Protein AF-0000000073407035 (afdb_homodimer)

pLDDT: mean 91.37, std 8.59, range [34.47, 98.75]

Organism: Streptococcus agalactiae serotype V (strain ATCC BAA-611 / 2603 V/R) (NCBI:txid208435)

Foldseek 3Di:
DVPQADPADDEFDDDFPDDDPVVLCPPPLLVVLLVLLLVLLLLLQVLCVVDPDSLLLQQLLLLQQLLLLLVLVPQDQDSVQLLCVVQVHDDPGDPQSSQLSVLLSVLLVQQVVAAAAPPGPDVGHHHPALQSLLVSQLSNLPPHPCNVFPRSAFHPAWEFDDDSHDTLHTAHGQVCLVVRRRSLRVLLNDDDDHQLLSLLVSLLSQVRNVGTNDDSSSSSQSCNLSSCCNNVVHVHSSQGQSVVCSVPVPVNVVLSSCCRVPVPSSVSSSSSSVSSSVRSNLSSVLSVQSVVVLVCCVPPPLVVLVDPCSNVLSSVCSNRQKHWLVVSCVVSVHDSVSSVSSQVSCVVVPQKDWDPDPPRIMIGGPSNVVSSD/DVPQADPADDEFDDDFPDDDPVVLCPPPLNVVLLVLLLVLLLLLQVLCVVDPDSLLLQQLLLLQQLLLLLVLVPQDQDSVQLLCVVQVHDDPGDPQSSQLSVLLSVLLVQQVVAAAAPPGPDVGHHHPALQSLLVSQLSNLPPHPCNVFPRSAFHPAWEFDDDSHDTLHTAHGQVCLVVRRRSLRVLLNDDDDHQLLSLLVSLLSQVRNVGTNDDSSSSSQSCNLSSCCNNVVHVHSSQGQSVVCSVPVPVNVVLSSCCRVPVPSSVSSSSSSVSSSVRSNLSSVLSVLLVVVLVCCVPPPLVVLVDPCSNVLSSVCSNRQKHWLVVSCVVSVHDSVSSVSSQVSCVVVPQKDWDPDPPRIMIGGVSNVVSSD

Nearest PDB structures (foldseek):
  3eqx-assembly1_B  TM=8.490E-01  e=4.794E-18  Shewanella oneidensis
  3zcn-assembly2_B  TM=8.568E-01  e=7.891E-18  Shewanella oneidensis
  3eqx-assembly1_A  TM=8.440E-01  e=7.891E-18  Shewanella oneidensis
  3zec-assembly1_A  TM=8.557E-01  e=2.450E-17  Shewanella oneidensis
  7cb8-assembly1_A  TM=7.910E-01  e=5.795E-17  Mycobacterium marinum M

Radius of gyration: 30.18 Å; Cα contacts (8 Å, |Δi|>4): 1089; chains: 2; bounding box: 70×89×57 Å

Sequence (746 aa):
MDNKFKNIPKRHLPQKLPFDYTSIYTDPQIIKLTTRANIAIGTYEGFLESIINPMLLISPLLSQEAVLSSKLEGTHATLKDLLNYEAGNKVDIERDELHEIINYRKALFYALENISTINNIDSKGLPLSNRIIKEMHKILLDNVRGSSKNPGNFKRSQNYIGSVSSISYTPVPAEKTPEYMSNLEQYIHYDDLDLLVQSAIIHAQFEMIHPFEDGNGRIGRLLIPLFLYYQELLSYPTFYMSSYFERDRSLYISHLSNISKDNNWKDWFEYYLEGVILSAEESTKKAQDILSLYNIMKEQVIPKLNSVSGIQLLDFIFSAPIFKAEQVSEHLKISKRTTYTLLNKLIDEGYLSTDNAQRNRTYYCPQLLSIVQMDNKFKNIPKRHLPQKLPFDYTSIYTDPQIIKLTTRANIAIGTYEGFLESIINPMLLISPLLSQEAVLSSKLEGTHATLKDLLNYEAGNKVDIERDELHEIINYRKALFYALENISTINNIDSKGLPLSNRIIKEMHKILLDNVRGSSKNPGNFKRSQNYIGSVSSISYTPVPAEKTPEYMSNLEQYIHYDDLDLLVQSAIIHAQFEMIHPFEDGNGRIGRLLIPLFLYYQELLSYPTFYMSSYFERDRSLYISHLSNISKDNNWKDWFEYYLEGVILSAEESTKKAQDILSLYNIMKEQVIPKLNSVSGIQLLDFIFSAPIFKAEQVSEHLKISKRTTYTLLNKLIDEGYLSTDNAQRNRTYYCPQLLSIVQ

Structure (mmCIF, N/CA/C/O backbone):
data_AF-0000000073407035-model_v1
#
loop_
_entity.id
_entity.type
_entity.pdbx_description
1 polymer 'Conserved domain protein'
#
loop_
_atom_site.group_PDB
_atom_site.id
_atom_site.type_symbol
_atom_site.label_atom_id
_atom_site.label_alt_id
_atom_site.label_comp_id
_atom_site.label_asym_id
_atom_site.label_entity_id
_atom_site.label_seq_id
_atom_site.pdbx_PDB_ins_code
_atom_site.Cartn_x
_atom_site.Cartn_y
_atom_site.Cartn_z
_atom_site.occupancy
_atom_site.B_iso_or_equiv
_atom_site.auth_seq_id
_atom_site.auth_comp_id
_atom_site.auth_asym_id
_atom_site.auth_atom_id
_atom_site.pdbx_PDB_model_num
ATOM 1 N N . MET A 1 1 ? 27.969 -42.031 -19.266 1 34.66 1 MET A N 1
ATOM 2 C CA . MET A 1 1 ? 26.578 -41.625 -19.359 1 34.66 1 MET A CA 1
ATOM 3 C C . MET A 1 1 ? 26.484 -40.156 -19.844 1 34.66 1 MET A C 1
ATOM 5 O O . MET A 1 1 ? 25.391 -39.594 -19.922 1 34.66 1 MET A O 1
ATOM 9 N N . ASP A 1 2 ? 27.594 -39.562 -19.688 1 45.53 2 ASP A N 1
ATOM 10 C CA . ASP A 1 2 ? 27.844 -38.156 -20.047 1 45.53 2 ASP A CA 1
ATOM 11 C C . ASP A 1 2 ? 27.797 -37.969 -21.547 1 45.53 2 ASP A C 1
ATOM 13 O O . ASP A 1 2 ? 28.016 -36.844 -22.047 1 45.53 2 ASP A O 1
ATOM 17 N N . ASN A 1 3 ? 27.672 -39.031 -22.203 1 48.78 3 ASN A N 1
ATOM 18 C CA . ASN A 1 3 ? 27.938 -38.969 -23.641 1 48.78 3 ASN A CA 1
ATOM 19 C C . ASN A 1 3 ? 26.734 -38.438 -24.406 1 48.78 3 ASN A C 1
ATOM 21 O O . ASN A 1 3 ? 26.703 -38.469 -25.641 1 48.78 3 ASN A O 1
ATOM 25 N N . LYS A 1 4 ? 25.641 -38.375 -23.797 1 54.62 4 LYS A N 1
ATOM 26 C CA . LYS A 1 4 ? 24.406 -38.094 -24.531 1 54.62 4 LYS A CA 1
ATOM 27 C C . LYS A 1 4 ? 24.328 -36.625 -24.938 1 54.62 4 LYS A C 1
ATOM 29 O O . LYS A 1 4 ? 23.5 -36.25 -25.75 1 54.62 4 LYS A O 1
ATOM 34 N N . PHE A 1 5 ? 24.906 -35.625 -24.219 1 61.84 5 PHE A N 1
ATOM 35 C CA . PHE A 1 5 ? 24.734 -34.219 -24.516 1 61.84 5 PHE A CA 1
ATOM 36 C C . PHE A 1 5 ? 25.969 -33.656 -25.219 1 61.84 5 PHE A C 1
ATOM 38 O O . PHE A 1 5 ? 27.094 -34.031 -24.906 1 61.84 5 PHE A O 1
ATOM 45 N N . LYS A 1 6 ? 25.891 -33.125 -26.516 1 63.06 6 LYS A N 1
ATOM 46 C CA . LYS A 1 6 ? 26.969 -32.406 -27.188 1 63.06 6 LYS A CA 1
ATOM 47 C C . LYS A 1 6 ? 27.141 -31.016 -26.578 1 63.06 6 LYS A C 1
ATOM 49 O O . LYS A 1 6 ? 26.172 -30.328 -26.297 1 63.06 6 LYS A O 1
ATOM 54 N N . ASN A 1 7 ? 28.359 -30.484 -26.188 1 69.69 7 ASN A N 1
ATOM 55 C CA . ASN A 1 7 ? 28.781 -29.156 -25.719 1 69.69 7 ASN A CA 1
ATOM 56 C C . ASN A 1 7 ? 28.141 -28.797 -24.391 1 69.69 7 ASN A C 1
ATOM 58 O O . ASN A 1 7 ? 27.359 -27.844 -24.297 1 69.69 7 ASN A O 1
ATOM 62 N N . ILE A 1 8 ? 28.328 -29.562 -23.406 1 75.44 8 ILE A N 1
ATOM 63 C CA . ILE A 1 8 ? 27.781 -29.359 -22.062 1 75.44 8 ILE A CA 1
ATOM 64 C C . ILE A 1 8 ? 28.578 -28.266 -21.359 1 75.44 8 ILE A C 1
ATOM 66 O O . ILE A 1 8 ? 29.797 -28.375 -21.203 1 75.44 8 ILE A O 1
ATOM 70 N N . PRO A 1 9 ? 27.828 -27.094 -21.094 1 76.81 9 PRO A N 1
ATOM 71 C CA . PRO A 1 9 ? 28.531 -26.078 -20.312 1 76.81 9 PRO A CA 1
ATOM 72 C C . PRO A 1 9 ? 29.094 -26.625 -19 1 76.81 9 PRO A C 1
ATOM 74 O O . PRO A 1 9 ? 28.578 -27.609 -18.469 1 76.81 9 PRO A O 1
ATOM 77 N N . LYS A 1 10 ? 30.203 -26.062 -18.547 1 79.12 10 LYS A N 1
ATOM 78 C CA . LYS A 1 10 ? 30.844 -26.453 -17.297 1 79.12 10 LYS A CA 1
ATOM 79 C C . LYS A 1 10 ? 29.906 -26.203 -16.109 1 79.12 10 LYS A C 1
ATOM 81 O O . LYS A 1 10 ? 29.109 -25.266 -16.125 1 79.12 10 LYS A O 1
ATOM 86 N N . ARG A 1 11 ? 30.047 -27.047 -15.141 1 83.56 11 ARG A N 1
ATOM 87 C CA . ARG A 1 11 ? 29.297 -26.891 -13.906 1 83.56 11 ARG A CA 1
ATOM 88 C C . ARG A 1 11 ? 29.547 -25.516 -13.281 1 83.56 11 ARG A C 1
ATOM 90 O O . ARG A 1 11 ? 30.688 -25.047 -13.242 1 83.56 11 ARG A O 1
ATOM 97 N N . HIS A 1 12 ? 28.5 -24.891 -12.969 1 86 12 HIS A N 1
ATOM 98 C CA . HIS A 1 12 ? 28.609 -23.578 -12.336 1 86 12 HIS A CA 1
ATOM 99 C C . HIS A 1 12 ? 28.359 -23.672 -10.836 1 86 12 HIS A C 1
ATOM 101 O O . HIS A 1 12 ? 27.344 -24.234 -10.406 1 86 12 HIS A O 1
ATOM 107 N N . LEU A 1 13 ? 29.312 -23.234 -10.07 1 91.88 13 LEU A N 1
ATOM 108 C CA . LEU A 1 13 ? 29.109 -23.078 -8.633 1 91.88 13 LEU A CA 1
ATOM 109 C C . LEU A 1 13 ? 28.828 -21.625 -8.273 1 91.88 13 LEU A C 1
ATOM 111 O O . LEU A 1 13 ? 29.75 -20.797 -8.219 1 91.88 13 LEU A O 1
ATOM 115 N N . PRO A 1 14 ? 27.562 -21.359 -8.039 1 94.19 14 PRO A N 1
ATOM 116 C CA . PRO A 1 14 ? 27.234 -19.984 -7.695 1 94.19 14 PRO A CA 1
ATOM 117 C C . PRO A 1 14 ? 27.891 -19.531 -6.387 1 94.19 14 PRO A C 1
ATOM 119 O O . PRO A 1 14 ? 28.281 -20.359 -5.57 1 94.19 14 PRO A O 1
ATOM 122 N N . GLN A 1 15 ? 28 -18.25 -6.215 1 94.5 15 GLN A N 1
ATOM 123 C CA . GLN A 1 15 ? 28.516 -17.672 -4.969 1 94.5 15 GLN A CA 1
ATOM 124 C C . GLN A 1 15 ? 27.594 -18.016 -3.797 1 94.5 15 GLN A C 1
ATOM 126 O O . GLN A 1 15 ? 26.375 -17.969 -3.93 1 94.5 15 GLN A O 1
ATOM 131 N N . LYS A 1 16 ? 28.281 -18.359 -2.715 1 97 16 LYS A N 1
ATOM 132 C CA . LYS A 1 16 ? 27.484 -18.578 -1.509 1 97 16 LYS A CA 1
ATOM 133 C C . LYS A 1 16 ? 26.844 -17.266 -1.039 1 97 16 LYS A C 1
ATOM 135 O O . LYS A 1 16 ? 27.359 -16.188 -1.312 1 97 16 LYS A O 1
ATOM 140 N N . LEU A 1 17 ? 25.75 -17.469 -0.325 1 97.75 17 LEU A N 1
ATOM 141 C CA . LEU A 1 17 ? 24.984 -16.312 0.155 1 97.75 17 LEU A CA 1
ATOM 142 C C . LEU A 1 17 ? 25.203 -16.109 1.649 1 97.75 17 LEU A C 1
ATOM 144 O O . LEU A 1 17 ? 25.391 -17.078 2.395 1 97.75 17 LEU A O 1
ATOM 148 N N . PRO A 1 18 ? 25.203 -14.859 2.113 1 97.5 18 PRO A N 1
ATOM 149 C CA . PRO A 1 18 ? 24.984 -13.641 1.332 1 97.5 18 PRO A CA 1
ATOM 150 C C . PRO A 1 18 ? 26.234 -13.164 0.613 1 97.5 18 PRO A C 1
ATOM 152 O O . PRO A 1 18 ? 27.359 -13.516 1.011 1 97.5 18 PRO A O 1
ATOM 155 N N . PHE A 1 19 ? 26.141 -12.453 -0.47 1 96 19 PHE A N 1
ATOM 156 C CA . PHE A 1 19 ? 27.234 -11.711 -1.107 1 96 19 PHE A CA 1
ATOM 157 C C . PHE A 1 19 ? 26.953 -10.219 -1.092 1 96 19 PHE A C 1
ATOM 159 O O . PHE A 1 19 ? 25.812 -9.797 -0.886 1 96 19 PHE A O 1
ATOM 166 N N . ASP A 1 20 ? 28 -9.477 -1.207 1 93.31 20 ASP A N 1
ATOM 167 C CA . ASP A 1 20 ? 27.859 -8.023 -1.161 1 93.31 20 ASP A CA 1
ATOM 168 C C . ASP A 1 20 ? 27.391 -7.469 -2.508 1 93.31 20 ASP A C 1
ATOM 170 O O . ASP A 1 20 ? 28.109 -7.566 -3.506 1 93.31 20 ASP A O 1
ATOM 174 N N . TYR A 1 21 ? 26.203 -6.91 -2.533 1 94.12 21 TYR A N 1
ATOM 175 C CA . TYR A 1 21 ? 25.688 -6.309 -3.762 1 94.12 21 TYR A CA 1
ATOM 176 C C . TYR A 1 21 ? 25.438 -4.82 -3.572 1 94.12 21 TYR A C 1
ATOM 178 O O . TYR A 1 21 ? 24.625 -4.227 -4.297 1 94.12 21 TYR A O 1
ATOM 186 N N . THR A 1 22 ? 26.031 -4.188 -2.617 1 90.38 22 THR A N 1
ATOM 187 C CA . THR A 1 22 ? 25.828 -2.779 -2.293 1 90.38 22 THR A CA 1
ATOM 188 C C . THR A 1 22 ? 26.156 -1.894 -3.488 1 90.38 22 THR A C 1
ATOM 190 O O . THR A 1 22 ? 25.469 -0.911 -3.754 1 90.38 22 THR A O 1
ATOM 193 N N . SER A 1 23 ? 27.234 -2.229 -4.172 1 91.5 23 SER A N 1
ATOM 194 C CA . SER A 1 23 ? 27.656 -1.43 -5.32 1 91.5 23 SER A CA 1
ATOM 195 C C . SER A 1 23 ? 26.578 -1.436 -6.414 1 91.5 23 SER A C 1
ATOM 197 O O . SER A 1 23 ? 26.422 -0.445 -7.129 1 91.5 23 SER A O 1
ATOM 199 N N . ILE A 1 24 ? 25.875 -2.557 -6.531 1 94.69 24 ILE A N 1
ATOM 200 C CA . ILE A 1 24 ? 24.781 -2.65 -7.508 1 94.69 24 ILE A CA 1
ATOM 201 C C . ILE A 1 24 ? 23.562 -1.89 -6.996 1 94.69 24 ILE A C 1
ATOM 203 O O . ILE A 1 24 ? 22.953 -1.108 -7.734 1 94.69 24 ILE A O 1
ATOM 207 N N . TYR A 1 25 ? 23.312 -2.053 -5.746 1 92.31 25 TYR A N 1
ATOM 208 C CA . TYR A 1 25 ? 22.125 -1.484 -5.129 1 92.31 25 TYR A CA 1
ATOM 209 C C . TYR A 1 25 ? 22.188 0.038 -5.137 1 92.31 25 TYR A C 1
ATOM 211 O O . TYR A 1 25 ? 21.141 0.703 -5.16 1 92.31 25 TYR A O 1
ATOM 219 N N . THR A 1 26 ? 23.391 0.611 -5.199 1 89.81 26 THR A N 1
ATOM 220 C CA . THR A 1 26 ? 23.531 2.055 -5.051 1 89.81 26 THR A CA 1
ATOM 221 C C . THR A 1 26 ? 23.516 2.74 -6.414 1 89.81 26 THR A C 1
ATOM 223 O O . THR A 1 26 ? 23.641 3.963 -6.504 1 89.81 26 THR A O 1
ATOM 226 N N . ASP A 1 27 ? 23.375 1.95 -7.453 1 93.12 27 ASP A N 1
ATOM 227 C CA . ASP A 1 27 ? 23.094 2.535 -8.758 1 93.12 27 ASP A CA 1
ATOM 228 C C . ASP A 1 27 ? 21.766 3.289 -8.758 1 93.12 27 ASP A C 1
ATOM 230 O O . ASP A 1 27 ? 20.75 2.762 -8.305 1 93.12 27 ASP A O 1
ATOM 234 N N . PRO A 1 28 ? 21.781 4.551 -9.219 1 91.88 28 PRO A N 1
ATOM 235 C CA . PRO A 1 28 ? 20.578 5.371 -9.164 1 91.88 28 PRO A CA 1
ATOM 236 C C . PRO A 1 28 ? 19.375 4.695 -9.828 1 91.88 28 PRO A C 1
ATOM 238 O O . PRO A 1 28 ? 18.25 4.801 -9.328 1 91.88 28 PRO A O 1
ATOM 241 N N . GLN A 1 29 ? 19.641 4.035 -10.891 1 94.19 29 GLN A N 1
ATOM 242 C CA . GLN A 1 29 ? 18.547 3.367 -11.586 1 94.19 29 GLN A CA 1
ATOM 243 C C . GLN A 1 29 ? 17.984 2.221 -10.75 1 94.19 29 GLN A C 1
ATOM 245 O O . GLN A 1 29 ? 16.766 2.021 -10.703 1 94.19 29 GLN A O 1
ATOM 250 N N . ILE A 1 30 ? 18.859 1.449 -10.094 1 96.06 30 ILE A N 1
ATOM 251 C CA . ILE A 1 30 ? 18.422 0.333 -9.258 1 96.06 30 ILE A CA 1
ATOM 252 C C . ILE A 1 30 ? 17.688 0.863 -8.031 1 96.06 30 ILE A C 1
ATOM 254 O O . ILE A 1 30 ? 16.656 0.301 -7.625 1 96.06 30 ILE A O 1
ATOM 258 N N . ILE A 1 31 ? 18.172 1.988 -7.504 1 94.12 31 ILE A N 1
ATOM 259 C CA . ILE A 1 31 ? 17.516 2.611 -6.359 1 94.12 31 ILE A CA 1
ATOM 260 C C . ILE A 1 31 ? 16.094 3.014 -6.734 1 94.12 31 ILE A C 1
ATOM 262 O O . ILE A 1 31 ? 15.141 2.701 -6.016 1 94.12 31 ILE A O 1
ATOM 266 N N . LYS A 1 32 ? 15.953 3.666 -7.844 1 94.94 32 LYS A N 1
ATOM 267 C CA . LYS A 1 32 ? 14.641 4.121 -8.297 1 94.94 32 LYS A CA 1
ATOM 268 C C . LYS A 1 32 ? 13.711 2.938 -8.539 1 94.94 32 LYS A C 1
ATOM 270 O O . LYS A 1 32 ? 12.531 2.982 -8.164 1 94.94 32 LYS A O 1
ATOM 275 N N . LEU A 1 33 ? 14.25 1.852 -9.133 1 97.12 33 LEU A N 1
ATOM 276 C CA . LEU A 1 33 ? 13.445 0.661 -9.391 1 97.12 33 LEU A CA 1
ATOM 277 C C . LEU A 1 33 ? 13.023 -0.006 -8.086 1 97.12 33 LEU A C 1
ATOM 279 O O . LEU A 1 33 ? 11.875 -0.425 -7.941 1 97.12 33 LEU A O 1
ATOM 283 N N . THR A 1 34 ? 13.961 -0.115 -7.164 1 97.06 34 THR A N 1
ATOM 284 C CA . THR A 1 34 ? 13.664 -0.751 -5.887 1 97.06 34 THR A CA 1
ATOM 285 C C . THR A 1 34 ? 12.617 0.051 -5.117 1 97.06 34 THR A C 1
ATOM 287 O O . THR A 1 34 ? 11.695 -0.522 -4.523 1 97.06 34 THR A O 1
ATOM 290 N N . THR A 1 35 ? 12.727 1.38 -5.18 1 95.88 35 THR A N 1
ATOM 291 C CA . THR A 1 35 ? 11.766 2.258 -4.52 1 95.88 35 THR A CA 1
ATOM 292 C C . THR A 1 35 ? 10.375 2.068 -5.102 1 95.88 35 THR A C 1
ATOM 294 O O . THR A 1 35 ? 9.406 1.853 -4.363 1 95.88 35 THR A O 1
ATOM 297 N N . ARG A 1 36 ? 10.273 2.1 -6.375 1 97.06 36 ARG A N 1
ATOM 298 C CA . ARG A 1 36 ? 8.992 1.927 -7.051 1 97.06 36 ARG A CA 1
ATOM 299 C C . ARG A 1 36 ? 8.406 0.545 -6.773 1 97.06 36 ARG A C 1
ATOM 301 O O . ARG A 1 36 ? 7.199 0.405 -6.566 1 97.06 36 ARG A O 1
ATOM 308 N N . ALA A 1 37 ? 9.273 -0.456 -6.801 1 98.44 37 ALA A N 1
ATOM 309 C CA . ALA A 1 37 ? 8.828 -1.823 -6.547 1 98.44 37 ALA A CA 1
ATOM 310 C C . ALA A 1 37 ? 8.273 -1.966 -5.129 1 98.44 37 ALA A C 1
ATOM 312 O O . ALA A 1 37 ? 7.227 -2.576 -4.922 1 98.44 37 ALA A O 1
ATOM 313 N N . ASN A 1 38 ? 8.992 -1.391 -4.176 1 98.06 38 ASN A N 1
ATOM 314 C CA . ASN A 1 38 ? 8.547 -1.46 -2.787 1 98.06 38 ASN A CA 1
ATOM 315 C C . ASN A 1 38 ? 7.223 -0.728 -2.584 1 98.06 38 ASN A C 1
ATOM 317 O O . ASN A 1 38 ? 6.348 -1.206 -1.86 1 98.06 38 ASN A O 1
ATOM 321 N N . ILE A 1 39 ? 7.055 0.398 -3.23 1 97.44 39 ILE A N 1
ATOM 322 C CA . ILE A 1 39 ? 5.797 1.129 -3.164 1 97.44 39 ILE A CA 1
ATOM 323 C C . ILE A 1 39 ? 4.68 0.29 -3.779 1 97.44 39 ILE A C 1
ATOM 325 O O . ILE A 1 39 ? 3.592 0.173 -3.207 1 97.44 39 ILE A O 1
ATOM 329 N N . ALA A 1 40 ? 4.949 -0.316 -4.934 1 97.75 40 ALA A N 1
ATOM 330 C CA . ALA A 1 40 ? 3.943 -1.107 -5.637 1 97.75 40 ALA A CA 1
ATOM 331 C C . ALA A 1 40 ? 3.506 -2.307 -4.797 1 97.75 40 ALA A C 1
ATOM 333 O O . ALA A 1 40 ? 2.311 -2.592 -4.691 1 97.75 40 ALA A O 1
ATOM 334 N N . ILE A 1 41 ? 4.461 -3.023 -4.219 1 97.75 41 ILE A N 1
ATOM 335 C CA . ILE A 1 41 ? 4.141 -4.191 -3.408 1 97.75 41 ILE A CA 1
ATOM 336 C C . ILE A 1 41 ? 3.4 -3.754 -2.146 1 97.75 41 ILE A C 1
ATOM 338 O O . ILE A 1 41 ? 2.484 -4.441 -1.687 1 97.75 41 ILE A O 1
ATOM 342 N N . GLY A 1 42 ? 3.842 -2.662 -1.547 1 97.12 42 GLY A N 1
ATOM 343 C CA . GLY A 1 42 ? 3.115 -2.107 -0.416 1 97.12 42 GLY A CA 1
ATOM 344 C C . GLY A 1 42 ? 1.676 -1.759 -0.745 1 97.12 42 GLY A C 1
ATOM 345 O O . GLY A 1 42 ? 0.767 -2.047 0.037 1 97.12 42 GLY A O 1
ATOM 346 N N . THR A 1 43 ? 1.492 -1.088 -1.861 1 95.94 43 THR A N 1
ATOM 347 C CA . THR A 1 43 ? 0.153 -0.736 -2.318 1 95.94 43 THR A CA 1
ATOM 348 C C . THR A 1 43 ? -0.719 -1.982 -2.447 1 95.94 43 THR A C 1
ATOM 350 O O . THR A 1 43 ? -1.865 -1.995 -1.995 1 95.94 43 THR A O 1
ATOM 353 N N . TYR A 1 44 ? -0.161 -3.039 -3.008 1 95.19 44 TYR A N 1
ATOM 354 C CA . TYR A 1 44 ? -0.874 -4.305 -3.125 1 95.19 44 TYR A CA 1
ATOM 355 C C . TYR A 1 44 ? -1.237 -4.859 -1.751 1 95.19 44 TYR A C 1
ATOM 357 O O . TYR A 1 44 ? -2.371 -5.285 -1.527 1 95.19 44 TYR A O 1
ATOM 365 N N . GLU A 1 45 ? -0.3 -4.781 -0.828 1 94.56 45 GLU A N 1
ATOM 366 C CA . GLU A 1 45 ? -0.537 -5.25 0.534 1 94.56 45 GLU A CA 1
ATOM 367 C C . GLU A 1 45 ? -1.648 -4.453 1.208 1 94.56 45 GLU A C 1
ATOM 369 O O . GLU A 1 45 ? -2.494 -5.02 1.903 1 94.56 45 GLU A O 1
ATOM 374 N N . GLY A 1 46 ? -1.602 -3.156 0.996 1 91.81 46 GLY A N 1
ATOM 375 C CA . GLY A 1 46 ? -2.656 -2.324 1.554 1 91.81 46 GLY A CA 1
ATOM 376 C C . GLY A 1 46 ? -4.043 -2.719 1.078 1 91.81 46 GLY A C 1
ATOM 377 O O . GLY A 1 46 ? -4.988 -2.746 1.865 1 91.81 46 GLY A O 1
ATOM 378 N N . PHE A 1 47 ? -4.102 -2.998 -0.16 1 88.5 47 PHE A N 1
ATOM 379 C CA . PHE A 1 47 ? -5.363 -3.453 -0.728 1 88.5 47 PHE A CA 1
ATOM 380 C C . PHE A 1 47 ? -5.781 -4.789 -0.124 1 88.5 47 PHE A C 1
ATOM 382 O O . PHE A 1 47 ? -6.934 -4.961 0.278 1 88.5 47 PHE A O 1
ATOM 389 N N . LEU A 1 48 ? -4.871 -5.711 0.005 1 86.94 48 LEU A N 1
ATOM 390 C CA . LEU A 1 48 ? -5.156 -7.039 0.538 1 86.94 48 LEU A CA 1
ATOM 391 C C . LEU A 1 48 ? -5.688 -6.949 1.964 1 86.94 48 LEU A C 1
ATOM 393 O O . LEU A 1 48 ? -6.637 -7.652 2.322 1 86.94 48 LEU A O 1
ATOM 397 N N . GLU A 1 49 ? -5.141 -6.086 2.672 1 82.5 49 GLU A N 1
ATOM 398 C CA . GLU A 1 49 ? -5.512 -5.953 4.078 1 82.5 49 GLU A CA 1
ATOM 399 C C . GLU A 1 49 ? -6.918 -5.379 4.227 1 82.5 49 GLU A C 1
ATOM 401 O O . GLU A 1 49 ? -7.535 -5.504 5.285 1 82.5 49 GLU A O 1
ATOM 406 N N . SER A 1 50 ? -7.34 -4.746 3.223 1 77 50 SER A N 1
ATOM 407 C CA . SER A 1 50 ? -8.648 -4.102 3.293 1 77 50 SER A CA 1
ATOM 408 C C . SER A 1 50 ? -9.766 -5.078 2.949 1 77 50 SER A C 1
ATOM 410 O O . SER A 1 50 ? -10.945 -4.781 3.17 1 77 50 SER A O 1
ATOM 412 N N . ILE A 1 51 ? -9.352 -6.254 2.494 1 75.56 51 ILE A N 1
ATOM 413 C CA . ILE A 1 51 ? -10.336 -7.234 2.051 1 75.56 51 ILE A CA 1
ATOM 414 C C . ILE A 1 51 ? -10.758 -8.109 3.23 1 75.56 51 ILE A C 1
ATOM 416 O O . ILE A 1 51 ? -9.914 -8.602 3.979 1 75.56 51 ILE A O 1
ATOM 420 N N . ILE A 1 52 ? -12.016 -8.203 3.393 1 67.81 52 ILE A N 1
ATOM 421 C CA . ILE A 1 52 ? -12.586 -8.953 4.508 1 67.81 52 ILE A CA 1
ATOM 422 C C . ILE A 1 52 ? -12.242 -10.43 4.371 1 67.81 52 ILE A C 1
ATOM 424 O O . ILE A 1 52 ? -11.82 -11.07 5.336 1 67.81 52 ILE A O 1
ATOM 428 N N . ASN A 1 53 ? -12.359 -11.023 3.088 1 73.19 53 ASN A N 1
ATOM 429 C CA . ASN A 1 53 ? -12.07 -12.43 2.826 1 73.19 53 ASN A CA 1
ATOM 430 C C . ASN A 1 53 ? -11.062 -12.594 1.691 1 73.19 53 ASN A C 1
ATOM 432 O O . ASN A 1 53 ? -11.438 -12.891 0.557 1 73.19 53 ASN A O 1
ATOM 436 N N . PRO A 1 54 ? -9.836 -12.5 2.119 1 72.81 54 PRO A N 1
ATOM 437 C CA . PRO A 1 54 ? -8.812 -12.547 1.074 1 72.81 54 PRO A CA 1
ATOM 438 C C . PRO A 1 54 ? -8.828 -13.859 0.293 1 72.81 54 PRO A C 1
ATOM 440 O O . PRO A 1 54 ? -8.289 -13.93 -0.815 1 72.81 54 PRO A O 1
ATOM 443 N N . MET A 1 55 ? -9.414 -14.922 0.889 1 71.88 55 MET A N 1
ATOM 444 C CA . MET A 1 55 ? -9.469 -16.219 0.226 1 71.88 55 MET A CA 1
ATOM 445 C C . MET A 1 55 ? -10.203 -16.125 -1.106 1 71.88 55 MET A C 1
ATOM 447 O O . MET A 1 55 ? -9.953 -16.906 -2.02 1 71.88 55 MET A O 1
ATOM 451 N N . LEU A 1 56 ? -11.094 -15.125 -1.167 1 75.81 56 LEU A N 1
ATOM 452 C CA . LEU A 1 56 ? -11.836 -14.898 -2.404 1 75.81 56 LEU A CA 1
ATOM 453 C C . LEU A 1 56 ? -10.883 -14.578 -3.553 1 75.81 56 LEU A C 1
ATOM 455 O O . LEU A 1 56 ? -11.195 -14.852 -4.715 1 75.81 56 LEU A O 1
ATOM 459 N N . LEU A 1 57 ? -9.75 -14.031 -3.193 1 78.75 57 LEU A N 1
ATOM 460 C CA . LEU A 1 57 ? -8.805 -13.602 -4.211 1 78.75 57 LEU A CA 1
ATOM 461 C C . LEU A 1 57 ? -7.746 -14.672 -4.457 1 78.75 57 LEU A C 1
ATOM 463 O O . LEU A 1 57 ? -7.18 -14.75 -5.551 1 78.75 57 LEU A O 1
ATOM 467 N N . ILE A 1 58 ? -7.477 -15.5 -3.459 1 79.62 58 ILE A N 1
ATOM 468 C CA . ILE A 1 58 ? -6.367 -16.438 -3.508 1 79.62 58 ILE A CA 1
ATOM 469 C C . ILE A 1 58 ? -6.637 -17.5 -4.574 1 79.62 58 ILE A C 1
ATOM 471 O O . ILE A 1 58 ? -5.777 -17.781 -5.414 1 79.62 58 ILE A O 1
ATOM 475 N N . SER A 1 59 ? -7.871 -17.953 -4.629 1 82 59 SER A N 1
ATOM 476 C CA . SER A 1 59 ? -8.172 -19.094 -5.492 1 82 59 SER A CA 1
ATOM 477 C C . SER A 1 59 ? -8.039 -18.719 -6.965 1 82 59 SER A C 1
ATOM 479 O O . SER A 1 59 ? -7.281 -19.359 -7.707 1 82 59 SER A O 1
ATOM 481 N N . PRO A 1 60 ? -8.711 -17.656 -7.344 1 84.94 60 PRO A N 1
ATOM 482 C CA . PRO A 1 60 ? -8.586 -17.328 -8.766 1 84.94 60 PRO A CA 1
ATOM 483 C C . PRO A 1 60 ? -7.168 -16.922 -9.164 1 84.94 60 PRO A C 1
ATOM 485 O O . PRO A 1 60 ? -6.684 -17.312 -10.227 1 84.94 60 PRO A O 1
ATOM 488 N N . LEU A 1 61 ? -6.473 -16.188 -8.344 1 88.31 61 LEU A N 1
ATOM 489 C CA . LEU A 1 61 ? -5.121 -15.734 -8.656 1 88.31 61 LEU A CA 1
ATOM 490 C C . LEU A 1 61 ? -4.145 -16.906 -8.656 1 88.31 61 LEU A C 1
ATOM 492 O O . LEU A 1 61 ? -3.26 -16.984 -9.516 1 88.31 61 LEU A O 1
ATOM 496 N N . LEU A 1 62 ? -4.332 -17.797 -7.738 1 90.88 62 LEU A N 1
ATOM 497 C CA . LEU A 1 62 ? -3.469 -18.969 -7.641 1 90.88 62 LEU A CA 1
ATOM 498 C C . LEU A 1 62 ? -3.682 -19.906 -8.82 1 90.88 62 LEU A C 1
ATOM 500 O O . LEU A 1 62 ? -2.727 -20.484 -9.336 1 90.88 62 LEU A O 1
ATOM 504 N N . SER A 1 63 ? -4.957 -20.047 -9.234 1 91 63 SER A N 1
ATOM 505 C CA . SER A 1 63 ? -5.238 -20.891 -10.391 1 91 63 SER A CA 1
ATOM 506 C C . SER A 1 63 ? -4.543 -20.344 -11.641 1 91 63 SER A C 1
ATOM 508 O O . SER A 1 63 ? -3.953 -21.125 -12.406 1 91 63 SER A O 1
ATOM 510 N N . GLN A 1 64 ? -4.613 -19.109 -11.805 1 91.5 64 GLN A N 1
ATOM 511 C CA . GLN A 1 64 ? -3.934 -18.5 -12.938 1 91.5 64 GLN A CA 1
ATOM 512 C C . GLN A 1 64 ? -2.424 -18.688 -12.852 1 91.5 64 GLN A C 1
ATOM 514 O O . GLN A 1 64 ? -1.776 -19.016 -13.844 1 91.5 64 GLN A O 1
ATOM 519 N N . GLU A 1 65 ? -1.87 -18.484 -11.664 1 94.31 65 GLU A N 1
ATOM 520 C CA . GLU A 1 65 ? -0.443 -18.688 -11.43 1 94.31 65 GLU A CA 1
ATOM 521 C C . GLU A 1 65 ? -0.04 -20.125 -11.742 1 94.31 65 GLU A C 1
ATOM 523 O O . GLU A 1 65 ? 0.965 -20.359 -12.422 1 94.31 65 GLU A O 1
ATOM 528 N N . ALA A 1 66 ? -0.852 -21.031 -11.258 1 95.19 66 ALA A N 1
ATOM 529 C CA . ALA A 1 66 ? -0.562 -22.453 -11.461 1 95.19 66 ALA A CA 1
ATOM 530 C C . ALA A 1 66 ? -0.522 -22.797 -12.945 1 95.19 66 ALA A C 1
ATOM 532 O O . ALA A 1 66 ? 0.369 -23.516 -13.398 1 95.19 66 ALA A O 1
ATOM 533 N N . VAL A 1 67 ? -1.438 -22.25 -13.664 1 94.81 67 VAL A N 1
ATOM 534 C CA . VAL A 1 67 ? -1.521 -22.5 -15.102 1 94.81 67 VAL A CA 1
ATOM 535 C C . VAL A 1 67 ? -0.309 -21.891 -15.797 1 94.81 67 VAL A C 1
ATOM 537 O O . VAL A 1 67 ? 0.378 -22.562 -16.562 1 94.81 67 VAL A O 1
ATOM 540 N N . LEU A 1 68 ? 0.016 -20.656 -15.5 1 94.25 68 LEU A N 1
ATOM 541 C CA . LEU A 1 68 ? 1.095 -19.938 -16.172 1 94.25 68 LEU A CA 1
ATOM 542 C C . LEU A 1 68 ? 2.451 -20.531 -15.797 1 94.25 68 LEU A C 1
ATOM 544 O O . LEU A 1 68 ? 3.324 -20.672 -16.656 1 94.25 68 LEU A O 1
ATOM 548 N N . SER A 1 69 ? 2.621 -20.828 -14.508 1 96.06 69 SER A N 1
ATOM 549 C CA . SER A 1 69 ? 3.861 -21.453 -14.07 1 96.06 69 SER A CA 1
ATOM 550 C C . SER A 1 69 ? 4.082 -22.797 -14.766 1 96.06 69 SER A C 1
ATOM 552 O O . SER A 1 69 ? 5.199 -23.109 -15.18 1 96.06 69 SER A O 1
ATOM 554 N N . SER A 1 70 ? 3.031 -23.547 -14.914 1 93.44 70 SER A N 1
ATOM 555 C CA . SER A 1 70 ? 3.121 -24.844 -15.578 1 93.44 70 SER A CA 1
ATOM 556 C C . SER A 1 70 ? 3.375 -24.688 -17.078 1 93.44 70 SER A C 1
ATOM 558 O O . SER A 1 70 ? 4.074 -25.5 -17.688 1 93.44 70 SER A O 1
ATOM 560 N N . LYS A 1 71 ? 2.818 -23.656 -17.594 1 92.75 71 LYS A N 1
ATOM 561 C CA . LYS A 1 71 ? 3.047 -23.359 -19 1 92.75 71 LYS A CA 1
ATOM 562 C C . LYS A 1 71 ? 4.527 -23.094 -19.281 1 92.75 71 LYS A C 1
ATOM 564 O O . LYS A 1 71 ? 5.059 -23.516 -20.297 1 92.75 71 LYS A O 1
ATOM 569 N N . LEU A 1 72 ? 5.168 -22.406 -18.406 1 92.12 72 LEU A N 1
ATOM 570 C CA . LEU A 1 72 ? 6.598 -22.141 -18.516 1 92.12 72 LEU A CA 1
ATOM 571 C C . LEU A 1 72 ? 7.391 -23.438 -18.594 1 92.12 72 LEU A C 1
ATOM 573 O O . LEU A 1 72 ? 8.516 -23.453 -19.094 1 92.12 72 LEU A O 1
ATOM 577 N N . GLU A 1 73 ? 6.773 -24.594 -18.125 1 89.62 73 GLU A N 1
ATOM 578 C CA . GLU A 1 73 ? 7.43 -25.891 -18.141 1 89.62 73 GLU A CA 1
ATOM 579 C C . GLU A 1 73 ? 6.945 -26.734 -19.312 1 89.62 73 GLU A C 1
ATOM 581 O O . GLU A 1 73 ? 7.301 -27.922 -19.438 1 89.62 73 GLU A O 1
ATOM 586 N N . GLY A 1 74 ? 5.992 -26.234 -20.094 1 87.38 74 GLY A N 1
ATOM 587 C CA . GLY A 1 74 ? 5.598 -26.938 -21.312 1 87.38 74 GLY A CA 1
ATOM 588 C C . GLY A 1 74 ? 4.176 -27.453 -21.25 1 87.38 74 GLY A C 1
ATOM 589 O O . GLY A 1 74 ? 3.723 -28.125 -22.188 1 87.38 74 GLY A O 1
ATOM 590 N N . THR A 1 75 ? 3.482 -27.156 -20.125 1 88.12 75 THR A N 1
ATOM 591 C CA . THR A 1 75 ? 2.08 -27.547 -20.031 1 88.12 75 THR A CA 1
ATOM 592 C C . THR A 1 75 ? 1.214 -26.656 -20.922 1 88.12 75 THR A C 1
ATOM 594 O O . THR A 1 75 ? 1.432 -25.453 -21 1 88.12 75 THR A O 1
ATOM 597 N N . HIS A 1 76 ? 0.132 -27.203 -21.516 1 90.25 76 HIS A N 1
ATOM 598 C CA . HIS A 1 76 ? -0.668 -26.469 -22.484 1 90.25 76 HIS A CA 1
ATOM 599 C C . HIS A 1 76 ? -2.066 -26.172 -21.953 1 90.25 76 HIS A C 1
ATOM 601 O O . HIS A 1 76 ? -2.83 -25.422 -22.562 1 90.25 76 HIS A O 1
ATOM 607 N N . ALA A 1 77 ? -2.332 -26.781 -20.844 1 91.38 77 ALA A N 1
ATOM 608 C CA . ALA A 1 77 ? -3.648 -26.562 -20.25 1 91.38 77 ALA A CA 1
ATOM 609 C C . ALA A 1 77 ? -3.891 -25.078 -19.969 1 91.38 77 ALA A C 1
ATOM 611 O O . ALA A 1 77 ? -2.986 -24.375 -19.516 1 91.38 77 ALA A O 1
ATOM 612 N N . THR A 1 78 ? -5.098 -24.562 -20.281 1 91.19 78 THR A N 1
ATOM 613 C CA . THR A 1 78 ? -5.496 -23.188 -20.031 1 91.19 78 THR A CA 1
ATOM 614 C C . THR A 1 78 ? -6.289 -23.078 -18.734 1 91.19 78 THR A C 1
ATOM 616 O O . THR A 1 78 ? -6.641 -24.109 -18.125 1 91.19 78 THR A O 1
ATOM 619 N N . LEU A 1 79 ? -6.461 -21.859 -18.312 1 90.25 79 LEU A N 1
ATOM 620 C CA . LEU A 1 79 ? -7.285 -21.641 -17.125 1 90.25 79 LEU A CA 1
ATOM 621 C C . LEU A 1 79 ? -8.695 -22.188 -17.344 1 90.25 79 LEU A C 1
ATOM 623 O O . LEU A 1 79 ? -9.266 -22.797 -16.438 1 90.25 79 LEU A O 1
ATOM 627 N N . LYS A 1 80 ? -9.18 -21.984 -18.5 1 87.81 80 LYS A N 1
ATOM 628 C CA . LYS A 1 80 ? -10.508 -22.516 -18.828 1 87.81 80 LYS A CA 1
ATOM 629 C C . LYS A 1 80 ? -10.539 -24.031 -18.719 1 87.81 80 LYS A C 1
ATOM 631 O O . LYS A 1 80 ? -11.516 -24.594 -18.219 1 87.81 80 LYS A O 1
ATOM 636 N N . ASP A 1 81 ? -9.5 -24.656 -19.172 1 91.56 81 ASP A N 1
ATOM 637 C CA . ASP A 1 81 ? -9.398 -26.109 -19.062 1 91.56 81 ASP A CA 1
ATOM 638 C C . ASP A 1 81 ? -9.438 -26.547 -17.594 1 91.56 81 ASP A C 1
ATOM 640 O O . ASP A 1 81 ? -10.156 -27.484 -17.25 1 91.56 81 ASP A O 1
ATOM 644 N N . LEU A 1 82 ? -8.719 -25.875 -16.797 1 90.56 82 LEU A N 1
ATOM 645 C CA . LEU A 1 82 ? -8.648 -26.203 -15.367 1 90.56 82 LEU A CA 1
ATOM 646 C C . LEU A 1 82 ? -10.023 -26.047 -14.711 1 90.56 82 LEU A C 1
ATOM 648 O O . LEU A 1 82 ? -10.484 -26.953 -14.016 1 90.56 82 LEU A O 1
ATOM 652 N N . LEU A 1 83 ? -10.664 -24.938 -14.961 1 88.56 83 LEU A N 1
ATOM 653 C CA . LEU A 1 83 ? -11.938 -24.625 -14.32 1 88.56 83 LEU A CA 1
ATOM 654 C C . LEU A 1 83 ? -13.023 -25.594 -14.789 1 88.56 83 LEU A C 1
ATOM 656 O O . LEU A 1 83 ? -13.852 -26.047 -13.992 1 88.56 83 LEU A O 1
ATOM 660 N N . ASN A 1 84 ? -12.969 -25.922 -16.016 1 89.38 84 ASN A N 1
ATOM 661 C CA . ASN A 1 84 ? -13.906 -26.906 -16.531 1 89.38 84 ASN A CA 1
ATOM 662 C C . ASN A 1 84 ? -13.664 -28.281 -15.922 1 89.38 84 ASN A C 1
ATOM 664 O O . ASN A 1 84 ? -14.617 -28.984 -15.555 1 89.38 84 ASN A O 1
ATOM 668 N N . TYR A 1 85 ? -12.484 -28.641 -15.852 1 89.88 85 TYR A N 1
ATOM 669 C CA . TYR A 1 85 ? -12.148 -29.922 -15.234 1 89.88 85 TYR A CA 1
ATOM 670 C C . TYR A 1 85 ? -12.656 -29.984 -13.797 1 89.88 85 TYR A C 1
ATOM 672 O O . TYR A 1 85 ? -13.25 -30.984 -13.391 1 89.88 85 TYR A O 1
ATOM 680 N N . GLU A 1 86 ? -12.453 -29 -13.102 1 87.88 86 GLU A N 1
ATOM 681 C CA . GLU A 1 86 ? -12.875 -28.938 -11.703 1 87.88 86 GLU A CA 1
ATOM 682 C C . GLU A 1 86 ? -14.391 -28.969 -11.578 1 87.88 86 GLU A C 1
ATOM 684 O O . GLU A 1 86 ? -14.93 -29.453 -10.586 1 87.88 86 GLU A O 1
ATOM 689 N N . ALA A 1 87 ? -14.984 -28.469 -12.562 1 88.94 87 ALA A N 1
ATOM 690 C CA . ALA A 1 87 ? -16.453 -28.469 -12.594 1 88.94 87 ALA A CA 1
ATOM 691 C C . ALA A 1 87 ? -16.984 -29.844 -12.984 1 88.94 87 ALA A C 1
ATOM 693 O O . ALA A 1 87 ? -18.188 -30.094 -12.922 1 88.94 87 ALA A O 1
ATOM 694 N N . GLY A 1 88 ? -16.094 -30.688 -13.383 1 87.31 88 GLY A N 1
ATOM 695 C CA . GLY A 1 88 ? -16.5 -32.031 -13.789 1 87.31 88 GLY A CA 1
ATOM 696 C C . GLY A 1 88 ? -16.781 -32.156 -15.273 1 87.31 88 GLY A C 1
ATOM 697 O O . GLY A 1 88 ? -17.312 -33.156 -15.734 1 87.31 88 GLY A O 1
ATOM 698 N N . ASN A 1 89 ? -16.422 -31.125 -15.992 1 88.44 89 ASN A N 1
ATOM 699 C CA . ASN A 1 89 ? -16.609 -31.172 -17.438 1 88.44 89 ASN A CA 1
ATOM 700 C C . ASN A 1 89 ? -15.492 -31.938 -18.125 1 88.44 89 ASN A C 1
ATOM 702 O O . ASN A 1 89 ? -14.383 -32.031 -17.594 1 88.44 89 ASN A O 1
ATOM 706 N N . LYS A 1 90 ? -15.82 -32.469 -19.25 1 86.62 90 LYS A N 1
ATOM 707 C CA . LYS A 1 90 ? -14.789 -33.125 -20.078 1 86.62 90 LYS A CA 1
ATOM 708 C C . LYS A 1 90 ? -13.883 -32.062 -20.719 1 86.62 90 LYS A C 1
ATOM 710 O O . LYS A 1 90 ? -14.352 -31.016 -21.172 1 86.62 90 LYS A O 1
ATOM 715 N N . VAL A 1 91 ? -12.602 -32.344 -20.594 1 88.44 91 VAL A N 1
ATOM 716 C CA . VAL A 1 91 ? -11.633 -31.453 -21.234 1 88.44 91 VAL A CA 1
ATOM 717 C C . VAL A 1 91 ? -10.68 -32.25 -22.094 1 88.44 91 VAL A C 1
ATOM 719 O O . VAL A 1 91 ? -10.398 -33.438 -21.812 1 88.44 91 VAL A O 1
ATOM 722 N N . ASP A 1 92 ? -10.305 -31.625 -23.234 1 86.75 92 ASP A N 1
ATOM 723 C CA . ASP A 1 92 ? -9.383 -32.281 -24.172 1 86.75 92 ASP A CA 1
ATOM 724 C C . ASP A 1 92 ? -7.934 -31.984 -23.797 1 86.75 92 ASP A C 1
ATOM 726 O O . ASP A 1 92 ? -7.188 -31.406 -24.609 1 86.75 92 ASP A O 1
ATOM 730 N N . ILE A 1 93 ? -7.551 -32.219 -22.594 1 85.31 93 ILE A N 1
ATOM 731 C CA . ILE A 1 93 ? -6.199 -32.062 -22.062 1 85.31 93 ILE A CA 1
ATOM 732 C C . ILE A 1 93 ? -5.773 -33.312 -21.312 1 85.31 93 ILE A C 1
ATOM 734 O O . ILE A 1 93 ? -6.602 -34 -20.688 1 85.31 93 ILE A O 1
ATOM 738 N N . GLU A 1 94 ? -4.566 -33.594 -21.531 1 84 94 GLU A N 1
ATOM 739 C CA . GLU A 1 94 ? -4.039 -34.781 -20.844 1 84 94 GLU A CA 1
ATOM 740 C C . GLU A 1 94 ? -4.211 -34.625 -19.328 1 84 94 GLU A C 1
ATOM 742 O O . GLU A 1 94 ? -3.988 -33.562 -18.766 1 84 94 GLU A O 1
ATOM 747 N N . ARG A 1 95 ? -4.617 -35.656 -18.734 1 81.56 95 ARG A N 1
ATOM 748 C CA . ARG A 1 95 ? -4.902 -35.688 -17.312 1 81.56 95 ARG A CA 1
ATOM 749 C C . ARG A 1 95 ? -3.678 -35.25 -16.5 1 81.56 95 ARG A C 1
ATOM 751 O O . ARG A 1 95 ? -3.799 -34.531 -15.516 1 81.56 95 ARG A O 1
ATOM 758 N N . ASP A 1 96 ? -2.568 -35.656 -17 1 86 96 ASP A N 1
ATOM 759 C CA . ASP A 1 96 ? -1.335 -35.375 -16.281 1 86 96 ASP A CA 1
ATOM 760 C C . ASP A 1 96 ? -1.076 -33.875 -16.234 1 86 96 ASP A C 1
ATOM 762 O O . ASP A 1 96 ? -0.602 -33.344 -15.227 1 86 96 ASP A O 1
ATOM 766 N N . GLU A 1 97 ? -1.404 -33.188 -17.281 1 89.94 97 GLU A N 1
ATOM 767 C CA . GLU A 1 97 ? -1.199 -31.75 -17.344 1 89.94 97 GLU A CA 1
ATOM 768 C C . GLU A 1 97 ? -2.08 -31.016 -16.328 1 89.94 97 GLU A C 1
ATOM 770 O O . GLU A 1 97 ? -1.622 -30.109 -15.641 1 89.94 97 GLU A O 1
ATOM 775 N N . LEU A 1 98 ? -3.26 -31.484 -16.25 1 91.12 98 LEU A N 1
ATOM 776 C CA . LEU A 1 98 ? -4.184 -30.859 -15.297 1 91.12 98 LEU A CA 1
ATOM 777 C C . LEU A 1 98 ? -3.764 -31.156 -13.859 1 91.12 98 LEU A C 1
ATOM 779 O O . LEU A 1 98 ? -3.816 -30.266 -13 1 91.12 98 LEU A O 1
ATOM 783 N N . HIS A 1 99 ? -3.334 -32.312 -13.625 1 91.94 99 HIS A N 1
ATOM 784 C CA . HIS A 1 99 ? -2.912 -32.719 -12.281 1 91.94 99 HIS A CA 1
ATOM 785 C C . HIS A 1 99 ? -1.682 -31.922 -11.844 1 91.94 99 HIS A C 1
ATOM 787 O O . HIS A 1 99 ? -1.525 -31.609 -10.664 1 91.94 99 HIS A O 1
ATOM 793 N N . GLU A 1 100 ? -0.809 -31.625 -12.812 1 93.19 100 GLU A N 1
ATOM 794 C CA . GLU A 1 100 ? 0.354 -30.797 -12.5 1 93.19 100 GLU A CA 1
ATOM 795 C C . GLU A 1 100 ? -0.065 -29.422 -11.984 1 93.19 100 GLU A C 1
ATOM 797 O O . GLU A 1 100 ? 0.522 -28.906 -11.031 1 93.19 100 GLU A O 1
ATOM 802 N N . ILE A 1 101 ? -1.093 -28.891 -12.602 1 94.56 101 ILE A N 1
ATOM 803 C CA . ILE A 1 101 ? -1.604 -27.578 -12.219 1 94.56 101 ILE A CA 1
ATOM 804 C C . ILE A 1 101 ? -2.266 -27.656 -10.844 1 94.56 101 ILE A C 1
ATOM 806 O O . ILE A 1 101 ? -2.023 -26.812 -9.977 1 94.56 101 ILE A O 1
ATOM 810 N N . ILE A 1 102 ? -3.041 -28.672 -10.641 1 94 102 ILE A N 1
ATOM 811 C CA . ILE A 1 102 ? -3.727 -28.891 -9.375 1 94 102 ILE A CA 1
ATOM 812 C C . ILE A 1 102 ? -2.701 -29.094 -8.266 1 94 102 ILE A C 1
ATOM 814 O O . ILE A 1 102 ? -2.838 -28.531 -7.172 1 94 102 ILE A O 1
ATOM 818 N N . ASN A 1 103 ? -1.648 -29.891 -8.578 1 96.06 103 ASN A N 1
ATOM 819 C CA . ASN A 1 103 ? -0.601 -30.156 -7.598 1 96.06 103 ASN A CA 1
ATOM 820 C C . ASN A 1 103 ? 0.143 -28.875 -7.207 1 96.06 103 ASN A C 1
ATOM 822 O O . ASN A 1 103 ? 0.558 -28.734 -6.059 1 96.06 103 ASN A O 1
ATOM 826 N N . TYR A 1 104 ? 0.343 -28 -8.195 1 96.25 104 TYR A N 1
ATOM 827 C CA . TYR A 1 104 ? 0.955 -26.703 -7.922 1 96.25 104 TYR A CA 1
ATOM 828 C C . TYR A 1 104 ? 0.182 -25.953 -6.844 1 96.25 104 TYR A C 1
ATOM 830 O O . TYR A 1 104 ? 0.772 -25.438 -5.887 1 96.25 104 TYR A O 1
ATOM 838 N N . ARG A 1 105 ? -1.098 -25.906 -6.945 1 94.25 105 ARG A N 1
ATOM 839 C CA . ARG A 1 105 ? -1.963 -25.25 -5.977 1 94.25 105 ARG A CA 1
ATOM 840 C C . ARG A 1 105 ? -1.896 -25.938 -4.621 1 94.25 105 ARG A C 1
ATOM 842 O O . ARG A 1 105 ? -1.786 -25.281 -3.584 1 94.25 105 ARG A O 1
ATOM 849 N N . LYS A 1 106 ? -1.964 -27.266 -4.676 1 95.56 106 LYS A N 1
ATOM 850 C CA . LYS A 1 106 ? -1.905 -28.047 -3.443 1 95.56 106 LYS A CA 1
ATOM 851 C C . LYS A 1 106 ? -0.602 -27.797 -2.691 1 95.56 106 LYS A C 1
ATOM 853 O O . LYS A 1 106 ? -0.589 -27.75 -1.461 1 95.56 106 LYS A O 1
ATOM 858 N N . ALA A 1 107 ? 0.461 -27.672 -3.469 1 97.19 107 ALA A N 1
ATOM 859 C CA . ALA A 1 107 ? 1.765 -27.422 -2.859 1 97.19 107 ALA A CA 1
ATOM 860 C C . ALA A 1 107 ? 1.772 -26.094 -2.109 1 97.19 107 ALA A C 1
ATOM 862 O O . ALA A 1 107 ? 2.262 -26.016 -0.979 1 97.19 107 ALA A O 1
ATOM 863 N N . LEU A 1 108 ? 1.235 -25.109 -2.715 1 95.12 108 LEU A N 1
ATOM 864 C CA . LEU A 1 108 ? 1.177 -23.797 -2.055 1 95.12 108 LEU A CA 1
ATOM 865 C C . LEU A 1 108 ? 0.318 -23.875 -0.795 1 95.12 108 LEU A C 1
ATOM 867 O O . LEU A 1 108 ? 0.698 -23.344 0.25 1 95.12 108 LEU A O 1
ATOM 871 N N . PHE A 1 109 ? -0.832 -24.516 -0.852 1 92.88 109 PHE A N 1
ATOM 872 C CA . PHE A 1 109 ? -1.727 -24.609 0.295 1 92.88 109 PHE A CA 1
ATOM 873 C C . PHE A 1 109 ? -1.069 -25.391 1.427 1 92.88 109 PHE A C 1
ATOM 875 O O . PHE A 1 109 ? -1.249 -25.062 2.602 1 92.88 109 PHE A O 1
ATOM 882 N N . TYR A 1 110 ? -0.381 -26.422 1.035 1 95.88 110 TYR A N 1
ATOM 883 C CA . TYR A 1 110 ? 0.372 -27.156 2.045 1 95.88 110 TYR A CA 1
ATOM 884 C C . TYR A 1 110 ? 1.325 -26.234 2.793 1 95.88 110 TYR A C 1
ATOM 886 O O . TYR A 1 110 ? 1.372 -26.25 4.027 1 95.88 110 TYR A O 1
ATOM 894 N N . ALA A 1 111 ? 2.084 -25.5 2.029 1 96.12 111 ALA A N 1
ATOM 895 C CA . ALA A 1 111 ? 3.027 -24.578 2.66 1 96.12 111 ALA A CA 1
ATOM 896 C C . ALA A 1 111 ? 2.305 -23.594 3.586 1 96.12 111 ALA A C 1
ATOM 898 O O . ALA A 1 111 ? 2.738 -23.375 4.719 1 96.12 111 ALA A O 1
ATOM 899 N N . LEU A 1 112 ? 1.225 -23.047 3.166 1 91.25 112 LEU A N 1
ATOM 900 C CA . LEU A 1 112 ? 0.457 -22.078 3.932 1 91.25 112 LEU A CA 1
ATOM 901 C C . LEU A 1 112 ? -0.034 -22.672 5.242 1 91.25 112 LEU A C 1
ATOM 903 O O . LEU A 1 112 ? -0.059 -22 6.273 1 91.25 112 LEU A O 1
ATOM 907 N N . GLU A 1 113 ? -0.406 -23.891 5.156 1 92.31 113 GLU A N 1
ATOM 908 C CA . GLU A 1 113 ? -0.946 -24.578 6.332 1 92.31 113 GLU A CA 1
ATOM 909 C C . GLU A 1 113 ? 0.16 -24.938 7.316 1 92.31 113 GLU A C 1
ATOM 911 O O . GLU A 1 113 ? -0.104 -25.156 8.5 1 92.31 113 GLU A O 1
ATOM 916 N N . ASN A 1 114 ? 1.374 -24.938 6.828 1 94.69 114 ASN A N 1
ATOM 917 C CA . ASN A 1 114 ? 2.4 -25.547 7.664 1 94.69 114 ASN A CA 1
ATOM 918 C C . ASN A 1 114 ? 3.482 -24.547 8.055 1 94.69 114 ASN A C 1
ATOM 920 O O . ASN A 1 114 ? 4.309 -24.828 8.922 1 94.69 114 ASN A O 1
ATOM 924 N N . ILE A 1 115 ? 3.48 -23.406 7.457 1 94.31 115 ILE A N 1
ATOM 925 C CA . ILE A 1 115 ? 4.539 -22.453 7.781 1 94.31 115 ILE A CA 1
ATOM 926 C C . ILE A 1 115 ? 4 -21.391 8.734 1 94.31 115 ILE A C 1
ATOM 928 O O . ILE A 1 115 ? 2.811 -21.062 8.711 1 94.31 115 ILE A O 1
ATOM 932 N N . SER A 1 116 ? 4.883 -20.922 9.602 1 92.69 116 SER A N 1
ATOM 933 C CA . SER A 1 116 ? 4.672 -19.703 10.375 1 92.69 116 SER A CA 1
ATOM 934 C C . SER A 1 116 ? 5.512 -18.547 9.828 1 92.69 116 SER A C 1
ATOM 936 O O . SER A 1 116 ? 6.559 -18.766 9.219 1 92.69 116 SER A O 1
ATOM 938 N N . THR A 1 117 ? 5.012 -17.375 9.977 1 92.25 117 THR A N 1
ATOM 939 C CA . THR A 1 117 ? 5.777 -16.219 9.508 1 92.25 117 THR A CA 1
ATOM 940 C C . THR A 1 117 ? 6.906 -15.891 10.484 1 92.25 117 THR A C 1
ATOM 942 O O . THR A 1 117 ? 6.957 -16.422 11.586 1 92.25 117 THR A O 1
ATOM 945 N N . ILE A 1 118 ? 7.773 -15.117 10.109 1 90.5 118 ILE A N 1
ATOM 946 C CA . ILE A 1 118 ? 9.047 -14.891 10.789 1 90.5 118 ILE A CA 1
ATOM 947 C C . ILE A 1 118 ? 8.789 -14.367 12.203 1 90.5 118 ILE A C 1
ATOM 949 O O . ILE A 1 118 ? 9.523 -14.695 13.133 1 90.5 118 ILE A O 1
ATOM 953 N N . ASN A 1 119 ? 7.734 -13.57 12.422 1 86 119 ASN A N 1
ATOM 954 C CA . ASN A 1 119 ? 7.488 -13.008 13.742 1 86 119 ASN A CA 1
ATOM 955 C C . ASN A 1 119 ? 6.34 -13.719 14.453 1 86 119 ASN A C 1
ATOM 957 O O . ASN A 1 119 ? 6.016 -13.398 15.602 1 86 119 ASN A O 1
ATOM 961 N N . ASN A 1 120 ? 5.594 -14.477 13.82 1 77.81 120 ASN A N 1
ATOM 962 C CA . ASN A 1 120 ? 4.504 -15.227 14.43 1 77.81 120 ASN A CA 1
ATOM 963 C C . ASN A 1 120 ? 4.895 -16.688 14.664 1 77.81 120 ASN A C 1
ATOM 965 O O . ASN A 1 120 ? 4.531 -17.562 13.883 1 77.81 120 ASN A O 1
ATOM 969 N N . ILE A 1 121 ? 5.668 -16.797 15.648 1 65.12 121 ILE A N 1
ATOM 970 C CA . ILE A 1 121 ? 6.164 -18.156 15.891 1 65.12 121 ILE A CA 1
ATOM 971 C C . ILE A 1 121 ? 5.09 -18.969 16.594 1 65.12 121 ILE A C 1
ATOM 973 O O . ILE A 1 121 ? 4.84 -18.797 17.781 1 65.12 121 ILE A O 1
ATOM 977 N N . ASP A 1 122 ? 3.916 -19.031 15.906 1 64.75 122 ASP A N 1
ATOM 978 C CA . ASP A 1 122 ? 2.992 -19.984 16.516 1 64.75 122 ASP A CA 1
ATOM 979 C C . ASP A 1 122 ? 3.629 -21.359 16.656 1 64.75 122 ASP A C 1
ATOM 981 O O . ASP A 1 122 ? 4.488 -21.734 15.859 1 64.75 122 ASP A O 1
ATOM 985 N N . SER A 1 123 ? 3.492 -22.031 17.766 1 63.44 123 SER A N 1
ATOM 986 C CA . SER A 1 123 ? 4.102 -23.266 18.25 1 63.44 123 SER A CA 1
ATOM 987 C C . SER A 1 123 ? 4.031 -24.375 17.203 1 63.44 123 SER A C 1
ATOM 989 O O . SER A 1 123 ? 4.859 -25.281 17.188 1 63.44 123 SER A O 1
ATOM 991 N N . LYS A 1 124 ? 3.088 -24.156 16.25 1 70.12 124 LYS A N 1
ATOM 992 C CA . LYS A 1 124 ? 2.955 -25.359 15.414 1 70.12 124 LYS A CA 1
ATOM 993 C C . LYS A 1 124 ? 3.465 -25.109 14 1 70.12 124 LYS A C 1
ATOM 995 O O . LYS A 1 124 ? 3.645 -26.047 13.227 1 70.12 124 LYS A O 1
ATOM 1000 N N . GLY A 1 125 ? 3.855 -23.953 13.633 1 87.12 125 GLY A N 1
ATOM 1001 C CA . GLY A 1 125 ? 4.258 -23.688 12.258 1 87.12 125 GLY A CA 1
ATOM 1002 C C . GLY A 1 125 ? 5.754 -23.812 12.039 1 87.12 125 GLY A C 1
ATOM 1003 O O . GLY A 1 125 ? 6.543 -23.531 12.953 1 87.12 125 GLY A O 1
ATOM 1004 N N . LEU A 1 126 ? 6.184 -24.312 10.898 1 92.75 126 LEU A N 1
ATOM 1005 C CA . LEU A 1 126 ? 7.578 -24.438 10.5 1 92.75 126 LEU A CA 1
ATOM 1006 C C . LEU A 1 126 ? 8.055 -23.172 9.781 1 92.75 126 LEU A C 1
ATOM 1008 O O . LEU A 1 126 ? 7.254 -22.453 9.18 1 92.75 126 LEU A O 1
ATOM 1012 N N . PRO A 1 127 ? 9.359 -22.875 9.953 1 95.12 127 PRO A N 1
ATOM 1013 C CA . PRO A 1 127 ? 9.898 -21.828 9.086 1 95.12 127 PRO A CA 1
ATOM 1014 C C . PRO A 1 127 ? 9.945 -22.25 7.621 1 95.12 127 PRO A C 1
ATOM 1016 O O . PRO A 1 127 ? 9.797 -23.422 7.301 1 95.12 127 PRO A O 1
ATOM 1019 N N . LEU A 1 128 ? 10 -21.281 6.746 1 96.69 128 LEU A N 1
ATOM 1020 C CA . LEU A 1 128 ? 10.281 -21.625 5.355 1 96.69 128 LEU A CA 1
ATOM 1021 C C . LEU A 1 128 ? 11.648 -22.281 5.223 1 96.69 128 LEU A C 1
ATOM 1023 O O . LEU A 1 128 ? 12.68 -21.609 5.359 1 96.69 128 LEU A O 1
ATOM 1027 N N . SER A 1 129 ? 11.703 -23.594 5.012 1 97.38 129 SER A N 1
ATOM 1028 C CA . SER A 1 129 ? 12.914 -24.406 5.109 1 97.38 129 SER A CA 1
ATOM 1029 C C . SER A 1 129 ? 12.977 -25.438 3.99 1 97.38 129 SER A C 1
ATOM 1031 O O . SER A 1 129 ? 12.031 -25.562 3.211 1 97.38 129 SER A O 1
ATOM 1033 N N . ASN A 1 130 ? 14.156 -26.109 4.004 1 98.19 130 ASN A N 1
ATOM 1034 C CA . ASN A 1 130 ? 14.312 -27.203 3.049 1 98.19 130 ASN A CA 1
ATOM 1035 C C . ASN A 1 130 ? 13.289 -28.312 3.277 1 98.19 130 ASN A C 1
ATOM 1037 O O . ASN A 1 130 ? 12.852 -28.969 2.33 1 98.19 130 ASN A O 1
ATOM 1041 N N . ARG A 1 131 ? 12.844 -28.438 4.484 1 97.62 131 ARG A N 1
ATOM 1042 C CA . ARG A 1 131 ? 11.797 -29.422 4.777 1 97.62 131 ARG A CA 1
ATOM 1043 C C . ARG A 1 131 ? 10.508 -29.078 4.039 1 97.62 131 ARG A C 1
ATOM 1045 O O . ARG A 1 131 ? 9.906 -29.938 3.391 1 97.62 131 ARG A O 1
ATOM 1052 N N . ILE A 1 132 ? 10.07 -27.828 4.164 1 98.06 132 ILE A N 1
ATOM 1053 C CA . ILE A 1 132 ? 8.875 -27.359 3.48 1 98.06 132 ILE A CA 1
ATOM 1054 C C . ILE A 1 132 ? 9.055 -27.484 1.97 1 98.06 132 ILE A C 1
ATOM 1056 O O . ILE A 1 132 ? 8.156 -27.969 1.27 1 98.06 132 ILE A O 1
ATOM 1060 N N . ILE A 1 133 ? 10.25 -27.109 1.464 1 98.62 133 ILE A N 1
ATOM 1061 C CA . ILE A 1 133 ? 10.547 -27.141 0.035 1 98.62 133 ILE A CA 1
ATOM 1062 C C . ILE A 1 133 ? 10.461 -28.578 -0.486 1 98.62 133 ILE A C 1
ATOM 1064 O O . ILE A 1 133 ? 9.844 -28.828 -1.522 1 98.62 133 ILE A O 1
ATOM 1068 N N . LYS A 1 134 ? 10.992 -29.484 0.242 1 98.5 134 LYS A N 1
ATOM 1069 C CA . LYS A 1 134 ? 10.984 -30.891 -0.154 1 98.5 134 LYS A CA 1
ATOM 1070 C C . LYS A 1 134 ? 9.57 -31.453 -0.147 1 98.5 134 LYS A C 1
ATOM 1072 O O . LYS A 1 134 ? 9.188 -32.219 -1.051 1 98.5 134 LYS A O 1
ATOM 1077 N N . GLU A 1 135 ? 8.797 -31.109 0.837 1 98.25 135 GLU A N 1
ATOM 1078 C CA . GLU A 1 135 ? 7.426 -31.594 0.897 1 98.25 135 GLU A CA 1
ATOM 1079 C C . GLU A 1 135 ? 6.582 -31.016 -0.233 1 98.25 135 GLU A C 1
ATOM 1081 O O . GLU A 1 135 ? 5.762 -31.719 -0.83 1 98.25 135 GLU A O 1
ATOM 1086 N N . MET A 1 136 ? 6.742 -29.75 -0.455 1 98.25 136 MET A N 1
ATOM 1087 C CA . MET A 1 136 ? 6.051 -29.141 -1.593 1 98.25 136 MET A CA 1
ATOM 1088 C C . MET A 1 136 ? 6.402 -29.875 -2.887 1 98.25 136 MET A C 1
ATOM 1090 O O . MET A 1 136 ? 5.531 -30.125 -3.719 1 98.25 136 MET A O 1
ATOM 1094 N N . HIS A 1 137 ? 7.691 -30.172 -3.051 1 98.19 137 HIS A N 1
ATOM 1095 C CA . HIS A 1 137 ? 8.148 -30.875 -4.246 1 98.19 137 HIS A CA 1
ATOM 1096 C C . HIS A 1 137 ? 7.508 -32.25 -4.363 1 98.19 137 HIS A C 1
ATOM 1098 O O . HIS A 1 137 ? 7.098 -32.656 -5.453 1 98.19 137 HIS A O 1
ATOM 1104 N N . LYS A 1 138 ? 7.391 -32.938 -3.283 1 97.75 138 LYS A N 1
ATOM 1105 C CA . LYS A 1 138 ? 6.723 -34.25 -3.252 1 97.75 138 LYS A CA 1
ATOM 1106 C C . LYS A 1 138 ? 5.281 -34.125 -3.736 1 97.75 138 LYS A C 1
ATOM 1108 O O . LYS A 1 138 ? 4.832 -34.938 -4.559 1 97.75 138 LYS A O 1
ATOM 1113 N N . ILE A 1 139 ? 4.562 -33.125 -3.248 1 97.56 139 ILE A N 1
ATOM 1114 C CA . ILE A 1 139 ? 3.172 -32.906 -3.629 1 97.56 139 ILE A CA 1
ATOM 1115 C C . ILE A 1 139 ? 3.098 -32.531 -5.109 1 97.56 139 ILE A C 1
ATOM 1117 O O . ILE A 1 139 ? 2.242 -33.031 -5.84 1 97.56 139 ILE A O 1
ATOM 1121 N N . LEU A 1 140 ? 4.047 -31.719 -5.547 1 96.12 140 LEU A N 1
ATOM 1122 C CA . LEU A 1 140 ? 4.082 -31.219 -6.914 1 96.12 140 LEU A CA 1
ATOM 1123 C C . LEU A 1 140 ? 4.195 -32.344 -7.918 1 96.12 140 LEU A C 1
ATOM 1125 O O . LEU A 1 140 ? 3.58 -32.312 -8.984 1 96.12 140 LEU A O 1
ATOM 1129 N N . LEU A 1 141 ? 4.941 -33.438 -7.617 1 94.38 141 LEU A N 1
ATOM 1130 C CA . LEU A 1 141 ? 5.23 -34.5 -8.57 1 94.38 141 LEU A CA 1
ATOM 1131 C C . LEU A 1 141 ? 4.324 -35.719 -8.328 1 94.38 141 LEU A C 1
ATOM 1133 O O . LEU A 1 141 ? 4.473 -36.75 -8.984 1 94.38 141 LEU A O 1
ATOM 1137 N N . ASP A 1 142 ? 3.4 -35.531 -7.465 1 90.94 142 ASP A N 1
ATOM 1138 C CA . ASP A 1 142 ? 2.535 -36.656 -7.109 1 90.94 142 ASP A CA 1
ATOM 1139 C C . ASP A 1 142 ? 1.647 -37.062 -8.289 1 90.94 142 ASP A C 1
ATOM 1141 O O . ASP A 1 142 ? 0.856 -36.25 -8.773 1 90.94 142 ASP A O 1
ATOM 1145 N N . ASN A 1 143 ? 1.817 -38.25 -8.773 1 85.44 143 ASN A N 1
ATOM 1146 C CA . ASN A 1 143 ? 0.96 -38.906 -9.758 1 85.44 143 ASN A CA 1
ATOM 1147 C C . ASN A 1 143 ? 0.907 -38.125 -11.062 1 85.44 143 ASN A C 1
ATOM 1149 O O . ASN A 1 143 ? -0.165 -37.969 -11.648 1 85.44 143 ASN A O 1
ATOM 1153 N N . VAL A 1 144 ? 1.972 -37.5 -11.453 1 84.69 144 VAL A N 1
ATOM 1154 C CA . VAL A 1 144 ? 2.092 -36.781 -12.719 1 84.69 144 VAL A CA 1
ATOM 1155 C C . VAL A 1 144 ? 3.393 -37.156 -13.414 1 84.69 144 VAL A C 1
ATOM 1157 O O . VAL A 1 144 ? 4.07 -38.094 -13 1 84.69 144 VAL A O 1
ATOM 1160 N N . ARG A 1 145 ? 3.619 -36.5 -14.523 1 75.12 145 ARG A N 1
ATOM 1161 C CA . ARG A 1 145 ? 4.898 -36.688 -15.195 1 75.12 145 ARG A CA 1
ATOM 1162 C C . ARG A 1 145 ? 6.062 -36.375 -14.266 1 75.12 145 ARG A C 1
ATOM 1164 O O . ARG A 1 145 ? 6.07 -35.344 -13.594 1 75.12 145 ARG A O 1
ATOM 1171 N N . GLY A 1 146 ? 7.016 -37.219 -13.992 1 72.62 146 GLY A N 1
ATOM 1172 C CA . GLY A 1 146 ? 8.156 -37 -13.117 1 72.62 146 GLY A CA 1
ATOM 1173 C C . GLY A 1 146 ? 8.008 -37.688 -11.766 1 72.62 146 GLY A C 1
ATOM 1174 O O . GLY A 1 146 ? 8.883 -37.562 -10.906 1 72.62 146 GLY A O 1
ATOM 1175 N N . SER A 1 147 ? 6.82 -38.312 -11.531 1 81.56 147 SER A N 1
ATOM 1176 C CA . SER A 1 147 ? 6.551 -38.969 -10.258 1 81.56 147 SER A CA 1
ATOM 1177 C C . SER A 1 147 ? 7.629 -40 -9.914 1 81.56 147 SER A C 1
ATOM 1179 O O . SER A 1 147 ? 7.793 -40.375 -8.758 1 81.56 147 SER A O 1
ATOM 1181 N N . SER A 1 148 ? 8.391 -40.312 -10.906 1 82.56 148 SER A N 1
ATOM 1182 C CA . SER A 1 148 ? 9.461 -41.281 -10.695 1 82.56 148 SER A CA 1
ATOM 1183 C C . SER A 1 148 ? 10.797 -40.594 -10.453 1 82.56 148 SER A C 1
ATOM 1185 O O . SER A 1 148 ? 11.82 -41.25 -10.258 1 82.56 148 SER A O 1
ATOM 1187 N N . LYS A 1 149 ? 10.758 -39.344 -10.445 1 86.81 149 LYS A N 1
ATOM 1188 C CA . LYS A 1 149 ? 11.992 -38.562 -10.359 1 86.81 149 LYS A CA 1
ATOM 1189 C C . LYS A 1 149 ? 12.273 -38.156 -8.914 1 86.81 149 LYS A C 1
ATOM 1191 O O . LYS A 1 149 ? 12.5 -36.969 -8.641 1 86.81 149 LYS A O 1
ATOM 1196 N N . ASN A 1 150 ? 12.164 -39 -7.941 1 89.44 150 ASN A N 1
ATOM 1197 C CA . ASN A 1 150 ? 12.555 -38.906 -6.539 1 89.44 150 ASN A CA 1
ATOM 1198 C C . ASN A 1 150 ? 11.828 -37.75 -5.855 1 89.44 150 ASN A C 1
ATOM 1200 O O . ASN A 1 150 ? 12.469 -36.844 -5.297 1 89.44 150 ASN A O 1
ATOM 1204 N N . PRO A 1 151 ? 10.516 -37.781 -5.879 1 93.25 151 PRO A N 1
ATOM 1205 C CA . PRO A 1 151 ? 9.734 -36.719 -5.262 1 93.25 151 PRO A CA 1
ATOM 1206 C C . PRO A 1 151 ? 10.133 -36.438 -3.812 1 93.25 151 PRO A C 1
ATOM 1208 O O . PRO A 1 151 ? 10.297 -37.375 -3.029 1 93.25 151 PRO A O 1
ATOM 1211 N N . GLY A 1 152 ? 10.375 -35.188 -3.51 1 96.06 152 GLY A N 1
ATOM 1212 C CA . GLY A 1 152 ? 10.648 -34.75 -2.148 1 96.06 152 GLY A CA 1
ATOM 1213 C C . GLY A 1 152 ? 12.102 -34.906 -1.756 1 96.06 152 GLY A C 1
ATOM 1214 O O . GLY A 1 152 ? 12.469 -34.656 -0.604 1 96.06 152 GLY A O 1
ATOM 1215 N N . ASN A 1 153 ? 12.914 -35.312 -2.709 1 96.56 153 ASN A N 1
ATOM 1216 C CA . ASN A 1 153 ? 14.336 -35.5 -2.432 1 96.56 153 ASN A CA 1
ATOM 1217 C C . ASN A 1 153 ? 15.203 -34.75 -3.434 1 96.56 153 ASN A C 1
ATOM 1219 O O . ASN A 1 153 ? 14.836 -34.594 -4.598 1 96.56 153 ASN A O 1
ATOM 1223 N N . PHE A 1 154 ? 16.375 -34.312 -2.932 1 97.75 154 PHE A N 1
ATOM 1224 C CA . PHE A 1 154 ? 17.344 -33.656 -3.818 1 97.75 154 PHE A CA 1
ATOM 1225 C C . PHE A 1 154 ? 17.906 -34.656 -4.832 1 97.75 154 PHE A C 1
ATOM 1227 O O . PHE A 1 154 ? 17.906 -35.844 -4.59 1 97.75 154 PHE A O 1
ATOM 1234 N N . LYS A 1 155 ? 18.312 -34.094 -5.969 1 96.25 155 LYS A N 1
ATOM 1235 C CA . LYS A 1 155 ? 18.859 -34.875 -7.059 1 96.25 155 LYS A CA 1
ATOM 1236 C C . LYS A 1 155 ? 20.047 -35.719 -6.586 1 96.25 155 LYS A C 1
ATOM 1238 O O . LYS A 1 155 ? 20.828 -35.25 -5.75 1 96.25 155 LYS A O 1
ATOM 1243 N N . ARG A 1 156 ? 20.188 -36.844 -7.152 1 94.12 156 ARG A N 1
ATOM 1244 C CA . ARG A 1 156 ? 21.297 -37.75 -6.848 1 94.12 156 ARG A CA 1
ATOM 1245 C C . ARG A 1 156 ? 22.297 -37.781 -7.996 1 94.12 156 ARG A C 1
ATOM 1247 O O . ARG A 1 156 ? 23.406 -38.281 -7.84 1 94.12 156 ARG A O 1
ATOM 1254 N N . SER A 1 157 ? 21.859 -37.281 -9.141 1 93.44 157 SER A N 1
ATOM 1255 C CA . SER A 1 157 ? 22.703 -37.219 -10.328 1 93.44 157 SER A CA 1
ATOM 1256 C C . SER A 1 157 ? 22.672 -35.812 -10.93 1 93.44 157 SER A C 1
ATOM 1258 O O . SER A 1 157 ? 21.75 -35.031 -10.656 1 93.44 157 SER A O 1
ATOM 1260 N N . GLN A 1 158 ? 23.688 -35.594 -11.711 1 92.88 158 GLN A N 1
ATOM 1261 C CA . GLN A 1 158 ? 23.781 -34.281 -12.367 1 92.88 158 GLN A CA 1
ATOM 1262 C C . GLN A 1 158 ? 22.594 -34.062 -13.305 1 92.88 158 GLN A C 1
ATOM 1264 O O . GLN A 1 158 ? 22.219 -34.938 -14.07 1 92.88 158 GLN A O 1
ATOM 1269 N N . ASN A 1 159 ? 21.875 -32.969 -13.156 1 90.94 159 ASN A N 1
ATOM 1270 C CA . ASN A 1 159 ? 20.859 -32.562 -14.109 1 90.94 159 ASN A CA 1
ATOM 1271 C C . ASN A 1 159 ? 21.328 -31.375 -14.953 1 90.94 159 ASN A C 1
ATOM 1273 O O . ASN A 1 159 ? 22.422 -30.859 -14.742 1 90.94 159 ASN A O 1
ATOM 1277 N N . TYR A 1 160 ? 20.562 -31.078 -16 1 87.62 160 TYR A N 1
ATOM 1278 C CA . TYR A 1 160 ? 20.922 -30.062 -16.969 1 87.62 160 TYR A CA 1
ATOM 1279 C C . TYR A 1 160 ? 19.703 -29.219 -17.344 1 87.62 160 TYR A C 1
ATOM 1281 O O . TYR A 1 160 ? 18.578 -29.688 -17.297 1 87.62 160 TYR A O 1
ATOM 1289 N N . ILE A 1 161 ? 19.938 -27.984 -17.578 1 86 161 ILE A N 1
ATOM 1290 C CA . ILE A 1 161 ? 18.891 -27.109 -18.078 1 86 161 ILE A CA 1
ATOM 1291 C C . ILE A 1 161 ? 19.078 -26.875 -19.578 1 86 161 ILE A C 1
ATOM 1293 O O . ILE A 1 161 ? 20.188 -26.531 -20.016 1 86 161 ILE A O 1
ATOM 1297 N N . GLY A 1 162 ? 18.141 -27.047 -20.297 1 78.56 162 GLY A N 1
ATOM 1298 C CA . GLY A 1 162 ? 18.188 -26.891 -21.734 1 78.56 162 GLY A CA 1
ATOM 1299 C C . GLY A 1 162 ? 17.562 -28.047 -22.484 1 78.56 162 GLY A C 1
ATOM 1300 O O . GLY A 1 162 ? 16.75 -28.781 -21.922 1 78.56 162 GLY A O 1
ATOM 1301 N N . SER A 1 163 ? 17.719 -28.047 -23.812 1 69.88 163 SER A N 1
ATOM 1302 C CA . SER A 1 163 ? 17.234 -29.125 -24.656 1 69.88 163 SER A CA 1
ATOM 1303 C C . SER A 1 163 ? 18.328 -30.125 -24.969 1 69.88 163 SER A C 1
ATOM 1305 O O . SER A 1 163 ? 19.5 -29.875 -24.688 1 69.88 163 SER A O 1
ATOM 1307 N N . VAL A 1 164 ? 17.922 -31.281 -25.375 1 61.81 164 VAL A N 1
ATOM 1308 C CA . VAL A 1 164 ? 18.844 -32.344 -25.703 1 61.81 164 VAL A CA 1
ATOM 1309 C C . VAL A 1 164 ? 19.906 -31.828 -26.672 1 61.81 164 VAL A C 1
ATOM 1311 O O . VAL A 1 164 ? 21.094 -32.188 -26.547 1 61.81 164 VAL A O 1
ATOM 1314 N N . SER A 1 165 ? 19.469 -31 -27.484 1 65.94 165 SER A N 1
ATOM 1315 C CA . SER A 1 165 ? 20.391 -30.531 -28.516 1 65.94 165 SER A CA 1
ATOM 1316 C C . SER A 1 165 ? 21.203 -29.328 -28.031 1 65.94 165 SER A C 1
ATOM 1318 O O . SER A 1 165 ? 22.25 -29.016 -28.594 1 65.94 165 SER A O 1
ATOM 1320 N N . SER A 1 166 ? 20.766 -28.703 -26.891 1 74.5 166 SER A N 1
ATOM 1321 C CA . SER A 1 166 ? 21.469 -27.5 -26.438 1 74.5 166 SER A CA 1
ATOM 1322 C C . SER A 1 166 ? 21.234 -27.266 -24.953 1 74.5 166 SER A C 1
ATOM 1324 O O . SER A 1 166 ? 20.188 -26.781 -24.547 1 74.5 166 SER A O 1
ATOM 1326 N N . ILE A 1 167 ? 22.281 -27.766 -24.25 1 78.06 167 ILE A N 1
ATOM 1327 C CA . ILE A 1 167 ? 22.25 -27.484 -22.812 1 78.06 167 ILE A CA 1
ATOM 1328 C C . ILE A 1 167 ? 22.688 -26.047 -22.562 1 78.06 167 ILE A C 1
ATOM 1330 O O . ILE A 1 167 ? 23.766 -25.625 -23 1 78.06 167 ILE A O 1
ATOM 1334 N N . SER A 1 168 ? 21.891 -25.312 -21.891 1 78.25 168 SER A N 1
ATOM 1335 C CA . SER A 1 168 ? 22.156 -23.891 -21.672 1 78.25 168 SER A CA 1
ATOM 1336 C C . SER A 1 168 ? 22.859 -23.672 -20.344 1 78.25 168 SER A C 1
ATOM 1338 O O . SER A 1 168 ? 23.578 -22.688 -20.172 1 78.25 168 SER A O 1
ATOM 1340 N N . TYR A 1 169 ? 22.672 -24.562 -19.422 1 86.5 169 TYR A N 1
ATOM 1341 C CA . TYR A 1 169 ? 23.234 -24.359 -18.094 1 86.5 169 TYR A CA 1
ATOM 1342 C C . TYR A 1 169 ? 23.406 -25.688 -17.359 1 86.5 169 TYR A C 1
ATOM 1344 O O . TYR A 1 169 ? 22.547 -26.562 -17.438 1 86.5 169 TYR A O 1
ATOM 1352 N N . THR A 1 170 ? 24.547 -25.844 -16.703 1 90.69 170 THR A N 1
ATOM 1353 C CA . THR A 1 170 ? 24.797 -27 -15.836 1 90.69 170 THR A CA 1
ATOM 1354 C C . THR A 1 170 ? 24.719 -26.594 -14.367 1 90.69 170 THR A C 1
ATOM 1356 O O . THR A 1 170 ? 25.641 -25.969 -13.844 1 90.69 170 THR A O 1
ATOM 1359 N N . PRO A 1 171 ? 23.75 -27.016 -13.641 1 94.25 171 PRO A N 1
ATOM 1360 C CA . PRO A 1 171 ? 23.5 -26.625 -12.25 1 94.25 171 PRO A CA 1
ATOM 1361 C C . PRO A 1 171 ? 24.531 -27.219 -11.289 1 94.25 171 PRO A C 1
ATOM 1363 O O . PRO A 1 171 ? 25.422 -27.969 -11.711 1 94.25 171 PRO A O 1
ATOM 1366 N N . VAL A 1 172 ? 24.438 -26.875 -10.039 1 95.31 172 VAL A N 1
ATOM 1367 C CA . VAL A 1 172 ? 25.297 -27.359 -8.969 1 95.31 172 VAL A CA 1
ATOM 1368 C C . VAL A 1 172 ? 25.297 -28.891 -8.961 1 95.31 172 VAL A C 1
ATOM 1370 O O . VAL A 1 172 ? 24.25 -29.516 -9.109 1 95.31 172 VAL A O 1
ATOM 1373 N N . PRO A 1 173 ? 26.469 -29.516 -8.766 1 95.75 173 PRO A N 1
ATOM 1374 C CA . PRO A 1 173 ? 26.531 -30.969 -8.727 1 95.75 173 PRO A CA 1
ATOM 1375 C C . PRO A 1 173 ? 25.688 -31.562 -7.602 1 95.75 173 PRO A C 1
ATOM 1377 O O . PRO A 1 173 ? 25.516 -30.922 -6.559 1 95.75 173 PRO A O 1
ATOM 1380 N N . ALA A 1 174 ? 25.172 -32.781 -7.863 1 96 174 ALA A N 1
ATOM 1381 C CA . ALA A 1 174 ? 24.312 -33.469 -6.91 1 96 174 ALA A CA 1
ATOM 1382 C C . ALA A 1 174 ? 24.953 -33.531 -5.531 1 96 174 ALA A C 1
ATOM 1384 O O . ALA A 1 174 ? 24.297 -33.312 -4.516 1 96 174 ALA A O 1
ATOM 1385 N N . GLU A 1 175 ? 26.234 -33.781 -5.461 1 96.31 175 GLU A N 1
ATOM 1386 C CA . GLU A 1 175 ? 26.938 -33.969 -4.199 1 96.31 175 GLU A CA 1
ATOM 1387 C C . GLU A 1 175 ? 27 -32.688 -3.385 1 96.31 175 GLU A C 1
ATOM 1389 O O . GLU A 1 175 ? 27.062 -32.719 -2.154 1 96.31 175 GLU A O 1
ATOM 1394 N N . LYS A 1 176 ? 26.922 -31.562 -4.062 1 97.5 176 LYS A N 1
ATOM 1395 C CA . LYS A 1 176 ? 27.031 -30.281 -3.389 1 97.5 176 LYS A CA 1
ATOM 1396 C C . LYS A 1 176 ? 25.656 -29.672 -3.135 1 97.5 176 LYS A C 1
ATOM 1398 O O . LYS A 1 176 ? 25.531 -28.703 -2.379 1 97.5 176 LYS A O 1
ATOM 1403 N N . THR A 1 177 ? 24.688 -30.219 -3.701 1 97.88 177 THR A N 1
ATOM 1404 C CA . THR A 1 177 ? 23.344 -29.672 -3.676 1 97.88 177 THR A CA 1
ATOM 1405 C C . THR A 1 177 ? 22.859 -29.484 -2.24 1 97.88 177 THR A C 1
ATOM 1407 O O . THR A 1 177 ? 22.359 -28.422 -1.874 1 97.88 177 THR A O 1
ATOM 1410 N N . PRO A 1 178 ? 23.047 -30.469 -1.314 1 98.12 178 PRO A N 1
ATOM 1411 C CA . PRO A 1 178 ? 22.578 -30.281 0.058 1 98.12 178 PRO A CA 1
ATOM 1412 C C . PRO A 1 178 ? 23.25 -29.094 0.747 1 98.12 178 PRO A C 1
ATOM 1414 O O . PRO A 1 178 ? 22.578 -28.344 1.467 1 98.12 178 PRO A O 1
ATOM 1417 N N . GLU A 1 179 ? 24.484 -28.891 0.492 1 98.25 179 GLU A N 1
ATOM 1418 C CA . GLU A 1 179 ? 25.219 -27.781 1.085 1 98.25 179 GLU A CA 1
ATOM 1419 C C . GLU A 1 179 ? 24.688 -26.438 0.592 1 98.25 179 GLU A C 1
ATOM 1421 O O . GLU A 1 179 ? 24.453 -25.531 1.388 1 98.25 179 GLU A O 1
ATOM 1426 N N . TYR A 1 180 ? 24.484 -26.312 -0.679 1 98.38 180 TYR A N 1
ATOM 1427 C CA . TYR A 1 180 ? 24 -25.062 -1.27 1 98.38 180 TYR A CA 1
ATOM 1428 C C . TYR A 1 180 ? 22.562 -24.781 -0.84 1 98.38 180 TYR A C 1
ATOM 1430 O O . TYR A 1 180 ? 22.188 -23.625 -0.613 1 98.38 180 TYR A O 1
ATOM 1438 N N . MET A 1 181 ? 21.766 -25.859 -0.725 1 98.69 181 MET A N 1
ATOM 1439 C CA . MET A 1 181 ? 20.391 -25.672 -0.281 1 98.69 181 MET A CA 1
ATOM 1440 C C . MET A 1 181 ? 20.344 -25.281 1.191 1 98.69 181 MET A C 1
ATOM 1442 O O . MET A 1 181 ? 19.484 -24.5 1.604 1 98.69 181 MET A O 1
ATOM 1446 N N . SER A 1 182 ? 21.25 -25.766 1.987 1 98.62 182 SER A N 1
ATOM 1447 C CA . SER A 1 182 ? 21.375 -25.328 3.371 1 98.62 182 SER A CA 1
ATOM 1448 C C . SER A 1 182 ? 21.734 -23.844 3.447 1 98.62 182 SER A C 1
ATOM 1450 O O . SER A 1 182 ? 21.188 -23.109 4.266 1 98.62 182 SER A O 1
ATOM 1452 N N . ASN A 1 183 ? 22.688 -23.484 2.615 1 98.75 183 ASN A N 1
ATOM 1453 C CA . ASN A 1 183 ? 23.078 -22.078 2.547 1 98.75 183 ASN A CA 1
ATOM 1454 C C . ASN A 1 183 ? 21.906 -21.188 2.105 1 98.75 183 ASN A C 1
ATOM 1456 O O . ASN A 1 183 ? 21.703 -20.109 2.66 1 98.75 183 ASN A O 1
ATOM 1460 N N . LEU A 1 184 ? 21.172 -21.672 1.127 1 98.62 184 LEU A N 1
ATOM 1461 C CA . LEU A 1 184 ? 20.016 -20.922 0.657 1 98.62 184 LEU A CA 1
ATOM 1462 C C . LEU A 1 184 ? 18.984 -20.75 1.771 1 98.62 184 LEU A C 1
ATOM 1464 O O . LEU A 1 184 ? 18.422 -19.672 1.943 1 98.62 184 LEU A O 1
ATOM 1468 N N . GLU A 1 185 ? 18.75 -21.859 2.494 1 98.38 185 GLU A N 1
ATOM 1469 C CA . GLU A 1 185 ? 17.812 -21.781 3.613 1 98.38 185 GLU A CA 1
ATOM 1470 C C . GLU A 1 185 ? 18.25 -20.75 4.637 1 98.38 185 GLU A C 1
ATOM 1472 O O . GLU A 1 185 ? 17.438 -19.969 5.121 1 98.38 185 GLU A O 1
ATOM 1477 N N . GLN A 1 186 ? 19.516 -20.672 4.977 1 98.38 186 GLN A N 1
ATOM 1478 C CA . GLN A 1 186 ? 20.031 -19.672 5.906 1 98.38 186 GLN A CA 1
ATOM 1479 C C . GLN A 1 186 ? 19.797 -18.25 5.379 1 98.38 186 GLN A C 1
ATOM 1481 O O . GLN A 1 186 ? 19.453 -17.359 6.141 1 98.38 186 GLN A O 1
ATOM 1486 N N . TYR A 1 187 ? 19.969 -18.094 4.109 1 98.44 187 TYR A N 1
ATOM 1487 C CA . TYR A 1 187 ? 19.812 -16.781 3.486 1 98.44 187 TYR A CA 1
ATOM 1488 C C . TYR A 1 187 ? 18.359 -16.328 3.51 1 98.44 187 TYR A C 1
ATOM 1490 O O . TYR A 1 187 ? 18.078 -15.141 3.645 1 98.44 187 TYR A O 1
ATOM 1498 N N . ILE A 1 188 ? 17.469 -17.312 3.373 1 97.94 188 ILE A N 1
ATOM 1499 C CA . ILE A 1 188 ? 16.031 -17.016 3.455 1 97.94 188 ILE A CA 1
ATOM 1500 C C . ILE A 1 188 ? 15.727 -16.328 4.789 1 97.94 188 ILE A C 1
ATOM 1502 O O . ILE A 1 188 ? 14.844 -15.484 4.867 1 97.94 188 ILE A O 1
ATOM 1506 N N . HIS A 1 189 ? 16.484 -16.641 5.812 1 96.44 189 HIS A N 1
ATOM 1507 C CA . HIS A 1 189 ? 16.25 -16.109 7.152 1 96.44 189 HIS A CA 1
ATOM 1508 C C . HIS A 1 189 ? 17.188 -14.953 7.465 1 96.44 189 HIS A C 1
ATOM 1510 O O . HIS A 1 189 ? 17.172 -14.398 8.57 1 96.44 189 HIS A O 1
ATOM 1516 N N . TYR A 1 190 ? 18.047 -14.578 6.484 1 96.75 190 TYR A N 1
ATOM 1517 C CA . TYR A 1 190 ? 19.016 -13.5 6.652 1 96.75 190 TYR A CA 1
ATOM 1518 C C . TYR A 1 190 ? 18.359 -12.141 6.488 1 96.75 190 TYR A C 1
ATOM 1520 O O . TYR A 1 190 ? 17.516 -11.953 5.605 1 96.75 190 TYR A O 1
ATOM 1528 N N . ASP A 1 191 ? 18.656 -11.195 7.352 1 94.25 191 ASP A N 1
ATOM 1529 C CA . ASP A 1 191 ? 18.156 -9.828 7.273 1 94.25 191 ASP A CA 1
ATOM 1530 C C . ASP A 1 191 ? 18.969 -8.992 6.293 1 94.25 191 ASP A C 1
ATOM 1532 O O . ASP A 1 191 ? 19.922 -8.32 6.684 1 94.25 191 ASP A O 1
ATOM 1536 N N . ASP A 1 192 ? 18.578 -8.992 5.051 1 94.94 192 ASP A N 1
ATOM 1537 C CA . ASP A 1 192 ? 19.297 -8.289 3.994 1 94.94 192 ASP A CA 1
ATOM 1538 C C . ASP A 1 192 ? 18.75 -6.871 3.812 1 94.94 192 ASP A C 1
ATOM 1540 O O . ASP A 1 192 ? 17.875 -6.434 4.562 1 94.94 192 ASP A O 1
ATOM 1544 N N . LEU A 1 193 ? 19.281 -6.121 2.834 1 92.44 193 LEU A N 1
ATOM 1545 C CA . LEU A 1 193 ? 19.016 -4.699 2.635 1 92.44 193 LEU A CA 1
ATOM 1546 C C . LEU A 1 193 ? 17.562 -4.477 2.211 1 92.44 193 LEU A C 1
ATOM 1548 O O . LEU A 1 193 ? 16.922 -3.521 2.658 1 92.44 193 LEU A O 1
ATOM 1552 N N . ASP A 1 194 ? 17.047 -5.332 1.347 1 95.81 194 ASP A N 1
ATOM 1553 C CA . ASP A 1 194 ? 15.742 -5.18 0.69 1 95.81 194 ASP A CA 1
ATOM 1554 C C . ASP A 1 194 ? 15.125 -6.539 0.379 1 95.81 194 ASP A C 1
ATOM 1556 O O . ASP A 1 194 ? 15.75 -7.383 -0.263 1 95.81 194 ASP A O 1
ATOM 1560 N N . LEU A 1 195 ? 13.938 -6.738 0.823 1 97.56 195 LEU A N 1
ATOM 1561 C CA . LEU A 1 195 ? 13.312 -8.055 0.729 1 97.56 195 LEU A CA 1
ATOM 1562 C C . LEU A 1 195 ? 13.039 -8.422 -0.726 1 97.56 195 LEU A C 1
ATOM 1564 O O . LEU A 1 195 ? 13.062 -9.602 -1.087 1 97.56 195 LEU A O 1
ATOM 1568 N N . LEU A 1 196 ? 12.742 -7.414 -1.604 1 98.56 196 LEU A N 1
ATOM 1569 C CA . LEU A 1 196 ? 12.469 -7.711 -3.006 1 98.56 196 LEU A CA 1
ATOM 1570 C C . LEU A 1 196 ? 13.75 -8.109 -3.734 1 98.56 196 LEU A C 1
ATOM 1572 O O . LEU A 1 196 ? 13.742 -9.023 -4.562 1 98.56 196 LEU A O 1
ATOM 1576 N N . VAL A 1 197 ? 14.836 -7.438 -3.395 1 98.31 197 VAL A N 1
ATOM 1577 C CA . VAL A 1 197 ? 16.125 -7.828 -3.955 1 98.31 197 VAL A CA 1
ATOM 1578 C C . VAL A 1 197 ? 16.516 -9.203 -3.432 1 98.31 197 VAL A C 1
ATOM 1580 O O . VAL A 1 197 ? 17.016 -10.039 -4.184 1 98.31 197 VAL A O 1
ATOM 1583 N N . GLN A 1 198 ? 16.281 -9.422 -2.158 1 98.25 198 GLN A N 1
ATOM 1584 C CA . GLN A 1 198 ? 16.547 -10.742 -1.584 1 98.25 198 GLN A CA 1
ATOM 1585 C C . GLN A 1 198 ? 15.734 -11.82 -2.287 1 98.25 198 GLN A C 1
ATOM 1587 O O . GLN A 1 198 ? 16.25 -12.906 -2.562 1 98.25 198 GLN A O 1
ATOM 1592 N N . SER A 1 199 ? 14.484 -11.547 -2.588 1 98.75 199 SER A N 1
ATOM 1593 C CA . SER A 1 199 ? 13.641 -12.492 -3.314 1 98.75 199 SER A CA 1
ATOM 1594 C C . SER A 1 199 ? 14.203 -12.781 -4.699 1 98.75 199 SER A C 1
ATOM 1596 O O . SER A 1 199 ? 14.148 -13.922 -5.172 1 98.75 199 SER A O 1
ATOM 1598 N N . ALA A 1 200 ? 14.727 -11.719 -5.352 1 98.69 200 ALA A N 1
ATOM 1599 C CA . ALA A 1 200 ? 15.375 -11.883 -6.652 1 98.69 200 ALA A CA 1
ATOM 1600 C C . ALA A 1 200 ? 16.562 -12.828 -6.555 1 98.69 200 ALA A C 1
ATOM 1602 O O . ALA A 1 200 ? 16.766 -13.695 -7.41 1 98.69 200 ALA A O 1
ATOM 1603 N N . ILE A 1 201 ? 17.344 -12.664 -5.508 1 98.69 201 ILE A N 1
ATOM 1604 C CA . ILE A 1 201 ? 18.531 -13.477 -5.289 1 98.69 201 ILE A CA 1
ATOM 1605 C C . ILE A 1 201 ? 18.141 -14.914 -4.984 1 98.69 201 ILE A C 1
ATOM 1607 O O . ILE A 1 201 ? 18.703 -15.852 -5.539 1 98.69 201 ILE A O 1
ATOM 1611 N N . ILE A 1 202 ? 17.125 -15.094 -4.145 1 98.75 202 ILE A N 1
ATOM 1612 C CA . ILE A 1 202 ? 16.672 -16.422 -3.742 1 98.75 202 ILE A CA 1
ATOM 1613 C C . ILE A 1 202 ? 16.172 -17.188 -4.969 1 98.75 202 ILE A C 1
ATOM 1615 O O . ILE A 1 202 ? 16.531 -18.344 -5.168 1 98.75 202 ILE A O 1
ATOM 1619 N N . HIS A 1 203 ? 15.391 -16.5 -5.777 1 98.69 203 HIS A N 1
ATOM 1620 C CA . HIS A 1 203 ? 14.852 -17.156 -6.969 1 98.69 203 HIS A CA 1
ATOM 1621 C C . HIS A 1 203 ? 15.969 -17.578 -7.914 1 98.69 203 HIS A C 1
ATOM 1623 O O . HIS A 1 203 ? 16.016 -18.734 -8.344 1 98.69 203 HIS A O 1
ATOM 1629 N N . ALA A 1 204 ? 16.906 -16.672 -8.188 1 98.12 204 ALA A N 1
ATOM 1630 C CA . ALA A 1 204 ? 18.016 -16.969 -9.094 1 98.12 204 ALA A CA 1
ATOM 1631 C C . ALA A 1 204 ? 18.906 -18.062 -8.539 1 98.12 204 ALA A C 1
ATOM 1633 O O . ALA A 1 204 ? 19.281 -18.984 -9.266 1 98.12 204 ALA A O 1
ATOM 1634 N N . GLN A 1 205 ? 19.219 -17.938 -7.258 1 98.19 205 GLN A N 1
ATOM 1635 C CA . GLN A 1 205 ? 20.078 -18.922 -6.617 1 98.19 205 GLN A CA 1
ATOM 1636 C C . GLN A 1 205 ? 19.453 -20.312 -6.664 1 98.19 205 GLN A C 1
ATOM 1638 O O . GLN A 1 205 ? 20.125 -21.297 -6.961 1 98.19 205 GLN A O 1
ATOM 1643 N N . PHE A 1 206 ? 18.172 -20.438 -6.363 1 98.5 206 PHE A N 1
ATOM 1644 C CA . PHE A 1 206 ? 17.469 -21.719 -6.406 1 98.5 206 PHE A CA 1
ATOM 1645 C C . PHE A 1 206 ? 17.531 -22.312 -7.801 1 98.5 206 PHE A C 1
ATOM 1647 O O . PHE A 1 206 ? 17.797 -23.516 -7.953 1 98.5 206 PHE A O 1
ATOM 1654 N N . GLU A 1 207 ? 17.266 -21.484 -8.781 1 97 207 GLU A N 1
ATOM 1655 C CA . GLU A 1 207 ? 17.297 -21.953 -10.164 1 97 207 GLU A CA 1
ATOM 1656 C C . GLU A 1 207 ? 18.688 -22.406 -10.562 1 97 207 GLU A C 1
ATOM 1658 O O . GLU A 1 207 ? 18.844 -23.359 -11.328 1 97 207 GLU A O 1
ATOM 1663 N N . MET A 1 208 ? 19.719 -21.75 -10.055 1 95.88 208 MET A N 1
ATOM 1664 C CA . MET A 1 208 ? 21.078 -22.125 -10.383 1 95.88 208 MET A CA 1
ATOM 1665 C C . MET A 1 208 ? 21.484 -23.406 -9.664 1 95.88 208 MET A C 1
ATOM 1667 O O . MET A 1 208 ? 22.219 -24.234 -10.211 1 95.88 208 MET A O 1
ATOM 1671 N N . ILE A 1 209 ? 21.016 -23.578 -8.43 1 97.5 209 ILE A N 1
ATOM 1672 C CA . ILE A 1 209 ? 21.266 -24.828 -7.711 1 97.5 209 ILE A CA 1
ATOM 1673 C C . ILE A 1 209 ? 20.531 -25.969 -8.391 1 97.5 209 ILE A C 1
ATOM 1675 O O . ILE A 1 209 ? 21.109 -27.031 -8.648 1 97.5 209 ILE A O 1
ATOM 1679 N N . HIS A 1 210 ? 19.234 -25.688 -8.664 1 97.25 210 HIS A N 1
ATOM 1680 C CA . HIS A 1 210 ? 18.375 -26.641 -9.336 1 97.25 210 HIS A CA 1
ATOM 1681 C C . HIS A 1 210 ? 18.391 -28 -8.625 1 97.25 210 HIS A C 1
ATOM 1683 O O . HIS A 1 210 ? 18.812 -29 -9.203 1 97.25 210 HIS A O 1
ATOM 1689 N N . PRO A 1 211 ? 17.891 -28.078 -7.473 1 98.06 211 PRO A N 1
ATOM 1690 C CA . PRO A 1 211 ? 18.203 -29.156 -6.531 1 98.06 211 PRO A CA 1
ATOM 1691 C C . PRO A 1 211 ? 17.453 -30.438 -6.84 1 98.06 211 PRO A C 1
ATOM 1693 O O . PRO A 1 211 ? 17.766 -31.5 -6.289 1 98.06 211 PRO A O 1
ATOM 1696 N N . PHE A 1 212 ? 16.438 -30.422 -7.672 1 97.56 212 PHE A N 1
ATOM 1697 C CA . PHE A 1 212 ? 15.617 -31.609 -7.922 1 97.56 212 PHE A CA 1
ATOM 1698 C C . PHE A 1 212 ? 15.812 -32.094 -9.344 1 97.56 212 PHE A C 1
ATOM 1700 O O . PHE A 1 212 ? 16.375 -31.406 -10.188 1 97.56 212 PHE A O 1
ATOM 1707 N N . GLU A 1 213 ? 15.383 -33.312 -9.609 1 94.56 213 GLU A N 1
ATOM 1708 C CA . GLU A 1 213 ? 15.5 -33.875 -10.938 1 94.56 213 GLU A CA 1
ATOM 1709 C C . GLU A 1 213 ? 14.5 -33.281 -11.906 1 94.56 213 GLU A C 1
ATOM 1711 O O . GLU A 1 213 ? 14.758 -33.188 -13.109 1 94.56 213 GLU A O 1
ATOM 1716 N N . ASP A 1 214 ? 13.422 -32.875 -11.367 1 92.75 214 ASP A N 1
ATOM 1717 C CA . ASP A 1 214 ? 12.344 -32.188 -12.094 1 92.75 214 ASP A CA 1
ATOM 1718 C C . ASP A 1 214 ? 11.539 -31.297 -11.164 1 92.75 214 ASP A C 1
ATOM 1720 O O . ASP A 1 214 ? 11.656 -31.391 -9.945 1 92.75 214 ASP A O 1
ATOM 1724 N N . GLY A 1 215 ? 10.836 -30.344 -11.75 1 94.88 215 GLY A N 1
ATOM 1725 C CA . GLY A 1 215 ? 9.922 -29.531 -10.969 1 94.88 215 GLY A CA 1
ATOM 1726 C C . GLY A 1 215 ? 10.578 -28.297 -10.367 1 94.88 215 GLY A C 1
ATOM 1727 O O . GLY A 1 215 ? 9.938 -27.547 -9.633 1 94.88 215 GLY A O 1
ATOM 1728 N N . ASN A 1 216 ? 11.883 -28.062 -10.719 1 96.38 216 ASN A N 1
ATOM 1729 C CA . ASN A 1 216 ? 12.641 -26.969 -10.117 1 96.38 216 ASN A CA 1
ATOM 1730 C C . ASN A 1 216 ? 12 -25.609 -10.414 1 96.38 216 ASN A C 1
ATOM 1732 O O . ASN A 1 216 ? 11.812 -24.797 -9.508 1 96.38 216 ASN A O 1
ATOM 1736 N N . GLY A 1 217 ? 11.594 -25.359 -11.633 1 96.25 217 GLY A N 1
ATOM 1737 C CA . GLY A 1 217 ? 11.008 -24.078 -12.008 1 96.25 217 GLY A CA 1
ATOM 1738 C C . GLY A 1 217 ? 9.766 -23.734 -11.211 1 96.25 217 GLY A C 1
ATOM 1739 O O . GLY A 1 217 ? 9.633 -22.625 -10.711 1 96.25 217 GLY A O 1
ATOM 1740 N N . ARG A 1 218 ? 8.867 -24.719 -11.07 1 96.69 218 ARG A N 1
ATOM 1741 C CA . ARG A 1 218 ? 7.609 -24.5 -10.359 1 96.69 218 ARG A CA 1
ATOM 1742 C C . ARG A 1 218 ? 7.859 -24.25 -8.883 1 96.69 218 ARG A C 1
ATOM 1744 O O . ARG A 1 218 ? 7.27 -23.328 -8.297 1 96.69 218 ARG A O 1
ATOM 1751 N N . ILE A 1 219 ? 8.773 -24.984 -8.281 1 98.06 219 ILE A N 1
ATOM 1752 C CA . ILE A 1 219 ? 9.109 -24.75 -6.879 1 98.06 219 ILE A CA 1
ATOM 1753 C C . ILE A 1 219 ? 9.758 -23.375 -6.73 1 98.06 219 ILE A C 1
ATOM 1755 O O . ILE A 1 219 ? 9.438 -22.625 -5.801 1 98.06 219 ILE A O 1
ATOM 1759 N N . GLY A 1 220 ? 10.711 -23.062 -7.652 1 98.31 220 GLY A N 1
ATOM 1760 C CA . GLY A 1 220 ? 11.367 -21.766 -7.637 1 98.31 220 GLY A CA 1
ATOM 1761 C C . GLY A 1 220 ? 10.391 -20.594 -7.672 1 98.31 220 GLY A C 1
ATOM 1762 O O . GLY A 1 220 ? 10.57 -19.609 -6.961 1 98.31 220 GLY A O 1
ATOM 1763 N N . ARG A 1 221 ? 9.383 -20.734 -8.492 1 98.06 221 ARG A N 1
ATOM 1764 C CA . ARG A 1 221 ? 8.398 -19.672 -8.625 1 98.06 221 ARG A CA 1
ATOM 1765 C C . ARG A 1 221 ? 7.465 -19.641 -7.422 1 98.06 221 ARG A C 1
ATOM 1767 O O . ARG A 1 221 ? 6.98 -18.578 -7.035 1 98.06 221 ARG A O 1
ATOM 1774 N N . LEU A 1 222 ? 7.211 -20.766 -6.727 1 98.06 222 LEU A N 1
ATOM 1775 C CA . LEU A 1 222 ? 6.422 -20.812 -5.5 1 98.06 222 LEU A CA 1
ATOM 1776 C C . LEU A 1 222 ? 7.172 -20.156 -4.344 1 98.06 222 LEU A C 1
ATOM 1778 O O . LEU A 1 222 ? 6.551 -19.641 -3.418 1 98.06 222 LEU A O 1
ATOM 1782 N N . LEU A 1 223 ? 8.5 -20.125 -4.422 1 98.5 223 LEU A N 1
ATOM 1783 C CA . LEU A 1 223 ? 9.297 -19.562 -3.34 1 98.5 223 LEU A CA 1
ATOM 1784 C C . LEU A 1 223 ? 9.133 -18.047 -3.268 1 98.5 223 LEU A C 1
ATOM 1786 O O . LEU A 1 223 ? 9.305 -17.453 -2.203 1 98.5 223 LEU A O 1
ATOM 1790 N N . ILE A 1 224 ? 8.75 -17.453 -4.398 1 98.44 224 ILE A N 1
ATOM 1791 C CA . ILE A 1 224 ? 8.641 -15.992 -4.445 1 98.44 224 ILE A CA 1
ATOM 1792 C C . ILE A 1 224 ? 7.5 -15.539 -3.539 1 98.44 224 ILE A C 1
ATOM 1794 O O . ILE A 1 224 ? 7.723 -14.836 -2.551 1 98.44 224 ILE A O 1
ATOM 1798 N N . PRO A 1 225 ? 6.227 -16 -3.785 1 97.62 225 PRO A N 1
ATOM 1799 C CA . PRO A 1 225 ? 5.145 -15.57 -2.896 1 97.62 225 PRO A CA 1
ATOM 1800 C C . PRO A 1 225 ? 5.312 -16.078 -1.469 1 97.62 225 PRO A C 1
ATOM 1802 O O . PRO A 1 225 ? 4.945 -15.398 -0.514 1 97.62 225 PRO A O 1
ATOM 1805 N N . LEU A 1 226 ? 5.867 -17.25 -1.267 1 97.81 226 LEU A N 1
ATOM 1806 C CA . LEU A 1 226 ? 6.016 -17.844 0.063 1 97.81 226 LEU A CA 1
ATOM 1807 C C . LEU A 1 226 ? 7.027 -17.047 0.89 1 97.81 226 LEU A C 1
ATOM 1809 O O . LEU A 1 226 ? 6.828 -16.844 2.09 1 97.81 226 LEU A O 1
ATOM 1813 N N . PHE A 1 227 ? 8.117 -16.625 0.234 1 98.5 227 PHE A N 1
ATOM 1814 C CA . PHE A 1 227 ? 9.117 -15.836 0.934 1 98.5 227 PHE A CA 1
ATOM 1815 C C . PHE A 1 227 ? 8.539 -14.5 1.382 1 98.5 227 PHE A C 1
ATOM 1817 O O . PHE A 1 227 ? 8.727 -14.086 2.527 1 98.5 227 PHE A O 1
ATOM 1824 N N . LEU A 1 228 ? 7.855 -13.836 0.482 1 98.06 228 LEU A N 1
ATOM 1825 C CA . LEU A 1 228 ? 7.27 -12.539 0.795 1 98.06 228 LEU A CA 1
ATOM 1826 C C . LEU A 1 228 ? 6.23 -12.672 1.904 1 98.06 228 LEU A C 1
ATOM 1828 O O . LEU A 1 228 ? 6.094 -11.773 2.742 1 98.06 228 LEU A O 1
ATOM 1832 N N . TYR A 1 229 ? 5.492 -13.797 1.919 1 96 229 TYR A N 1
ATOM 1833 C CA . TYR A 1 229 ? 4.547 -14.102 2.986 1 96 229 TYR A CA 1
ATOM 1834 C C . TYR A 1 229 ? 5.273 -14.398 4.293 1 96 229 TYR A C 1
ATOM 1836 O O . TYR A 1 229 ? 4.945 -13.836 5.336 1 96 229 TYR A O 1
ATOM 1844 N N . TYR A 1 230 ? 6.258 -15.242 4.219 1 96.62 230 TYR A N 1
ATOM 1845 C CA . TYR A 1 230 ? 7.035 -15.648 5.387 1 96.62 230 TYR A CA 1
ATOM 1846 C C . TYR A 1 230 ? 7.656 -14.445 6.078 1 96.62 230 TYR A C 1
ATOM 1848 O O . TYR A 1 230 ? 7.652 -14.352 7.309 1 96.62 230 TYR A O 1
ATOM 1856 N N . GLN A 1 231 ? 8.133 -13.5 5.273 1 96.62 231 GLN A N 1
ATOM 1857 C CA . GLN A 1 231 ? 8.781 -12.305 5.797 1 96.62 231 GLN A CA 1
ATOM 1858 C C . GLN A 1 231 ? 7.758 -11.234 6.164 1 96.62 231 GLN A C 1
ATOM 1860 O O . GLN A 1 231 ? 8.125 -10.109 6.516 1 96.62 231 GLN A O 1
ATOM 1865 N N . GLU A 1 232 ? 6.477 -11.461 5.965 1 94.62 232 GLU A N 1
ATOM 1866 C CA . GLU A 1 232 ? 5.355 -10.625 6.387 1 94.62 232 GLU A CA 1
ATOM 1867 C C . GLU A 1 232 ? 5.301 -9.328 5.586 1 94.62 232 GLU A C 1
ATOM 1869 O O . GLU A 1 232 ? 4.812 -8.312 6.078 1 94.62 232 GLU A O 1
ATOM 1874 N N . LEU A 1 233 ? 5.98 -9.391 4.43 1 96.25 233 LEU A N 1
ATOM 1875 C CA . LEU A 1 233 ? 5.797 -8.281 3.496 1 96.25 233 LEU A CA 1
ATOM 1876 C C . LEU A 1 233 ? 4.387 -8.289 2.92 1 96.25 233 LEU A C 1
ATOM 1878 O O . LEU A 1 233 ? 3.82 -7.223 2.646 1 96.25 233 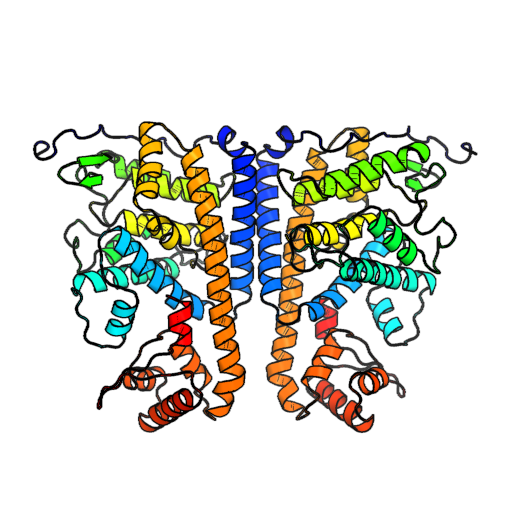LEU A O 1
ATOM 1882 N N . LEU A 1 234 ? 3.859 -9.469 2.719 1 95.12 234 LEU A N 1
ATOM 1883 C CA . LEU A 1 234 ? 2.471 -9.664 2.314 1 95.12 234 LEU A CA 1
ATOM 1884 C C . LEU A 1 234 ? 1.731 -10.547 3.314 1 95.12 234 LEU A C 1
ATOM 1886 O O . LEU A 1 234 ? 2.283 -11.531 3.805 1 95.12 234 LEU A O 1
ATOM 1890 N N . SER A 1 235 ? 0.511 -10.211 3.576 1 91.69 235 SER A N 1
ATOM 1891 C CA . SER A 1 235 ? -0.299 -10.945 4.547 1 91.69 235 SER A CA 1
ATOM 1892 C C . SER A 1 235 ? -0.753 -12.289 3.99 1 91.69 235 SER A C 1
ATOM 1894 O O . SER A 1 235 ? -1.103 -13.195 4.75 1 91.69 235 SER A O 1
ATOM 1896 N N . TYR A 1 236 ? -0.744 -12.422 2.645 1 90.5 236 TYR A N 1
ATOM 1897 C CA . TYR A 1 236 ? -1.073 -13.656 1.939 1 90.5 236 TYR A CA 1
ATOM 1898 C C . TYR A 1 236 ? -0.131 -13.883 0.763 1 90.5 236 TYR A C 1
ATOM 1900 O O . TYR A 1 236 ? 0.354 -12.922 0.156 1 90.5 236 TYR A O 1
ATOM 1908 N N . PRO A 1 237 ? 0.156 -15.07 0.478 1 92.81 237 PRO A N 1
ATOM 1909 C CA . PRO A 1 237 ? 1.062 -15.344 -0.64 1 92.81 237 PRO A CA 1
ATOM 1910 C C . PRO A 1 237 ? 0.365 -15.273 -1.996 1 92.81 237 PRO A C 1
ATOM 1912 O O . PRO A 1 237 ? 0.275 -16.281 -2.705 1 92.81 237 PRO A O 1
ATOM 1915 N N . THR A 1 238 ? -0.098 -14.047 -2.424 1 92.12 238 THR A N 1
ATOM 1916 C CA . THR A 1 238 ? -0.936 -13.883 -3.605 1 92.12 238 THR A CA 1
ATOM 1917 C C . THR A 1 238 ? -0.214 -13.055 -4.668 1 92.12 238 THR A C 1
ATOM 1919 O O . THR A 1 238 ? -0.842 -12.555 -5.602 1 92.12 238 THR A O 1
ATOM 1922 N N . PHE A 1 239 ? 1.068 -12.852 -4.496 1 95.94 239 PHE A N 1
ATOM 1923 C CA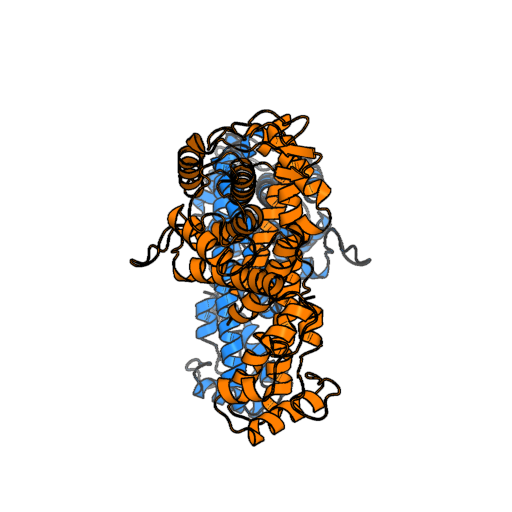 . PHE A 1 239 ? 1.866 -12.156 -5.496 1 95.94 239 PHE A CA 1
ATOM 1924 C C . PHE A 1 239 ? 2.635 -13.141 -6.363 1 95.94 239 PHE A C 1
ATOM 1926 O O . PHE A 1 239 ? 3.48 -13.891 -5.867 1 95.94 239 PHE A O 1
ATOM 1933 N N . TYR A 1 240 ? 2.396 -13.062 -7.676 1 96.19 240 TYR A N 1
ATOM 1934 C CA . TYR A 1 240 ? 2.971 -14.055 -8.586 1 96.19 240 TYR A CA 1
ATOM 1935 C C . TYR A 1 240 ? 3.693 -13.375 -9.742 1 96.19 240 TYR A C 1
ATOM 1937 O O . TYR A 1 240 ? 3.254 -12.328 -10.227 1 96.19 240 TYR A O 1
ATOM 1945 N N . MET A 1 241 ? 4.75 -14 -10.203 1 97.31 241 MET A N 1
ATOM 1946 C CA . MET A 1 241 ? 5.605 -13.406 -11.227 1 97.31 241 MET A CA 1
ATOM 1947 C C . MET A 1 241 ? 5.516 -14.188 -12.531 1 97.31 241 MET A C 1
ATOM 1949 O O . MET A 1 241 ? 6.09 -13.781 -13.539 1 97.31 241 MET A O 1
ATOM 1953 N N . SER A 1 242 ? 4.773 -15.258 -12.57 1 97.06 242 SER A N 1
ATOM 1954 C CA . SER A 1 242 ? 4.789 -16.141 -13.734 1 97.06 242 SER A CA 1
ATOM 1955 C C . SER A 1 242 ? 4.234 -15.422 -14.969 1 97.06 242 SER A C 1
ATOM 1957 O O . SER A 1 242 ? 4.684 -15.672 -16.094 1 97.06 242 SER A O 1
ATOM 1959 N N . SER A 1 243 ? 3.205 -14.555 -14.75 1 95 243 SER A N 1
ATOM 1960 C CA . SER A 1 243 ? 2.664 -13.805 -15.875 1 95 243 SER A CA 1
ATOM 1961 C C . SER A 1 243 ? 3.738 -12.945 -16.531 1 95 243 SER A C 1
ATOM 1963 O O . SER A 1 243 ? 3.801 -12.852 -17.766 1 95 243 SER A O 1
ATOM 1965 N N . TYR A 1 244 ? 4.602 -12.352 -15.734 1 97.56 244 TYR A N 1
ATOM 1966 C CA . TYR A 1 244 ? 5.68 -11.516 -16.266 1 97.56 244 TYR A CA 1
ATOM 1967 C C . TYR A 1 244 ? 6.742 -12.367 -16.938 1 97.56 244 TYR A C 1
ATOM 1969 O O . TYR A 1 244 ? 7.195 -12.047 -18.047 1 97.56 244 TYR A O 1
ATOM 1977 N N . PHE A 1 245 ? 7.172 -13.5 -16.328 1 97.31 245 PHE A N 1
ATOM 1978 C CA . PHE A 1 245 ? 8.188 -14.391 -16.891 1 97.31 245 PHE A CA 1
ATOM 1979 C C . PHE A 1 245 ? 7.723 -14.977 -18.219 1 97.31 245 PHE A C 1
ATOM 1981 O O . PHE A 1 245 ? 8.523 -15.141 -19.141 1 97.31 245 PHE A O 1
ATOM 1988 N N . GLU A 1 246 ? 6.457 -15.258 -18.297 1 94.88 246 GLU A N 1
ATOM 1989 C CA . GLU A 1 246 ? 5.898 -15.93 -19.469 1 94.88 246 GLU A CA 1
ATOM 1990 C C . GLU A 1 246 ? 5.785 -14.969 -20.656 1 94.88 246 GLU A C 1
ATOM 1992 O O . GLU A 1 246 ? 5.75 -15.398 -21.812 1 94.88 246 GLU A O 1
ATOM 1997 N N . ARG A 1 247 ? 5.688 -13.656 -20.406 1 94.31 247 ARG A N 1
ATOM 1998 C CA . ARG A 1 247 ? 5.582 -12.664 -21.484 1 94.31 247 ARG A CA 1
ATOM 1999 C C . ARG A 1 247 ? 6.766 -12.758 -22.438 1 94.31 247 ARG A C 1
ATOM 2001 O O . ARG A 1 247 ? 6.602 -12.609 -23.641 1 94.31 247 ARG A O 1
ATOM 2008 N N . ASP A 1 248 ? 7.918 -13 -21.859 1 94 248 ASP A N 1
ATOM 2009 C CA . ASP A 1 248 ? 9.133 -13.25 -22.641 1 94 248 ASP A CA 1
ATOM 2010 C C . ASP A 1 248 ? 10.023 -14.281 -21.953 1 94 248 ASP A C 1
ATOM 2012 O O . ASP A 1 248 ? 11.008 -13.922 -21.297 1 94 248 ASP A O 1
ATOM 2016 N N . ARG A 1 249 ? 9.68 -15.461 -22.234 1 92.5 249 ARG A N 1
ATOM 2017 C CA . ARG A 1 249 ? 10.344 -16.594 -21.594 1 92.5 249 ARG A CA 1
ATOM 2018 C C . ARG A 1 249 ? 11.836 -16.594 -21.906 1 92.5 249 ARG A C 1
ATOM 2020 O O . ARG A 1 249 ? 12.656 -16.875 -21.031 1 92.5 249 ARG A O 1
ATOM 2027 N N . SER A 1 250 ? 12.141 -16.297 -23.109 1 92.62 250 SER A N 1
ATOM 2028 C CA . SER A 1 250 ? 13.531 -16.297 -23.547 1 92.62 250 SER A CA 1
ATOM 2029 C C . SER A 1 250 ? 14.352 -15.258 -22.781 1 92.62 250 SER A C 1
ATOM 2031 O O . SER A 1 250 ? 15.492 -15.523 -22.391 1 92.62 250 SER A O 1
ATOM 2033 N N . LEU A 1 251 ? 13.766 -14.094 -22.594 1 95.5 251 LEU A N 1
ATOM 2034 C CA . LEU A 1 251 ? 14.438 -13.031 -21.859 1 95.5 251 LEU A CA 1
ATOM 2035 C C . LEU A 1 251 ? 14.648 -13.438 -20.406 1 95.5 251 LEU A C 1
ATOM 2037 O O . LEU A 1 251 ? 15.719 -13.195 -19.844 1 95.5 251 LEU A O 1
ATOM 2041 N N . TYR A 1 252 ? 13.695 -14.062 -19.859 1 95.31 252 TYR A N 1
ATOM 2042 C CA . TYR A 1 252 ? 13.766 -14.57 -18.5 1 95.31 252 TYR A CA 1
ATOM 2043 C C . TYR A 1 252 ? 14.922 -15.547 -18.344 1 95.31 252 TYR A C 1
ATOM 2045 O O . TYR A 1 252 ? 15.789 -15.375 -17.484 1 95.31 252 TYR A O 1
ATOM 2053 N N . ILE A 1 253 ? 14.992 -16.484 -19.234 1 91.44 253 ILE A N 1
ATOM 2054 C CA . ILE A 1 253 ? 16.016 -17.516 -19.188 1 91.44 253 ILE A CA 1
ATOM 2055 C C . ILE A 1 253 ? 17.391 -16.891 -19.438 1 91.44 253 ILE A C 1
ATOM 2057 O O . ILE A 1 253 ? 18.375 -17.266 -18.781 1 91.44 253 ILE A O 1
ATOM 2061 N N . SER A 1 254 ? 17.422 -15.969 -20.328 1 93.56 254 SER A N 1
ATOM 2062 C CA . SER A 1 254 ? 18.688 -15.32 -20.656 1 93.56 254 SER A CA 1
ATOM 2063 C C . SER A 1 254 ? 19.25 -14.562 -19.453 1 93.56 254 SER A C 1
ATOM 2065 O O . SER A 1 254 ? 20.453 -14.57 -19.203 1 93.56 254 SER A O 1
ATOM 2067 N N . HIS A 1 255 ? 18.391 -13.875 -18.688 1 95.56 255 HIS A N 1
ATOM 2068 C CA . HIS A 1 255 ? 18.828 -13.141 -17.516 1 95.56 255 HIS A CA 1
ATOM 2069 C C . HIS A 1 255 ? 19.391 -14.078 -16.453 1 95.56 255 HIS A C 1
ATOM 2071 O O . HIS A 1 255 ? 20.422 -13.789 -15.836 1 95.56 255 HIS A O 1
ATOM 2077 N N . LEU A 1 256 ? 18.75 -15.195 -16.266 1 93.75 256 LEU A N 1
ATOM 2078 C CA . LEU A 1 256 ? 19.25 -16.172 -15.305 1 93.75 256 LEU A CA 1
ATOM 2079 C C . LEU A 1 256 ? 20.594 -16.734 -15.742 1 93.75 256 LEU A C 1
ATOM 2081 O O . LEU A 1 256 ? 21.531 -16.828 -14.945 1 93.75 256 LEU A O 1
ATOM 2085 N N . SER A 1 257 ? 20.719 -17.031 -17.031 1 90.81 257 SER A N 1
ATOM 2086 C CA . SER A 1 257 ? 21.938 -17.609 -17.578 1 90.81 257 SER A CA 1
ATOM 2087 C C . SER A 1 257 ? 23.094 -16.625 -17.5 1 90.81 257 SER A C 1
ATOM 2089 O O . SER A 1 257 ? 24.25 -17.016 -17.281 1 90.81 257 SER A O 1
ATOM 2091 N N . ASN A 1 258 ? 22.828 -15.367 -17.609 1 93.94 258 ASN A N 1
ATOM 2092 C CA . ASN A 1 258 ? 23.859 -14.328 -17.609 1 93.94 258 ASN A CA 1
ATOM 2093 C C . ASN A 1 258 ? 24.453 -14.125 -16.219 1 93.94 258 ASN A C 1
ATOM 2095 O O . ASN A 1 258 ? 25.547 -13.586 -16.094 1 93.94 258 ASN A O 1
ATOM 2099 N N . ILE A 1 259 ? 23.734 -14.508 -15.18 1 94.31 259 ILE A N 1
ATOM 2100 C CA . ILE A 1 259 ? 24.297 -14.43 -13.836 1 94.31 259 ILE A CA 1
ATOM 2101 C C . ILE A 1 259 ? 25.5 -15.375 -13.727 1 94.31 259 ILE A C 1
ATOM 2103 O O . ILE A 1 259 ? 26.578 -14.977 -13.281 1 94.31 259 ILE A O 1
ATOM 2107 N N . SER A 1 260 ? 25.297 -16.656 -14.195 1 89.19 260 SER A N 1
ATOM 2108 C CA . SER A 1 260 ? 26.359 -17.656 -14.125 1 89.19 260 SER A CA 1
ATOM 2109 C C . SER A 1 260 ? 27.469 -17.359 -15.117 1 89.19 260 SER A C 1
ATOM 2111 O O . SER A 1 260 ? 28.656 -17.578 -14.812 1 89.19 260 SER A O 1
ATOM 2113 N N . LYS A 1 261 ? 27.188 -16.844 -16.25 1 87.25 261 LYS A N 1
ATOM 2114 C CA . LYS A 1 261 ? 28.156 -16.609 -17.312 1 87.25 261 LYS A CA 1
ATOM 2115 C C . LYS A 1 261 ? 29 -15.367 -17.031 1 87.25 261 LYS A C 1
ATOM 2117 O O . LYS A 1 261 ? 30.219 -15.383 -17.234 1 87.25 261 LYS A O 1
ATOM 2122 N N . ASP A 1 262 ? 28.297 -14.312 -16.531 1 91.06 262 ASP A N 1
ATOM 2123 C CA . ASP A 1 262 ? 28.969 -13.016 -16.5 1 91.06 262 ASP A CA 1
ATOM 2124 C C . ASP A 1 262 ? 28.797 -12.352 -15.133 1 91.06 262 ASP A C 1
ATOM 2126 O O . ASP A 1 262 ? 29.125 -11.172 -14.969 1 91.06 262 ASP A O 1
ATOM 2130 N N . ASN A 1 263 ? 28.25 -13.062 -14.188 1 93.88 263 ASN A N 1
ATOM 2131 C CA . ASN A 1 263 ? 27.953 -12.484 -12.875 1 93.88 263 ASN A CA 1
ATOM 2132 C C . ASN A 1 263 ? 27.094 -11.227 -13 1 93.88 263 ASN A C 1
ATOM 2134 O O . ASN A 1 263 ? 27.312 -10.242 -12.297 1 93.88 263 ASN A O 1
ATOM 2138 N N . ASN A 1 264 ? 26.188 -11.242 -13.93 1 96 264 ASN A N 1
ATOM 2139 C CA . ASN A 1 264 ? 25.406 -10.062 -14.258 1 96 264 ASN A CA 1
ATOM 2140 C C . ASN A 1 264 ? 24.172 -9.93 -13.352 1 96 264 ASN A C 1
ATOM 2142 O O . ASN A 1 264 ? 23.047 -9.961 -13.828 1 96 264 ASN A O 1
ATOM 2146 N N . TRP A 1 265 ? 24.438 -9.711 -12.102 1 97.5 265 TRP A N 1
ATOM 2147 C CA . TRP A 1 265 ? 23.375 -9.531 -11.109 1 97.5 265 TRP A CA 1
ATOM 2148 C C . TRP A 1 265 ? 22.625 -8.227 -11.344 1 97.5 265 TRP A C 1
ATOM 2150 O O . TRP A 1 265 ? 21.422 -8.141 -11.094 1 97.5 265 TRP A O 1
ATOM 2160 N N . LYS A 1 266 ? 23.281 -7.199 -11.867 1 97.75 266 LYS A N 1
ATOM 2161 C CA . LYS A 1 266 ? 22.656 -5.895 -12.062 1 97.75 266 LYS A CA 1
ATOM 2162 C C . LYS A 1 266 ? 21.484 -5.992 -13.039 1 97.75 266 LYS A C 1
ATOM 2164 O O . LYS A 1 266 ? 20.375 -5.539 -12.734 1 97.75 266 LYS A O 1
ATOM 2169 N N . ASP A 1 267 ? 21.734 -6.648 -14.188 1 98 267 ASP A N 1
ATOM 2170 C CA . ASP A 1 267 ? 20.672 -6.805 -15.172 1 98 267 ASP A CA 1
ATOM 2171 C C . ASP A 1 267 ? 19.547 -7.668 -14.617 1 98 267 ASP A C 1
ATOM 2173 O O . ASP A 1 267 ? 18.375 -7.418 -14.906 1 98 267 ASP A O 1
ATOM 2177 N N . TRP A 1 268 ? 19.859 -8.664 -13.859 1 98.25 268 TRP A N 1
ATOM 2178 C CA . TRP A 1 268 ? 18.844 -9.516 -13.258 1 98.25 268 TRP A CA 1
ATOM 2179 C C . TRP A 1 268 ? 17.969 -8.711 -12.281 1 98.25 268 TRP A C 1
ATOM 2181 O O . TRP A 1 268 ? 16.75 -8.805 -12.32 1 98.25 268 TRP A O 1
ATOM 2191 N N . PHE A 1 269 ? 18.656 -7.863 -11.43 1 98.44 269 PHE A N 1
ATOM 2192 C CA . PHE A 1 269 ? 17.906 -7.031 -10.5 1 98.44 269 PHE A CA 1
ATOM 2193 C C . PHE A 1 269 ? 16.953 -6.105 -11.25 1 98.44 269 PHE A C 1
ATOM 2195 O O . PHE A 1 269 ? 15.781 -6 -10.898 1 98.44 269 PHE A O 1
ATOM 2202 N N . GLU A 1 270 ? 17.453 -5.473 -12.312 1 98.44 270 GLU A N 1
ATOM 2203 C CA . GLU A 1 270 ? 16.625 -4.559 -13.102 1 98.44 270 GLU A CA 1
ATOM 2204 C C . GLU A 1 270 ? 15.414 -5.273 -13.68 1 98.44 270 GLU A C 1
ATOM 2206 O O . GLU A 1 270 ? 14.281 -4.809 -13.531 1 98.44 270 GLU A O 1
ATOM 2211 N N . TYR A 1 271 ? 15.664 -6.441 -14.281 1 98.44 271 TYR A N 1
ATOM 2212 C CA . TYR A 1 271 ? 14.609 -7.234 -14.906 1 98.44 271 TYR A CA 1
ATOM 2213 C C . TYR A 1 271 ? 13.578 -7.676 -13.875 1 98.44 271 TYR A C 1
ATOM 2215 O O . TYR A 1 271 ? 12.375 -7.5 -14.078 1 98.44 271 TYR A O 1
ATOM 2223 N N . TYR A 1 272 ? 14.047 -8.227 -12.773 1 98.62 272 TYR A N 1
ATOM 2224 C CA . TYR A 1 272 ? 13.188 -8.773 -11.727 1 98.62 272 TYR A CA 1
ATOM 2225 C C . TYR A 1 272 ? 12.344 -7.676 -11.078 1 98.62 272 TYR A C 1
ATOM 2227 O O . TYR A 1 272 ? 11.141 -7.84 -10.891 1 98.62 272 TYR A O 1
ATOM 2235 N N . LEU A 1 273 ? 12.969 -6.523 -10.758 1 98.62 273 LEU A N 1
ATOM 2236 C CA . LEU A 1 273 ? 12.273 -5.43 -10.086 1 98.62 273 LEU A CA 1
ATOM 2237 C C . LEU A 1 273 ? 11.234 -4.793 -11.008 1 98.62 273 LEU A C 1
ATOM 2239 O O . LEU A 1 273 ? 10.156 -4.406 -10.562 1 98.62 273 LEU A O 1
ATOM 2243 N N . GLU A 1 274 ? 11.555 -4.664 -12.281 1 98.5 274 GLU A N 1
ATOM 2244 C CA . GLU A 1 274 ? 10.547 -4.23 -13.242 1 98.5 274 GLU A CA 1
ATOM 2245 C C . GLU A 1 274 ? 9.352 -5.176 -13.25 1 98.5 274 GLU A C 1
ATOM 2247 O O . GLU A 1 274 ? 8.203 -4.73 -13.305 1 98.5 274 GLU A O 1
ATOM 2252 N N . GLY A 1 275 ? 9.625 -6.477 -13.219 1 98.56 275 GLY A N 1
ATOM 2253 C CA . GLY A 1 275 ? 8.57 -7.477 -13.133 1 98.56 275 GLY A CA 1
ATOM 2254 C C . GLY A 1 275 ? 7.73 -7.348 -11.875 1 98.56 275 GLY A C 1
ATOM 2255 O O . GLY A 1 275 ? 6.512 -7.516 -11.922 1 98.56 275 GLY A O 1
ATOM 2256 N N . VAL A 1 276 ? 8.391 -7.035 -10.773 1 98.5 276 VAL A N 1
ATOM 2257 C CA . VAL A 1 276 ? 7.68 -6.852 -9.516 1 98.5 276 VAL A CA 1
ATOM 2258 C C . VAL A 1 276 ? 6.715 -5.672 -9.633 1 98.5 276 VAL A C 1
ATOM 2260 O O . VAL A 1 276 ? 5.555 -5.773 -9.227 1 98.5 276 VAL A O 1
ATOM 2263 N N . ILE A 1 277 ? 7.191 -4.543 -10.188 1 98.31 277 ILE A N 1
ATOM 2264 C CA . ILE A 1 277 ? 6.367 -3.35 -10.336 1 98.31 277 ILE A CA 1
ATOM 2265 C C . ILE A 1 277 ? 5.133 -3.68 -11.18 1 98.31 277 ILE A C 1
ATOM 2267 O O . ILE A 1 277 ? 4 -3.461 -10.742 1 98.31 277 ILE A O 1
ATOM 2271 N N . LEU A 1 278 ? 5.336 -4.301 -12.297 1 97.94 278 LEU A N 1
ATOM 2272 C CA . LEU A 1 278 ? 4.25 -4.594 -13.227 1 97.94 278 LEU A CA 1
ATOM 2273 C C . LEU A 1 278 ? 3.289 -5.617 -12.633 1 97.94 278 LEU A C 1
ATOM 2275 O O . LEU A 1 278 ? 2.07 -5.441 -12.703 1 97.94 278 LEU A O 1
ATOM 2279 N N . SER A 1 279 ? 3.814 -6.66 -12.039 1 97.56 279 SER A N 1
ATOM 2280 C CA . SER A 1 279 ? 2.986 -7.727 -11.484 1 97.56 279 SER A CA 1
ATOM 2281 C C . SER A 1 279 ? 2.188 -7.23 -10.281 1 97.56 279 SER A C 1
ATOM 2283 O O . SER A 1 279 ? 1.038 -7.629 -10.086 1 97.56 279 SER A O 1
ATOM 2285 N N . ALA A 1 280 ? 2.836 -6.406 -9.453 1 97.19 280 ALA A N 1
ATOM 2286 C CA . ALA A 1 280 ? 2.125 -5.848 -8.305 1 97.19 280 ALA A CA 1
ATOM 2287 C C . ALA A 1 280 ? 0.969 -4.961 -8.75 1 97.19 280 ALA A C 1
ATOM 2289 O O . ALA A 1 280 ? -0.133 -5.035 -8.203 1 97.19 280 ALA A O 1
ATOM 2290 N N . GLU A 1 281 ? 1.217 -4.113 -9.719 1 96 281 GLU A N 1
ATOM 2291 C CA . GLU A 1 281 ? 0.182 -3.234 -10.25 1 96 281 GLU A CA 1
ATOM 2292 C C . GLU A 1 281 ? -0.956 -4.035 -10.875 1 96 281 GLU A C 1
ATOM 2294 O O . GLU A 1 281 ? -2.131 -3.734 -10.648 1 96 281 GLU A O 1
ATOM 2299 N N . GLU A 1 282 ? -0.609 -5.082 -11.594 1 94.44 282 GLU A N 1
ATOM 2300 C CA . GLU A 1 282 ? -1.62 -5.938 -12.211 1 94.44 282 GLU A CA 1
ATOM 2301 C C . GLU A 1 282 ? -2.422 -6.688 -11.148 1 94.44 282 GLU A C 1
ATOM 2303 O O . GLU A 1 282 ? -3.645 -6.816 -11.258 1 94.44 282 GLU A O 1
ATOM 2308 N N . SER A 1 283 ? -1.728 -7.191 -10.188 1 92.56 283 SER A N 1
ATOM 2309 C CA . SER A 1 283 ? -2.4 -7.91 -9.109 1 92.56 283 SER A CA 1
ATOM 2310 C C . SER A 1 283 ? -3.355 -6.996 -8.352 1 92.56 283 SER A C 1
ATOM 2312 O O . SER A 1 283 ? -4.465 -7.406 -8 1 92.56 283 SER A O 1
ATOM 2314 N N . THR A 1 284 ? -2.902 -5.758 -8.086 1 92.25 284 THR A N 1
ATOM 2315 C CA . THR A 1 284 ? -3.748 -4.785 -7.402 1 92.25 284 THR A CA 1
ATOM 2316 C C . THR A 1 284 ? -5.016 -4.508 -8.211 1 92.25 284 THR A C 1
ATOM 2318 O O . THR A 1 284 ? -6.121 -4.539 -7.668 1 92.25 284 THR A O 1
ATOM 2321 N N . LYS A 1 285 ? -4.836 -4.293 -9.477 1 91.94 285 LYS A N 1
ATOM 2322 C CA . LYS A 1 285 ? -5.973 -4.008 -10.352 1 91.94 285 LYS A CA 1
ATOM 2323 C C . LYS A 1 285 ? -6.945 -5.184 -10.391 1 91.94 285 LYS A C 1
ATOM 2325 O O . LYS A 1 285 ? -8.156 -4.996 -10.266 1 91.94 285 LYS A O 1
ATOM 2330 N N . LYS A 1 286 ? -6.438 -6.367 -10.516 1 90.31 286 LYS A N 1
ATOM 2331 C CA . LYS A 1 286 ? -7.281 -7.559 -10.547 1 90.31 286 LYS A CA 1
ATOM 2332 C C . LYS A 1 286 ? -8.031 -7.734 -9.234 1 90.31 286 LYS A C 1
ATOM 2334 O O . LYS A 1 286 ? -9.234 -8.031 -9.234 1 90.31 286 LYS A O 1
ATOM 2339 N N . ALA A 1 287 ? -7.305 -7.594 -8.195 1 87 287 ALA A N 1
ATOM 2340 C CA . ALA A 1 287 ? -7.926 -7.719 -6.879 1 87 287 ALA A CA 1
ATOM 2341 C C . ALA A 1 287 ? -9.039 -6.691 -6.699 1 87 287 ALA A C 1
ATOM 2343 O O . ALA A 1 287 ? -10.109 -7.008 -6.172 1 87 287 ALA A O 1
ATOM 2344 N N . GLN A 1 288 ? -8.781 -5.473 -7.125 1 87.31 288 GLN A N 1
ATOM 2345 C CA . GLN A 1 288 ? -9.773 -4.41 -7.051 1 87.31 288 GLN A CA 1
ATOM 2346 C C . GLN A 1 288 ? -11.016 -4.758 -7.875 1 87.31 288 GLN A C 1
ATOM 2348 O O . GLN A 1 288 ? -12.141 -4.555 -7.426 1 87.31 288 GLN A O 1
ATOM 2353 N N . ASP A 1 289 ? -10.773 -5.25 -9.07 1 90.38 289 ASP A N 1
ATOM 2354 C CA . ASP A 1 289 ? -11.875 -5.617 -9.953 1 90.38 289 ASP A CA 1
ATOM 2355 C C . ASP A 1 289 ? -12.703 -6.754 -9.359 1 90.38 289 ASP A C 1
ATOM 2357 O O . ASP A 1 289 ? -13.93 -6.73 -9.422 1 90.38 289 ASP A O 1
ATOM 2361 N N . ILE A 1 290 ? -12.047 -7.707 -8.805 1 88.06 290 ILE A N 1
ATOM 2362 C CA . ILE A 1 290 ? -12.734 -8.828 -8.188 1 88.06 290 ILE A CA 1
ATOM 2363 C C . ILE A 1 290 ? -13.586 -8.336 -7.02 1 88.06 290 ILE A C 1
ATOM 2365 O O . ILE A 1 290 ? -14.758 -8.68 -6.91 1 88.06 290 ILE A O 1
ATOM 2369 N N . LEU A 1 291 ? -13.008 -7.516 -6.199 1 85 291 LEU A N 1
ATOM 2370 C CA . LEU A 1 291 ? -13.711 -7.004 -5.023 1 85 291 LEU A CA 1
ATOM 2371 C C . LEU A 1 291 ? -14.898 -6.137 -5.434 1 85 291 LEU A C 1
ATOM 2373 O O . LEU A 1 291 ? -15.961 -6.207 -4.82 1 85 291 LEU A O 1
ATOM 2377 N N . SER A 1 292 ? -14.656 -5.332 -6.398 1 86.88 292 SER A N 1
ATOM 2378 C CA . SER A 1 292 ? -15.727 -4.48 -6.898 1 86.88 292 SER A CA 1
ATOM 2379 C C . SER A 1 292 ? -16.906 -5.312 -7.387 1 86.88 292 SER A C 1
ATOM 2381 O O . SER A 1 292 ? -18.062 -5.02 -7.059 1 86.88 292 SER A O 1
ATOM 2383 N N . LEU A 1 293 ? -16.609 -6.312 -8.141 1 90.31 293 LEU A N 1
ATOM 2384 C CA . LEU A 1 293 ? -17.656 -7.203 -8.625 1 90.31 293 LEU A CA 1
ATOM 2385 C C . LEU A 1 293 ? -18.375 -7.887 -7.465 1 90.31 293 LEU A C 1
ATOM 2387 O O . LEU A 1 293 ? -19.594 -7.953 -7.441 1 90.31 293 LEU A O 1
ATOM 2391 N N . TYR A 1 294 ? -17.625 -8.367 -6.531 1 87.81 294 TYR A N 1
ATOM 2392 C CA . TYR A 1 294 ? -18.188 -9.008 -5.352 1 87.81 294 TYR A CA 1
ATOM 2393 C C . TYR A 1 294 ? -19.141 -8.078 -4.625 1 87.81 294 TYR A C 1
ATOM 2395 O O . TYR A 1 294 ? -20.266 -8.461 -4.289 1 87.81 294 TYR A O 1
ATOM 2403 N N . ASN A 1 295 ? -18.703 -6.844 -4.43 1 84.25 295 ASN A N 1
ATOM 2404 C CA . ASN A 1 295 ? -19.5 -5.875 -3.684 1 84.25 295 ASN A CA 1
ATOM 2405 C C . ASN A 1 295 ? -20.766 -5.484 -4.441 1 84.25 295 ASN A C 1
ATOM 2407 O O . ASN A 1 295 ? -21.828 -5.32 -3.842 1 84.25 295 ASN A O 1
ATOM 2411 N N . ILE A 1 296 ? -20.656 -5.34 -5.688 1 88.88 296 ILE A N 1
ATOM 2412 C CA . ILE A 1 296 ? -21.812 -5.02 -6.512 1 88.88 296 ILE A CA 1
ATOM 2413 C C . ILE A 1 296 ? -22.844 -6.141 -6.402 1 88.88 296 ILE A C 1
ATOM 2415 O O . ILE A 1 296 ? -24.031 -5.883 -6.16 1 88.88 296 ILE A O 1
ATOM 2419 N N . MET A 1 297 ? -22.375 -7.332 -6.562 1 91.81 297 MET A N 1
ATOM 2420 C CA . MET A 1 297 ? -23.297 -8.469 -6.496 1 91.81 297 MET A CA 1
ATOM 2421 C C . MET A 1 297 ? -23.875 -8.609 -5.098 1 91.81 297 MET A C 1
ATOM 2423 O O . MET A 1 297 ? -25.078 -8.875 -4.945 1 91.81 297 MET A O 1
ATOM 2427 N N . LYS A 1 298 ? -23.062 -8.406 -4.129 1 88.19 298 LYS A N 1
ATOM 2428 C CA . LYS A 1 298 ? -23.5 -8.523 -2.74 1 88.19 298 LYS A CA 1
ATOM 2429 C C . LYS A 1 298 ? -24.578 -7.496 -2.422 1 88.19 298 LYS A C 1
ATOM 2431 O O . LYS A 1 298 ? -25.578 -7.824 -1.777 1 88.19 298 LYS A O 1
ATOM 2436 N N . GLU A 1 299 ? -24.422 -6.305 -2.93 1 83.88 299 GLU A N 1
ATOM 2437 C CA . GLU A 1 299 ? -25.312 -5.203 -2.555 1 83.88 299 GLU A CA 1
ATOM 2438 C C . GLU A 1 299 ? -26.531 -5.145 -3.459 1 83.88 299 GLU A C 1
ATOM 2440 O O . GLU A 1 299 ? -27.641 -4.812 -3.006 1 83.88 299 GLU A O 1
ATOM 2445 N N . GLN A 1 300 ? -26.344 -5.512 -4.691 1 89.25 300 GLN A N 1
ATOM 2446 C CA . GLN A 1 300 ? -27.406 -5.246 -5.652 1 89.25 300 GLN A CA 1
ATOM 2447 C C . GLN A 1 300 ? -28.125 -6.535 -6.055 1 89.25 300 GLN A C 1
ATOM 2449 O O . GLN A 1 300 ? -29.281 -6.504 -6.477 1 89.25 300 GLN A O 1
ATOM 2454 N N . VAL A 1 301 ? -27.453 -7.641 -5.945 1 92.12 301 VAL A N 1
ATOM 2455 C CA . VAL A 1 301 ? -28 -8.867 -6.516 1 92.12 301 VAL A CA 1
ATOM 2456 C C . VAL A 1 301 ? -28.469 -9.789 -5.398 1 92.12 301 VAL A C 1
ATOM 2458 O O . VAL A 1 301 ? -29.594 -10.305 -5.441 1 92.12 301 VAL A O 1
ATOM 2461 N N . ILE A 1 302 ? -27.688 -9.945 -4.398 1 90.38 302 ILE A N 1
ATOM 2462 C CA . ILE A 1 302 ? -27.922 -10.945 -3.359 1 90.38 302 ILE A CA 1
ATOM 2463 C C . ILE A 1 302 ? -29.219 -10.641 -2.615 1 90.38 302 ILE A C 1
ATOM 2465 O O . ILE A 1 302 ? -30.016 -11.531 -2.365 1 90.38 302 ILE A O 1
ATOM 2469 N N . PRO A 1 303 ? -29.422 -9.312 -2.32 1 86.88 303 PRO A N 1
ATOM 2470 C CA . PRO A 1 303 ? -30.688 -9.031 -1.65 1 86.88 303 PRO A CA 1
ATOM 2471 C C . PRO A 1 303 ? -31.891 -9.438 -2.484 1 86.88 303 PRO A C 1
ATOM 2473 O O . PRO A 1 303 ? -32.938 -9.812 -1.932 1 86.88 303 PRO A O 1
ATOM 2476 N N . LYS A 1 304 ? -31.797 -9.5 -3.754 1 91.19 304 LYS A N 1
ATOM 2477 C CA . LYS A 1 304 ? -32.906 -9.836 -4.652 1 91.19 304 LYS A CA 1
ATOM 2478 C C . LYS A 1 304 ? -33.156 -11.344 -4.664 1 91.19 304 LYS A C 1
ATOM 2480 O O . LYS A 1 304 ? -34.219 -11.789 -5.121 1 91.19 304 LYS A O 1
ATOM 2485 N N . LEU A 1 305 ? -32.219 -12.109 -4.277 1 92.69 305 LEU A N 1
ATOM 2486 C CA . LEU A 1 305 ? -32.375 -13.562 -4.25 1 92.69 305 LEU A CA 1
ATOM 2487 C C . LEU A 1 305 ? -33.344 -13.969 -3.137 1 92.69 305 LEU A C 1
ATOM 2489 O O . LEU A 1 305 ? -33.938 -15.055 -3.184 1 92.69 305 LEU A O 1
ATOM 2493 N N . ASN A 1 306 ? -33.469 -13.109 -2.092 1 89.94 306 ASN A N 1
ATOM 2494 C CA . ASN A 1 306 ? -34.344 -13.375 -0.957 1 89.94 306 ASN A CA 1
ATOM 2495 C C . ASN A 1 306 ? -34.062 -14.742 -0.335 1 89.94 306 ASN A C 1
ATOM 2497 O O . ASN A 1 306 ? -35 -15.539 -0.143 1 89.94 306 ASN A O 1
ATOM 2501 N N . SER A 1 307 ? -32.812 -15.016 -0.169 1 89.25 307 SER A N 1
ATOM 2502 C CA . SER A 1 307 ? -32.406 -16.312 0.379 1 89.25 307 SER A CA 1
ATOM 2503 C C . SER A 1 307 ? -31.344 -16.141 1.456 1 89.25 307 SER A C 1
ATOM 2505 O O . SER A 1 307 ? -30.453 -15.297 1.324 1 89.25 307 SER A O 1
ATOM 2507 N N . VAL A 1 308 ? -31.391 -16.922 2.459 1 86.44 308 VAL A N 1
ATOM 2508 C CA . VAL A 1 308 ? -30.422 -16.891 3.553 1 86.44 308 VAL A CA 1
ATOM 2509 C C . VAL A 1 308 ? -29.078 -17.422 3.068 1 86.44 308 VAL A C 1
ATOM 2511 O O . VAL A 1 308 ? -28.031 -17.141 3.674 1 86.44 308 VAL A O 1
ATOM 2514 N N . SER A 1 309 ? -29.094 -18.125 1.92 1 91.38 309 SER A N 1
ATOM 2515 C CA . SER A 1 309 ? -27.875 -18.734 1.405 1 91.38 309 SER A CA 1
ATOM 2516 C C . SER A 1 309 ? -27.203 -17.844 0.367 1 91.38 309 SER A C 1
ATOM 2518 O O . SER A 1 309 ? -26.25 -18.25 -0.293 1 91.38 309 SER A O 1
ATOM 2520 N N . GLY A 1 310 ? -27.734 -16.672 0.241 1 92.5 310 GLY A N 1
ATOM 2521 C CA . GLY A 1 310 ? -27.266 -15.789 -0.82 1 92.5 310 GLY A CA 1
ATOM 2522 C C . GLY A 1 310 ? -25.781 -15.477 -0.744 1 92.5 310 GLY A C 1
ATOM 2523 O O . GLY A 1 310 ? -25.062 -15.617 -1.732 1 92.5 310 GLY A O 1
ATOM 2524 N N . ILE A 1 311 ? -25.328 -15.172 0.43 1 87.62 311 ILE A N 1
ATOM 2525 C CA . ILE A 1 311 ? -23.938 -14.789 0.615 1 87.62 311 ILE A CA 1
ATOM 2526 C C . ILE A 1 311 ? -23.047 -16.016 0.43 1 87.62 311 ILE A C 1
ATOM 2528 O O . ILE A 1 311 ? -21.984 -15.922 -0.196 1 87.62 311 ILE A O 1
ATOM 2532 N N . GLN A 1 312 ? -23.469 -17.078 0.91 1 89.88 312 GLN A N 1
ATOM 2533 C CA . GLN A 1 312 ? -22.703 -18.312 0.75 1 89.88 312 GLN A CA 1
ATOM 2534 C C . GLN A 1 312 ? -22.594 -18.703 -0.721 1 89.88 312 GLN A C 1
ATOM 2536 O O . GLN A 1 312 ? -21.562 -19.203 -1.161 1 89.88 312 GLN A O 1
ATOM 2541 N N . LEU A 1 313 ? -23.688 -18.562 -1.396 1 94.56 313 LEU A N 1
ATOM 2542 C CA . LEU A 1 313 ? -23.672 -18.844 -2.828 1 94.56 313 LEU A CA 1
ATOM 2543 C C . LEU A 1 313 ? -22.703 -17.922 -3.553 1 94.56 313 LEU A C 1
ATOM 2545 O O . LEU A 1 313 ? -21.938 -18.375 -4.414 1 94.56 313 LEU A O 1
ATOM 2549 N N . LEU A 1 314 ? -22.766 -16.688 -3.143 1 92.38 314 LEU A N 1
ATOM 2550 C CA . LEU A 1 314 ? -21.844 -15.711 -3.727 1 92.38 314 LEU A CA 1
ATOM 2551 C C . LEU A 1 314 ? -20.406 -16.125 -3.484 1 92.38 314 LEU A C 1
ATOM 2553 O O . LEU A 1 314 ? -19.594 -16.125 -4.414 1 92.38 314 LEU A O 1
ATOM 2557 N N . ASP A 1 315 ? -20.078 -16.484 -2.285 1 87.19 315 ASP A N 1
ATOM 2558 C CA . ASP A 1 315 ? -18.75 -16.938 -1.93 1 87.19 315 ASP A CA 1
ATOM 2559 C C . ASP A 1 315 ? -18.328 -18.141 -2.775 1 87.19 315 ASP A C 1
ATOM 2561 O O . ASP A 1 315 ? -17.188 -18.219 -3.24 1 87.19 315 ASP A O 1
ATOM 2565 N N . PHE A 1 316 ? -19.25 -19.047 -2.922 1 90.06 316 PHE A N 1
ATOM 2566 C CA . PHE A 1 316 ? -18.984 -20.25 -3.701 1 90.06 316 PHE A CA 1
ATOM 2567 C C . PHE A 1 316 ? -18.641 -19.906 -5.141 1 90.06 316 PHE A C 1
ATOM 2569 O O . PHE A 1 316 ? -17.656 -20.422 -5.688 1 90.06 316 PHE A O 1
ATOM 2576 N N . ILE A 1 317 ? -19.375 -19.031 -5.742 1 91.5 317 ILE A N 1
ATOM 2577 C CA . ILE A 1 317 ? -19.188 -18.641 -7.133 1 91.5 317 ILE A CA 1
ATOM 2578 C C . ILE A 1 317 ? -17.797 -18.031 -7.312 1 91.5 317 ILE A C 1
ATOM 2580 O O . ILE A 1 317 ? -17.109 -18.312 -8.297 1 91.5 317 ILE A O 1
ATOM 2584 N N . PHE A 1 318 ? -17.344 -17.281 -6.375 1 88.25 318 PHE A N 1
ATOM 2585 C CA . PHE A 1 318 ? -16.062 -16.594 -6.492 1 88.25 318 PHE A CA 1
ATOM 2586 C C . PHE A 1 318 ? -14.906 -17.547 -6.219 1 88.25 318 PHE A C 1
ATOM 2588 O O . PHE A 1 318 ? -13.789 -17.328 -6.684 1 88.25 318 PHE A O 1
ATOM 2595 N N . SER A 1 319 ? -15.203 -18.594 -5.531 1 85.44 319 SER A N 1
ATOM 2596 C CA . SER A 1 319 ? -14.18 -19.609 -5.301 1 85.44 319 SER A CA 1
ATOM 2597 C C . SER A 1 319 ? -14.102 -20.578 -6.465 1 85.44 319 SER A C 1
ATOM 2599 O O . SER A 1 319 ? -13.039 -21.156 -6.727 1 85.44 319 SER A O 1
ATOM 2601 N N . ALA A 1 320 ? -15.203 -20.797 -7.094 1 87.88 320 ALA A N 1
ATOM 2602 C CA . ALA A 1 320 ? -15.336 -21.703 -8.234 1 87.88 320 ALA A CA 1
ATOM 2603 C C . ALA A 1 320 ? -16.188 -21.078 -9.336 1 87.88 320 ALA A C 1
ATOM 2605 O O . ALA A 1 320 ? -17.375 -21.391 -9.461 1 87.88 320 ALA A O 1
ATOM 2606 N N . PRO A 1 321 ? -15.508 -20.359 -10.242 1 88.5 321 PRO A N 1
ATOM 2607 C CA . PRO A 1 321 ? -16.25 -19.547 -11.195 1 88.5 321 PRO A CA 1
ATOM 2608 C C . PRO A 1 321 ? -16.953 -20.391 -12.266 1 88.5 321 PRO A C 1
ATOM 2610 O O . PRO A 1 321 ? -17.766 -19.875 -13.031 1 88.5 321 PRO A O 1
ATOM 2613 N N . ILE A 1 322 ? -16.625 -21.672 -12.43 1 90.88 322 ILE A N 1
ATOM 2614 C CA . ILE A 1 322 ? -17.312 -22.672 -13.258 1 90.88 322 ILE A CA 1
ATOM 2615 C C . ILE A 1 322 ? -17.719 -23.859 -12.406 1 90.88 322 ILE A C 1
ATOM 2617 O O . ILE A 1 322 ? -16.891 -24.438 -11.68 1 90.88 322 ILE A O 1
ATOM 2621 N N . PHE A 1 323 ? -18.984 -24.125 -12.492 1 94 323 PHE A N 1
ATOM 2622 C CA . PHE A 1 323 ? -19.453 -25.172 -11.578 1 94 323 PHE A CA 1
ATOM 2623 C C . PHE A 1 323 ? -20.734 -25.797 -12.086 1 94 323 PHE A C 1
ATOM 2625 O O . PHE A 1 323 ? -21.344 -25.312 -13.055 1 94 323 PHE A O 1
ATOM 2632 N N . LYS A 1 324 ? -21.078 -26.891 -11.492 1 95.31 324 LYS A N 1
ATOM 2633 C CA . LYS A 1 324 ? -22.359 -27.547 -11.703 1 95.31 324 LYS A CA 1
ATOM 2634 C C . LYS A 1 324 ? -23.312 -27.297 -10.539 1 95.31 324 LYS A C 1
ATOM 2636 O O . LYS A 1 324 ? -22.859 -27.016 -9.422 1 95.31 324 LYS A O 1
ATOM 2641 N N . ALA A 1 325 ? -24.594 -27.375 -10.859 1 95.56 325 ALA A N 1
ATOM 2642 C CA . ALA A 1 325 ? -25.609 -27.141 -9.836 1 95.56 325 ALA A CA 1
ATOM 2643 C C . ALA A 1 325 ? -25.438 -28.094 -8.656 1 95.56 325 ALA A C 1
ATOM 2645 O O . ALA A 1 325 ? -25.656 -27.719 -7.504 1 95.56 325 ALA A O 1
ATOM 2646 N N . GLU A 1 326 ? -25 -29.25 -8.977 1 95 326 GLU A N 1
ATOM 2647 C CA . GLU A 1 326 ? -24.828 -30.266 -7.945 1 95 326 GLU A CA 1
ATOM 2648 C C . GLU A 1 326 ? -23.766 -29.859 -6.934 1 95 326 GLU A C 1
ATOM 2650 O O . GLU A 1 326 ? -23.906 -30.125 -5.738 1 95 326 GLU A O 1
ATOM 2655 N N . GLN A 1 327 ? -22.734 -29.266 -7.352 1 95.12 327 GLN A N 1
ATOM 2656 C CA . GLN A 1 327 ? -21.656 -28.812 -6.48 1 95.12 327 GLN A CA 1
ATOM 2657 C C . GLN A 1 327 ? -22.141 -27.734 -5.512 1 95.12 327 GLN A C 1
ATOM 2659 O O . GLN A 1 327 ? -21.75 -27.719 -4.344 1 95.12 327 GLN A O 1
ATOM 2664 N N . VAL A 1 328 ? -23.016 -26.875 -6.012 1 95.5 328 VAL A N 1
ATOM 2665 C CA . VAL A 1 328 ? -23.578 -25.828 -5.184 1 95.5 328 VAL A CA 1
ATOM 2666 C C . VAL A 1 328 ? -24.484 -26.438 -4.117 1 95.5 328 VAL A C 1
ATOM 2668 O O . VAL A 1 328 ? -24.375 -26.094 -2.938 1 95.5 328 VAL A O 1
ATOM 2671 N N . SER A 1 329 ? -25.344 -27.312 -4.602 1 96.5 329 SER A N 1
ATOM 2672 C CA . SER A 1 329 ? -26.281 -27.969 -3.691 1 96.5 329 SER A CA 1
ATOM 2673 C C . SER A 1 329 ? -25.547 -28.688 -2.566 1 96.5 329 SER A C 1
ATOM 2675 O O . SER A 1 329 ? -25.922 -28.578 -1.399 1 96.5 329 SER A O 1
ATOM 2677 N N . GLU A 1 330 ? -24.484 -29.375 -2.881 1 95.88 330 GLU A N 1
ATOM 2678 C CA . GLU A 1 330 ? -23.719 -30.141 -1.91 1 95.88 330 GLU A CA 1
ATOM 2679 C C . GLU A 1 330 ? -22.953 -29.219 -0.959 1 95.88 330 GLU A C 1
ATOM 2681 O O . GLU A 1 330 ? -22.938 -29.453 0.251 1 95.88 330 GLU A O 1
ATOM 2686 N N . HIS A 1 331 ? -22.391 -28.141 -1.513 1 93.62 331 HIS A N 1
ATOM 2687 C CA . HIS A 1 331 ? -21.547 -27.25 -0.728 1 93.62 331 HIS A CA 1
ATOM 2688 C C . HIS A 1 331 ? -22.391 -26.422 0.244 1 93.62 331 HIS A C 1
ATOM 2690 O O . HIS A 1 331 ? -21.984 -26.203 1.388 1 93.62 331 HIS A O 1
ATOM 2696 N N . LEU A 1 332 ? -23.531 -25.984 -0.234 1 94 332 LEU A N 1
ATOM 2697 C CA . LEU A 1 332 ? -24.359 -25.109 0.583 1 94 332 LEU A CA 1
ATOM 2698 C C . LEU A 1 332 ? -25.375 -25.922 1.396 1 94 332 LEU A C 1
ATOM 2700 O O . LEU A 1 332 ? -26.031 -25.375 2.287 1 94 332 LEU A O 1
ATOM 2704 N N . LYS A 1 333 ? -25.484 -27.172 1.056 1 95.25 333 LYS A N 1
ATOM 2705 C CA . LYS A 1 333 ? -26.422 -28.062 1.727 1 95.25 333 LYS A CA 1
ATOM 2706 C C . LYS A 1 333 ? -27.859 -27.562 1.578 1 95.25 333 LYS A C 1
ATOM 2708 O O . LYS A 1 333 ? -28.578 -27.453 2.564 1 95.25 333 LYS A O 1
ATOM 2713 N N . ILE A 1 334 ? -28.188 -27.219 0.403 1 95.12 334 ILE A N 1
ATOM 2714 C CA . ILE A 1 334 ? -29.562 -26.812 0.073 1 95.12 334 ILE A CA 1
ATOM 2715 C C . ILE A 1 334 ? -30.125 -27.75 -0.987 1 95.12 334 ILE A C 1
ATOM 2717 O O . ILE A 1 334 ? -29.391 -28.484 -1.646 1 95.12 334 ILE A O 1
ATOM 2721 N N . SER A 1 335 ? -31.438 -27.734 -1.139 1 95.12 335 SER A N 1
ATOM 2722 C CA . SER A 1 335 ? -32.125 -28.625 -2.076 1 95.12 335 SER A CA 1
ATOM 2723 C C . SER A 1 335 ? -31.781 -28.266 -3.52 1 95.12 335 SER A C 1
ATOM 2725 O O . SER A 1 335 ? -31.438 -27.125 -3.812 1 95.12 335 SER A O 1
ATOM 2727 N N . LYS A 1 336 ? -31.922 -29.25 -4.41 1 94.88 336 LYS A N 1
ATOM 2728 C CA . LYS A 1 336 ? -31.719 -29.016 -5.836 1 94.88 336 LYS A CA 1
ATOM 2729 C C . LYS A 1 336 ? -32.688 -27.938 -6.355 1 94.88 336 LYS A C 1
ATOM 2731 O O . LYS A 1 336 ? -32.281 -27.094 -7.16 1 94.88 336 LYS A O 1
ATOM 2736 N N . ARG A 1 337 ? -33.844 -28 -5.836 1 95.5 337 ARG A N 1
ATOM 2737 C CA . ARG A 1 337 ? -34.844 -27.047 -6.266 1 95.5 337 ARG A CA 1
ATOM 2738 C C . ARG A 1 337 ? -34.438 -25.625 -5.898 1 95.5 337 ARG A C 1
ATOM 2740 O O . ARG A 1 337 ? -34.5 -24.719 -6.734 1 95.5 337 ARG A O 1
ATOM 2747 N N . THR A 1 338 ? -34.031 -25.453 -4.664 1 95.69 338 THR A N 1
ATOM 2748 C CA . THR A 1 338 ? -33.594 -24.141 -4.199 1 95.69 338 THR A CA 1
ATOM 2749 C C . THR A 1 338 ? -32.344 -23.672 -4.98 1 95.69 338 THR A C 1
ATOM 2751 O O . THR A 1 338 ? -32.25 -22.5 -5.328 1 95.69 338 THR A O 1
ATOM 2754 N N . THR A 1 339 ? -31.469 -24.594 -5.238 1 97 339 THR A N 1
ATOM 2755 C CA . THR A 1 339 ? -30.25 -24.297 -5.992 1 97 339 THR A CA 1
ATOM 2756 C C . THR A 1 339 ? -30.594 -23.75 -7.371 1 97 339 THR A C 1
ATOM 2758 O O . THR A 1 339 ? -30.109 -22.688 -7.758 1 97 339 THR A O 1
ATOM 2761 N N . TYR A 1 340 ? -31.484 -24.438 -8.031 1 96 340 TYR A N 1
ATOM 2762 C CA . TYR A 1 340 ? -31.844 -24.031 -9.383 1 96 340 TYR A CA 1
ATOM 2763 C C . TYR A 1 340 ? -32.562 -22.688 -9.367 1 96 340 TYR A C 1
ATOM 2765 O O . TYR A 1 340 ? -32.375 -21.859 -10.266 1 96 340 TYR A O 1
ATOM 2773 N N . THR A 1 341 ? -33.344 -22.5 -8.375 1 96.25 341 THR A N 1
ATOM 2774 C CA . THR A 1 341 ? -34.062 -21.234 -8.242 1 96.25 341 THR A CA 1
ATOM 2775 C C . THR A 1 341 ? -33.062 -20.078 -8.109 1 96.25 341 THR A C 1
ATOM 2777 O O . THR A 1 341 ? -33.188 -19.062 -8.797 1 96.25 341 THR A O 1
ATOM 2780 N N . LEU A 1 342 ? -32.125 -20.281 -7.254 1 96.69 342 LEU A N 1
ATOM 2781 C CA . LEU A 1 342 ? -31.141 -19.25 -7.004 1 96.69 342 LEU A CA 1
ATOM 2782 C C . LEU A 1 342 ? -30.281 -19 -8.242 1 96.69 342 LEU A C 1
ATOM 2784 O O . LEU A 1 342 ? -30 -17.859 -8.594 1 96.69 342 LEU A O 1
ATOM 2788 N N . LEU A 1 343 ? -29.875 -20.047 -8.875 1 97 343 LEU A N 1
ATOM 2789 C CA . LEU A 1 343 ? -29.016 -19.938 -10.055 1 97 343 LEU A CA 1
ATOM 2790 C C . LEU A 1 343 ? -29.766 -19.234 -11.188 1 97 343 LEU A C 1
ATOM 2792 O O . LEU A 1 343 ? -29.172 -18.406 -11.891 1 97 343 LEU A O 1
ATOM 2796 N N . ASN A 1 344 ? -31.031 -19.531 -11.344 1 95.94 344 ASN A N 1
ATOM 2797 C CA . ASN A 1 344 ? -31.828 -18.906 -12.391 1 95.94 344 ASN A CA 1
ATOM 2798 C C . ASN A 1 344 ? -32 -17.406 -12.125 1 95.94 344 ASN A C 1
ATOM 2800 O O . ASN A 1 344 ? -31.984 -16.609 -13.055 1 95.94 344 ASN A O 1
ATOM 2804 N N . LYS A 1 345 ? -32.125 -17.094 -10.906 1 96.19 345 LYS A N 1
ATOM 2805 C CA . LYS A 1 345 ? -32.219 -15.672 -10.562 1 96.19 345 LYS A CA 1
ATOM 2806 C C . LYS A 1 345 ? -30.938 -14.922 -10.906 1 96.19 345 LYS A C 1
ATOM 2808 O O . LYS A 1 345 ? -30.984 -13.781 -11.375 1 96.19 345 LYS A O 1
ATOM 2813 N N . LEU A 1 346 ? -29.859 -15.547 -10.633 1 96.69 346 LEU A N 1
ATOM 2814 C CA . LEU A 1 346 ? -28.578 -14.938 -10.953 1 96.69 346 LEU A CA 1
ATOM 2815 C C . LEU A 1 346 ? -28.391 -14.789 -12.461 1 96.69 346 LEU A C 1
ATOM 2817 O O . LEU A 1 346 ? -27.781 -13.828 -12.922 1 96.69 346 LEU A O 1
ATOM 2821 N N . ILE A 1 347 ? -28.938 -15.742 -13.203 1 96.5 347 ILE A N 1
ATOM 2822 C CA . ILE A 1 347 ? -28.922 -15.656 -14.664 1 96.5 347 ILE A CA 1
ATOM 2823 C C . ILE A 1 347 ? -29.797 -14.484 -15.117 1 96.5 347 ILE A C 1
ATOM 2825 O O . ILE A 1 347 ? -29.375 -13.688 -15.961 1 96.5 347 ILE A O 1
ATOM 2829 N N . ASP A 1 348 ? -30.891 -14.344 -14.508 1 96.25 348 ASP A N 1
ATOM 2830 C CA . ASP A 1 348 ? -31.828 -13.273 -14.852 1 96.25 348 ASP A CA 1
ATOM 2831 C C . ASP A 1 348 ? -31.219 -11.906 -14.555 1 96.25 348 ASP A C 1
ATOM 2833 O O . ASP A 1 348 ? -31.453 -10.938 -15.273 1 96.25 348 ASP A O 1
ATOM 2837 N N . GLU A 1 349 ? -30.453 -11.898 -13.508 1 95.69 349 GLU A N 1
ATOM 2838 C CA . GLU A 1 349 ? -29.812 -10.648 -13.117 1 95.69 349 GLU A CA 1
ATOM 2839 C C . GLU A 1 349 ? -28.594 -10.359 -13.977 1 95.69 349 GLU A C 1
ATOM 2841 O O . GLU A 1 349 ? -28.016 -9.273 -13.898 1 95.69 349 GLU A O 1
ATOM 2846 N N . GLY A 1 350 ? -28.094 -11.367 -14.742 1 95.56 350 GLY A N 1
ATOM 2847 C CA . GLY A 1 350 ? -27.031 -11.156 -15.719 1 95.56 350 GLY A CA 1
ATOM 2848 C C . GLY A 1 350 ? -25.656 -11.477 -15.195 1 95.56 350 GLY A C 1
ATOM 2849 O O . GLY A 1 350 ? -24.656 -11.133 -15.82 1 95.56 350 GLY A O 1
ATOM 2850 N N . TYR A 1 351 ? -25.594 -12.219 -14.055 1 96.31 351 TYR A N 1
ATOM 2851 C CA . TYR A 1 351 ? -24.281 -12.438 -13.445 1 96.31 351 TYR A CA 1
ATOM 2852 C C . TYR A 1 351 ? -23.859 -13.898 -13.562 1 96.31 351 TYR A C 1
ATOM 2854 O O . TYR A 1 351 ? -22.75 -14.266 -13.156 1 96.31 351 TYR A O 1
ATOM 2862 N N . LEU A 1 352 ? -24.734 -14.742 -14.102 1 96.19 352 LEU A N 1
ATOM 2863 C CA . LEU A 1 352 ? -24.422 -16.141 -14.398 1 96.19 352 LEU A CA 1
ATOM 2864 C C . LEU A 1 352 ? -24.875 -16.5 -15.812 1 96.19 352 LEU A C 1
ATOM 2866 O O . LEU A 1 352 ? -25.859 -15.961 -16.312 1 96.19 352 LEU A O 1
ATOM 2870 N N . SER A 1 353 ? -24.125 -17.359 -16.391 1 96.19 353 SER A N 1
ATOM 2871 C CA . SER A 1 353 ? -24.469 -17.938 -17.688 1 96.19 353 SER A CA 1
ATOM 2872 C C . SER A 1 353 ? -24.312 -19.453 -17.672 1 96.19 353 SER A C 1
ATOM 2874 O O . SER A 1 353 ? -23.719 -20.016 -16.75 1 96.19 353 SER A O 1
ATOM 2876 N N . THR A 1 354 ? -24.922 -20.109 -18.625 1 94.75 354 THR A N 1
ATOM 2877 C CA . THR A 1 354 ? -24.812 -21.562 -18.75 1 94.75 354 THR A CA 1
ATOM 2878 C C . THR A 1 354 ? -24.328 -21.953 -20.141 1 94.75 354 THR A C 1
ATOM 2880 O O . THR A 1 354 ? -24.359 -21.125 -21.062 1 94.75 354 THR A O 1
ATOM 2883 N N . ASP A 1 355 ? -23.812 -23.125 -20.234 1 91.44 355 ASP A N 1
ATOM 2884 C CA . ASP A 1 355 ? -23.531 -23.688 -21.562 1 91.44 355 ASP A CA 1
ATOM 2885 C C . ASP A 1 355 ? -24.812 -24.172 -22.234 1 91.44 355 ASP A C 1
ATOM 2887 O O . ASP A 1 355 ? -25.922 -23.922 -21.734 1 91.44 355 ASP A O 1
ATOM 2891 N N . ASN A 1 356 ? -24.703 -24.734 -23.375 1 87.06 356 ASN A N 1
ATOM 2892 C CA . ASN A 1 356 ? -25.859 -25.109 -24.172 1 87.06 356 ASN A CA 1
ATOM 2893 C C . ASN A 1 356 ? -26.297 -26.547 -23.891 1 87.06 356 ASN A C 1
ATOM 2895 O O . ASN A 1 356 ? -27.125 -27.109 -24.609 1 87.06 356 ASN A O 1
ATOM 2899 N N . ALA A 1 357 ? -25.828 -27.109 -22.859 1 86.88 357 ALA A N 1
ATOM 2900 C CA . ALA A 1 357 ? -26.203 -28.484 -22.531 1 86.88 357 ALA A CA 1
ATOM 2901 C C . ALA A 1 357 ? -27.625 -28.562 -22.016 1 86.88 357 ALA A C 1
ATOM 2903 O O . ALA A 1 357 ? -28.094 -27.672 -21.312 1 86.88 357 ALA A O 1
ATOM 2904 N N . GLN A 1 358 ? -28.359 -29.609 -22.422 1 83.19 358 GLN A N 1
ATOM 2905 C CA . GLN A 1 358 ? -29.734 -29.797 -21.969 1 83.19 358 GLN A CA 1
ATOM 2906 C C . GLN A 1 358 ? -29.797 -30.312 -20.547 1 83.19 358 GLN A C 1
ATOM 2908 O O . GLN A 1 358 ? -30.703 -29.984 -19.781 1 83.19 358 GLN A O 1
ATOM 2913 N N . ARG A 1 359 ? -28.859 -31.266 -20.25 1 85.38 359 ARG A N 1
ATOM 2914 C CA . ARG A 1 359 ? -28.75 -31.812 -18.906 1 85.38 359 ARG A CA 1
ATOM 2915 C C . ARG A 1 359 ? -27.391 -31.5 -18.297 1 85.38 359 ARG A C 1
ATOM 2917 O O . ARG A 1 359 ? -26.406 -31.344 -19.016 1 85.38 359 ARG A O 1
ATOM 2924 N N . ASN A 1 360 ? -27.375 -31.406 -16.969 1 89.19 360 ASN A N 1
ATOM 2925 C CA . ASN A 1 360 ? -26.125 -31.188 -16.234 1 89.19 360 ASN A CA 1
ATOM 2926 C C . ASN A 1 360 ? -25.375 -29.969 -16.766 1 89.19 360 ASN A C 1
ATOM 2928 O O . ASN A 1 360 ? -24.203 -30.062 -17.109 1 89.19 360 ASN A O 1
ATOM 2932 N N . ARG A 1 361 ? -26.109 -28.859 -16.812 1 92.69 361 ARG A N 1
ATOM 2933 C CA . ARG A 1 361 ? -25.594 -27.609 -17.359 1 92.69 361 ARG A CA 1
ATOM 2934 C C . ARG A 1 361 ? -24.406 -27.109 -16.531 1 92.69 361 ARG A C 1
ATOM 2936 O O . ARG A 1 361 ? -24.344 -27.344 -15.312 1 92.69 361 ARG A O 1
ATOM 2943 N N . THR A 1 362 ? -23.469 -26.562 -17.25 1 95.25 362 THR A N 1
ATOM 2944 C CA . THR A 1 362 ? -22.359 -25.891 -16.609 1 95.25 362 THR A CA 1
ATOM 2945 C C . THR A 1 362 ? -22.672 -24.406 -16.406 1 95.25 362 THR A C 1
ATOM 2947 O O . THR A 1 362 ? -23.078 -23.719 -17.344 1 95.25 362 THR A O 1
ATOM 2950 N N . TYR A 1 363 ? -22.5 -23.953 -15.18 1 96.12 363 TYR A N 1
ATOM 2951 C CA . TYR A 1 363 ? -22.703 -22.547 -14.844 1 96.12 363 TYR A CA 1
ATOM 2952 C C . TYR A 1 363 ? -21.375 -21.812 -14.734 1 96.12 363 TYR A C 1
ATOM 2954 O O . TYR A 1 363 ? -20.375 -22.406 -14.328 1 96.12 363 TYR A O 1
ATOM 2962 N N . TYR A 1 364 ? -21.328 -20.594 -15.148 1 94.81 364 TYR A N 1
ATOM 2963 C CA . TYR A 1 364 ? -20.109 -19.812 -14.969 1 94.81 364 TYR A CA 1
ATOM 2964 C C . TYR A 1 364 ? -20.438 -18.328 -14.852 1 94.81 364 TYR A C 1
ATOM 2966 O O . TYR A 1 364 ? -21.484 -17.859 -15.32 1 94.81 364 TYR A O 1
ATOM 2974 N N . CYS A 1 365 ? -19.656 -17.609 -14.125 1 94.44 365 CYS A N 1
ATOM 2975 C CA . CYS A 1 365 ? -19.734 -16.156 -14.008 1 94.44 365 CYS A CA 1
ATOM 2976 C C . CYS A 1 365 ? -18.812 -15.469 -15.008 1 94.44 365 CYS A C 1
ATOM 2978 O O . CYS A 1 365 ? -17.625 -15.312 -14.75 1 94.44 365 CYS A O 1
ATOM 2980 N N . PRO A 1 366 ? -19.328 -14.93 -16.109 1 94.19 366 PRO A N 1
ATOM 2981 C CA . PRO A 1 366 ? -18.484 -14.383 -17.172 1 94.19 366 PRO A CA 1
ATOM 2982 C C . PRO A 1 366 ? -17.641 -13.188 -16.719 1 94.19 366 PRO A C 1
ATOM 2984 O O . PRO A 1 366 ? -16.5 -13.031 -17.141 1 94.19 366 PRO A O 1
ATOM 2987 N N . GLN A 1 367 ? -18.266 -12.336 -15.867 1 94.31 367 GLN A N 1
ATOM 2988 C CA . GLN A 1 367 ? -17.562 -11.148 -15.398 1 94.31 367 GLN A CA 1
ATOM 2989 C C . GLN A 1 367 ? -16.312 -11.523 -14.602 1 94.31 367 GLN A C 1
ATOM 2991 O O . GLN A 1 367 ? -15.242 -10.945 -14.805 1 94.31 367 GLN A O 1
ATOM 2996 N N . LEU A 1 368 ? -16.469 -12.516 -13.75 1 91.5 368 LEU A N 1
ATOM 2997 C CA . LEU A 1 368 ? -15.352 -12.953 -12.922 1 91.5 368 LEU A CA 1
ATOM 2998 C C . LEU A 1 368 ? -14.273 -13.609 -13.773 1 91.5 368 LEU A C 1
ATOM 3000 O O . LEU A 1 368 ? -13.086 -13.352 -13.578 1 91.5 368 LEU A O 1
ATOM 3004 N N . LEU A 1 369 ? -14.688 -14.43 -14.727 1 90.69 369 LEU A N 1
ATOM 3005 C CA . LEU A 1 369 ? -13.742 -15.109 -15.602 1 90.69 369 LEU A CA 1
ATOM 3006 C C . LEU A 1 369 ? -12.961 -14.094 -16.438 1 90.69 369 LEU A C 1
ATOM 3008 O O . LEU A 1 369 ? -11.766 -14.289 -16.688 1 90.69 369 LEU A O 1
ATOM 3012 N N . SER A 1 370 ? -13.586 -13.016 -16.844 1 91.75 370 SER A N 1
ATOM 3013 C CA . SER A 1 370 ? -12.93 -11.977 -17.625 1 91.75 370 SER A CA 1
ATOM 3014 C C . SER A 1 370 ? -11.859 -11.266 -16.797 1 91.75 370 SER A C 1
ATOM 3016 O O . SER A 1 370 ? -10.828 -10.852 -17.344 1 91.75 370 SER A O 1
ATOM 3018 N N . ILE A 1 371 ? -12.117 -11.141 -15.5 1 90.69 371 ILE A N 1
ATOM 3019 C CA . ILE A 1 371 ? -11.18 -10.453 -14.617 1 90.69 371 ILE A CA 1
ATOM 3020 C C . ILE A 1 371 ? -9.938 -11.328 -14.406 1 90.69 371 ILE A C 1
ATOM 3022 O O . ILE A 1 371 ? -8.812 -10.828 -14.438 1 90.69 371 ILE A O 1
ATOM 3026 N N . VAL A 1 372 ? -10.094 -12.617 -14.289 1 85.81 372 VAL A N 1
ATOM 3027 C CA . VAL A 1 372 ? -9.008 -13.492 -13.859 1 85.81 372 VAL A CA 1
ATOM 3028 C C . VAL A 1 372 ? -8.18 -13.922 -15.062 1 85.81 372 VAL A C 1
ATOM 3030 O O . VAL A 1 372 ? -7.02 -14.312 -14.922 1 85.81 372 VAL A O 1
ATOM 3033 N N . GLN A 1 373 ? -8.805 -13.875 -16.312 1 80.88 373 GLN A N 1
ATOM 3034 C CA . GLN A 1 373 ? -8.078 -14.281 -17.516 1 80.88 373 GLN A CA 1
ATOM 3035 C C . GLN A 1 373 ? -7.129 -13.188 -17.984 1 80.88 373 GLN A C 1
ATOM 3037 O O . GLN A 1 373 ? -6.035 -13.477 -18.469 1 80.88 373 GLN A O 1
ATOM 3042 N N . MET B 1 1 ? 17.938 48.156 14.852 1 34.47 1 MET B N 1
ATOM 3043 C CA . MET B 1 1 ? 16.781 47.312 15.156 1 34.47 1 MET B CA 1
ATOM 3044 C C . MET B 1 1 ? 17.219 45.906 15.555 1 34.47 1 MET B C 1
ATOM 3046 O O . MET B 1 1 ? 16.375 45.062 15.812 1 34.47 1 MET B O 1
ATOM 3050 N N . ASP B 1 2 ? 18.391 45.656 15.133 1 45.72 2 ASP B N 1
ATOM 3051 C CA . ASP B 1 2 ? 19.109 44.406 15.391 1 45.72 2 ASP B CA 1
ATOM 3052 C C . ASP B 1 2 ? 19.406 44.25 16.875 1 45.72 2 ASP B C 1
ATOM 3054 O O . ASP B 1 2 ? 20.031 43.25 17.281 1 45.72 2 ASP B O 1
ATOM 3058 N N . ASN B 1 3 ? 19.109 45.281 17.578 1 48.72 3 ASN B N 1
ATOM 3059 C CA . ASN B 1 3 ? 19.641 45.312 18.938 1 48.72 3 ASN B CA 1
ATOM 3060 C C . ASN B 1 3 ? 18.797 44.5 19.891 1 48.72 3 ASN B C 1
ATOM 3062 O O . ASN B 1 3 ? 19 44.531 21.109 1 48.72 3 ASN B O 1
ATOM 3066 N N . LYS B 1 4 ? 17.672 44.156 19.531 1 54.28 4 LYS B N 1
ATOM 3067 C CA . LYS B 1 4 ? 16.719 43.562 20.484 1 54.28 4 LYS B CA 1
ATOM 3068 C C . LYS B 1 4 ? 17.125 42.125 20.844 1 54.28 4 LYS B C 1
ATOM 3070 O O . LYS B 1 4 ? 16.578 41.562 21.797 1 54.28 4 LYS B O 1
ATOM 3075 N N . PHE B 1 5 ? 17.812 41.281 20.016 1 62.66 5 PHE B N 1
ATOM 3076 C CA . PHE B 1 5 ? 18.094 39.906 20.297 1 62.66 5 PHE B CA 1
ATOM 3077 C C . PHE B 1 5 ? 19.547 39.719 20.75 1 62.66 5 PHE B C 1
ATOM 3079 O O . PHE B 1 5 ? 20.438 40.406 20.25 1 62.66 5 PHE B O 1
ATOM 3086 N N . LYS B 1 6 ? 19.859 39.219 22.016 1 63.59 6 LYS B N 1
ATOM 3087 C CA . LYS B 1 6 ? 21.203 38.844 22.469 1 63.59 6 LYS B CA 1
ATOM 3088 C C . LYS B 1 6 ? 21.656 37.562 21.812 1 63.59 6 LYS B C 1
ATOM 3090 O O . LYS B 1 6 ? 20.875 36.594 21.688 1 63.59 6 LYS B O 1
ATOM 3095 N N . ASN B 1 7 ? 22.875 37.344 21.156 1 70.19 7 ASN B N 1
ATOM 3096 C CA . ASN B 1 7 ? 23.562 36.188 20.594 1 70.19 7 ASN B CA 1
ATOM 3097 C C . ASN B 1 7 ? 22.812 35.625 19.391 1 70.19 7 ASN B C 1
ATOM 3099 O O . ASN B 1 7 ? 22.344 34.469 19.422 1 70.19 7 ASN B O 1
ATOM 3103 N N . ILE B 1 8 ? 22.609 36.375 18.406 1 75.88 8 ILE B N 1
ATOM 3104 C CA . ILE B 1 8 ? 21.922 35.969 17.188 1 75.88 8 ILE B CA 1
ATOM 3105 C C . ILE B 1 8 ? 22.859 35.125 16.312 1 75.88 8 ILE B C 1
ATOM 3107 O O . ILE B 1 8 ? 23.953 35.562 15.953 1 75.88 8 ILE B O 1
ATOM 3111 N N . PRO B 1 9 ? 22.422 33.781 16.156 1 77.12 9 PRO B N 1
ATOM 3112 C CA . PRO B 1 9 ? 23.25 32.969 15.242 1 77.12 9 PRO B CA 1
ATOM 3113 C C . PRO B 1 9 ? 23.375 33.625 13.859 1 77.12 9 PRO B C 1
ATOM 3115 O O . PRO B 1 9 ? 22.516 34.406 13.453 1 77.12 9 PRO B O 1
ATOM 3118 N N . LYS B 1 10 ? 24.5 33.375 13.188 1 79.75 10 LYS B N 1
ATOM 3119 C CA . LYS B 1 10 ? 24.75 33.906 11.852 1 79.75 10 LYS B CA 1
ATOM 3120 C C . LYS B 1 10 ? 23.734 33.375 10.852 1 79.75 10 LYS B C 1
ATOM 3122 O O . LYS B 1 10 ? 23.266 32.25 10.992 1 79.75 10 LYS B O 1
ATOM 3127 N N . ARG B 1 11 ? 23.438 34.188 9.891 1 84.06 11 ARG B N 1
ATOM 3128 C CA . ARG B 1 11 ? 22.547 33.781 8.805 1 84.06 11 ARG B CA 1
ATOM 3129 C C . ARG B 1 11 ? 23.062 32.531 8.117 1 84.06 11 ARG B C 1
ATOM 3131 O O . ARG B 1 11 ? 24.266 32.375 7.867 1 84.06 11 ARG B O 1
ATOM 3138 N N . HIS B 1 12 ? 22.203 31.609 7.996 1 86.69 12 HIS B N 1
ATOM 3139 C CA . HIS B 1 12 ? 22.562 30.359 7.32 1 86.69 12 HIS B CA 1
ATOM 3140 C C . HIS B 1 12 ? 22.031 30.344 5.891 1 86.69 12 HIS B C 1
ATOM 3142 O O . HIS B 1 12 ? 20.844 30.578 5.656 1 86.69 12 HIS B O 1
ATOM 3148 N N . LEU B 1 13 ? 22.922 30.156 4.961 1 92.06 13 LEU B N 1
ATOM 3149 C CA . LEU B 1 13 ? 22.547 29.922 3.574 1 92.06 13 LEU B CA 1
ATOM 3150 C C . LEU B 1 13 ? 22.625 28.438 3.232 1 92.06 13 LEU B C 1
ATOM 3152 O O . LEU B 1 13 ? 23.703 27.906 2.986 1 92.06 13 LEU B O 1
ATOM 3156 N N . PRO B 1 14 ? 21.469 27.828 3.219 1 94.31 14 PRO B N 1
ATOM 3157 C CA . PRO B 1 14 ? 21.484 26.391 2.908 1 94.31 14 PRO B CA 1
ATOM 3158 C C . PRO B 1 14 ? 22 26.109 1.499 1 94.31 14 PRO B C 1
ATOM 3160 O O . PRO B 1 14 ? 21.984 26.984 0.641 1 94.31 14 PRO B O 1
ATOM 3163 N N . GLN B 1 15 ? 22.453 24.922 1.28 1 94.62 15 GLN B N 1
ATOM 3164 C CA . GLN B 1 15 ? 22.859 24.484 -0.047 1 94.62 15 GLN B CA 1
ATOM 3165 C C . GLN B 1 15 ? 21.703 24.5 -1.029 1 94.62 15 GLN B C 1
ATOM 3167 O O . GLN B 1 15 ? 20.578 24.109 -0.684 1 94.62 15 GLN B O 1
ATOM 3172 N N . LYS B 1 16 ? 22.047 25.016 -2.211 1 97 16 LYS B N 1
ATOM 3173 C CA . LYS B 1 16 ? 21.031 24.953 -3.252 1 97 16 LYS B CA 1
ATOM 3174 C C . LYS B 1 16 ? 20.703 23.516 -3.635 1 97 16 LYS B C 1
ATOM 3176 O O . LYS B 1 16 ? 21.547 22.625 -3.49 1 97 16 LYS B O 1
ATOM 3181 N N . LEU B 1 17 ? 19.484 23.375 -4.133 1 97.75 17 LEU B N 1
ATOM 3182 C CA . LEU B 1 17 ? 19 22.047 -4.5 1 97.75 17 LEU B CA 1
ATOM 3183 C C . LEU B 1 17 ? 19 21.859 -6.016 1 97.75 17 LEU B C 1
ATOM 3185 O O . LEU B 1 17 ? 18.781 22.828 -6.758 1 97.75 17 LEU B O 1
ATOM 3189 N N . PRO B 1 18 ? 19.281 20.656 -6.516 1 97.5 18 PRO B N 1
ATOM 3190 C CA . PRO B 1 18 ? 19.547 19.438 -5.734 1 97.5 18 PRO B CA 1
ATOM 3191 C C . PRO B 1 18 ? 21 19.344 -5.266 1 97.5 18 PRO B C 1
ATOM 3193 O O . PRO B 1 18 ? 21.875 19.984 -5.84 1 97.5 18 PRO B O 1
ATOM 3196 N N . PHE B 1 19 ? 21.297 18.656 -4.207 1 96.06 19 PHE B N 1
ATOM 3197 C CA . PHE B 1 19 ? 22.641 18.266 -3.789 1 96.06 19 PHE B CA 1
ATOM 3198 C C . PHE B 1 19 ? 22.797 16.75 -3.791 1 96.06 19 PHE B C 1
ATOM 3200 O O . PHE B 1 19 ? 21.797 16.031 -3.797 1 96.06 19 PHE B O 1
ATOM 3207 N N . ASP B 1 20 ? 24 16.344 -3.883 1 93.31 20 ASP B N 1
ATOM 3208 C CA . ASP B 1 20 ? 24.281 14.906 -3.936 1 93.31 20 ASP B CA 1
ATOM 3209 C C . ASP B 1 20 ? 24.234 14.289 -2.539 1 93.31 20 ASP B C 1
ATOM 3211 O O . ASP B 1 20 ? 25.062 14.609 -1.686 1 93.31 20 ASP B O 1
ATOM 3215 N N . TYR B 1 21 ? 23.266 13.422 -2.309 1 94.19 21 TYR B N 1
ATOM 3216 C CA . TYR B 1 21 ? 23.188 12.742 -1.023 1 94.19 21 TYR B CA 1
ATOM 3217 C C . TYR B 1 21 ? 23.328 11.234 -1.196 1 94.19 21 TYR B C 1
ATOM 3219 O O . TYR B 1 21 ? 22.859 10.461 -0.352 1 94.19 21 TYR B O 1
ATOM 3227 N N . THR B 1 22 ? 23.891 10.766 -2.262 1 90.44 22 THR B N 1
ATOM 3228 C CA . THR B 1 22 ? 24.031 9.352 -2.574 1 90.44 22 THR B CA 1
ATOM 3229 C C . THR B 1 22 ? 24.812 8.625 -1.479 1 90.44 22 THR B C 1
ATOM 3231 O O . THR B 1 22 ? 24.484 7.496 -1.115 1 90.44 22 THR B O 1
ATOM 3234 N N . SER B 1 23 ? 25.859 9.266 -0.983 1 91.44 23 SER B N 1
ATOM 3235 C CA . SER B 1 23 ? 26.688 8.648 0.054 1 91.44 23 SER B CA 1
ATOM 3236 C C . SER B 1 23 ? 25.875 8.391 1.318 1 91.44 23 SER B C 1
ATOM 3238 O O . SER B 1 23 ? 26.109 7.41 2.027 1 91.44 23 SER B O 1
ATOM 3240 N N . ILE B 1 24 ? 24.906 9.258 1.586 1 94.75 24 ILE B N 1
ATOM 3241 C CA . ILE B 1 24 ? 24.031 9.078 2.74 1 94.75 24 ILE B CA 1
ATOM 3242 C C . ILE B 1 24 ? 23 7.992 2.439 1 94.75 24 ILE B C 1
ATOM 3244 O O . ILE B 1 24 ? 22.781 7.094 3.256 1 94.75 24 ILE B O 1
ATOM 3248 N N . TYR B 1 25 ? 22.5 8.047 1.264 1 92.38 25 TYR B N 1
ATOM 3249 C CA . TYR B 1 25 ? 21.422 7.145 0.857 1 92.38 25 TYR B CA 1
ATOM 3250 C C . TYR B 1 25 ? 21.906 5.699 0.824 1 92.38 25 TYR B C 1
ATOM 3252 O O . TYR B 1 25 ? 21.109 4.773 1.026 1 92.38 25 TYR B O 1
ATOM 3260 N N . THR B 1 26 ? 23.203 5.492 0.641 1 89.94 26 THR B N 1
ATOM 3261 C CA . THR B 1 26 ? 23.719 4.141 0.437 1 89.94 26 THR B CA 1
ATOM 3262 C C . THR B 1 26 ? 24.141 3.521 1.764 1 89.94 26 THR B C 1
ATOM 3264 O O . THR B 1 26 ? 24.625 2.389 1.796 1 89.94 26 THR B O 1
ATOM 3267 N N . ASP B 1 27 ? 23.969 4.262 2.826 1 93.06 27 ASP B N 1
ATOM 3268 C CA . ASP B 1 27 ? 24.109 3.66 4.148 1 93.06 27 ASP B CA 1
ATOM 3269 C C . ASP B 1 27 ? 23.078 2.562 4.363 1 93.06 27 ASP B C 1
ATOM 3271 O O . ASP B 1 27 ? 21.875 2.771 4.121 1 93.06 27 ASP B O 1
ATOM 3275 N N . PRO B 1 28 ? 23.531 1.371 4.777 1 91.88 28 PRO B N 1
ATOM 3276 C CA . PRO B 1 28 ? 22.609 0.241 4.918 1 91.88 28 PRO B CA 1
ATOM 3277 C C . PRO B 1 28 ? 21.406 0.566 5.801 1 91.88 28 PRO B C 1
ATOM 3279 O O . PRO B 1 28 ? 20.281 0.138 5.508 1 91.88 28 PRO B O 1
ATOM 3282 N N . GLN B 1 29 ? 21.656 1.306 6.82 1 94.19 29 GLN B N 1
ATOM 3283 C CA . GLN B 1 29 ? 20.562 1.657 7.715 1 94.19 29 GLN B CA 1
ATOM 3284 C C . GLN B 1 29 ? 19.562 2.576 7.023 1 94.19 29 GLN B C 1
ATOM 3286 O O . GLN B 1 29 ? 18.344 2.422 7.191 1 94.19 29 GLN B O 1
ATOM 3291 N N . ILE B 1 30 ? 20.047 3.545 6.238 1 96.06 30 ILE B N 1
ATOM 3292 C CA . ILE B 1 30 ? 19.172 4.473 5.52 1 96.06 30 ILE B CA 1
ATOM 3293 C C . ILE B 1 30 ? 18.406 3.725 4.43 1 96.06 30 ILE B C 1
ATOM 3295 O O . ILE B 1 30 ? 17.219 3.967 4.223 1 96.06 30 ILE B O 1
ATOM 3299 N N . ILE B 1 31 ? 19.094 2.76 3.793 1 94.12 31 ILE B N 1
ATOM 3300 C CA . ILE B 1 31 ? 18.453 1.947 2.768 1 94.12 31 ILE B CA 1
ATOM 3301 C C . ILE B 1 31 ? 17.281 1.172 3.381 1 94.12 31 ILE B C 1
ATOM 3303 O O . ILE B 1 31 ? 16.172 1.187 2.85 1 94.12 31 ILE B O 1
ATOM 3307 N N . LYS B 1 32 ? 17.547 0.543 4.484 1 94.94 32 LYS B N 1
ATOM 3308 C CA . LYS B 1 32 ? 16.516 -0.249 5.148 1 94.94 32 LYS B CA 1
ATOM 3309 C C . LYS B 1 32 ? 15.336 0.628 5.586 1 94.94 32 LYS B C 1
ATOM 3311 O O . LYS B 1 32 ? 14.18 0.245 5.43 1 94.94 32 LYS B O 1
ATOM 3316 N N . LEU B 1 33 ? 15.641 1.837 6.102 1 97.12 33 LEU B N 1
ATOM 3317 C CA . LEU B 1 33 ? 14.594 2.76 6.531 1 97.12 33 LEU B CA 1
ATOM 3318 C C . LEU B 1 33 ? 13.781 3.25 5.34 1 97.12 33 LEU B C 1
ATOM 3320 O O . LEU B 1 33 ? 12.555 3.322 5.41 1 97.12 33 LEU B O 1
ATOM 3324 N N . THR B 1 34 ? 14.477 3.596 4.27 1 97.06 34 THR B N 1
ATOM 3325 C CA . THR B 1 34 ? 13.781 4.086 3.08 1 97.06 34 THR B CA 1
ATOM 3326 C C . THR B 1 34 ? 12.883 3.002 2.488 1 97.06 34 THR B C 1
ATOM 3328 O O . THR B 1 34 ? 11.75 3.277 2.086 1 97.06 34 THR B O 1
ATOM 3331 N N . THR B 1 35 ? 13.375 1.763 2.49 1 95.88 35 THR B N 1
ATOM 3332 C CA . THR B 1 35 ? 12.602 0.63 1.992 1 95.88 35 THR B CA 1
ATOM 3333 C C . THR B 1 35 ? 11.336 0.434 2.818 1 95.88 35 THR B C 1
ATOM 3335 O O . THR B 1 35 ? 10.234 0.352 2.268 1 95.88 35 THR B O 1
ATOM 3338 N N . ARG B 1 36 ? 11.477 0.406 4.09 1 97.12 36 ARG B N 1
ATOM 3339 C CA . ARG B 1 36 ? 10.336 0.228 4.984 1 97.12 36 ARG B CA 1
ATOM 3340 C C . ARG B 1 36 ? 9.352 1.382 4.848 1 97.12 36 ARG B C 1
ATOM 3342 O O . ARG B 1 36 ? 8.133 1.171 4.867 1 97.12 36 ARG B O 1
ATOM 3349 N N . ALA B 1 37 ? 9.891 2.592 4.75 1 98.44 37 ALA B N 1
ATOM 3350 C CA . ALA B 1 37 ? 9.039 3.771 4.609 1 98.44 37 ALA B CA 1
ATOM 3351 C C . ALA B 1 37 ? 8.234 3.715 3.316 1 98.44 37 ALA B C 1
ATOM 3353 O O . ALA B 1 37 ? 7.035 4.004 3.312 1 98.44 37 ALA B O 1
ATOM 3354 N N . ASN B 1 38 ? 8.898 3.332 2.242 1 98 38 ASN B N 1
ATOM 3355 C CA . ASN B 1 38 ? 8.211 3.234 0.957 1 98 38 ASN B CA 1
ATOM 3356 C C . ASN B 1 38 ? 7.137 2.154 0.976 1 98 38 ASN B C 1
ATOM 3358 O O . ASN B 1 38 ? 6.051 2.346 0.429 1 98 38 ASN B O 1
ATOM 3362 N N . ILE B 1 39 ? 7.41 1.049 1.62 1 97.44 39 ILE B N 1
ATOM 3363 C CA . ILE B 1 39 ? 6.418 -0.009 1.762 1 97.44 39 ILE B CA 1
ATOM 3364 C C . ILE B 1 39 ? 5.238 0.499 2.588 1 97.44 39 ILE B C 1
ATOM 3366 O O . ILE B 1 39 ? 4.078 0.289 2.223 1 97.44 39 ILE B O 1
ATOM 3370 N N . ALA B 1 40 ? 5.527 1.186 3.688 1 97.75 40 ALA B N 1
ATOM 3371 C CA . ALA B 1 40 ? 4.48 1.68 4.578 1 97.75 40 ALA B CA 1
ATOM 3372 C C . ALA B 1 40 ? 3.578 2.682 3.863 1 97.75 40 ALA B C 1
ATOM 3374 O O . ALA B 1 40 ? 2.354 2.617 3.979 1 97.75 40 ALA B O 1
ATOM 3375 N N . ILE B 1 41 ? 4.176 3.627 3.143 1 97.75 41 ILE B N 1
ATOM 3376 C CA . ILE B 1 41 ? 3.395 4.637 2.436 1 97.75 41 ILE B CA 1
ATOM 3377 C C . ILE B 1 41 ? 2.596 3.977 1.312 1 97.75 41 ILE B C 1
ATOM 3379 O O . ILE B 1 41 ? 1.459 4.367 1.039 1 97.75 41 ILE B O 1
ATOM 3383 N N . GLY B 1 42 ? 3.213 3.031 0.61 1 97.19 42 GLY B N 1
ATOM 3384 C CA . GLY B 1 42 ? 2.482 2.264 -0.386 1 97.19 42 GLY B CA 1
ATOM 3385 C C . GLY B 1 42 ? 1.283 1.531 0.186 1 97.19 42 GLY B C 1
ATOM 3386 O O . GLY B 1 42 ? 0.206 1.529 -0.414 1 97.19 42 GLY B O 1
ATOM 3387 N N . THR B 1 43 ? 1.499 0.866 1.296 1 95.94 43 THR B N 1
ATOM 3388 C CA . THR B 1 43 ? 0.416 0.164 1.976 1 95.94 43 THR B CA 1
ATOM 3389 C C . THR B 1 43 ? -0.733 1.117 2.289 1 95.94 43 THR B C 1
ATOM 3391 O O . THR B 1 43 ? -1.898 0.793 2.049 1 95.94 43 THR B O 1
ATOM 3394 N N . TYR B 1 44 ? -0.413 2.307 2.77 1 95.25 44 TYR B N 1
ATOM 3395 C CA . TYR B 1 44 ? -1.422 3.322 3.045 1 95.25 44 TYR B CA 1
ATOM 3396 C C . TYR B 1 44 ? -2.164 3.713 1.771 1 95.25 44 TYR B C 1
ATOM 3398 O O . TYR B 1 44 ? -3.395 3.799 1.765 1 95.25 44 TYR B O 1
ATOM 3406 N N . GLU B 1 45 ? -1.42 3.879 0.692 1 94.62 45 GLU B N 1
ATOM 3407 C CA . GLU B 1 45 ? -2.018 4.227 -0.594 1 94.62 45 GLU B CA 1
ATOM 3408 C C . GLU B 1 45 ? -2.961 3.129 -1.077 1 94.62 45 GLU B C 1
ATOM 3410 O O . GLU B 1 45 ? -4.043 3.416 -1.595 1 94.62 45 GLU B O 1
ATOM 3415 N N . GLY B 1 46 ? -2.512 1.902 -0.911 1 91.88 46 GLY B N 1
ATOM 3416 C CA . GLY B 1 46 ? -3.373 0.793 -1.288 1 91.88 46 GLY B CA 1
ATOM 3417 C C . GLY B 1 46 ? -4.703 0.797 -0.561 1 91.88 46 GLY B C 1
ATOM 3418 O O . GLY B 1 46 ? -5.75 0.543 -1.164 1 91.88 46 GLY B O 1
ATOM 3419 N N . PHE B 1 47 ? -4.621 1.077 0.673 1 88.44 47 PHE B N 1
ATOM 3420 C CA . PHE B 1 47 ? -5.836 1.177 1.472 1 88.44 47 PHE B CA 1
ATOM 3421 C C . PHE B 1 47 ? -6.711 2.324 0.983 1 88.44 47 PHE B C 1
ATOM 3423 O O . PHE B 1 47 ? -7.918 2.156 0.801 1 88.44 47 PHE B O 1
ATOM 3430 N N . LEU B 1 48 ? -6.133 3.459 0.718 1 87.06 48 LEU B N 1
ATOM 3431 C CA . LEU B 1 48 ? -6.871 4.637 0.278 1 87.06 48 LEU B CA 1
ATOM 3432 C C . LEU B 1 48 ? -7.605 4.359 -1.03 1 87.06 48 LEU B C 1
ATOM 3434 O O . LEU B 1 48 ? -8.766 4.75 -1.191 1 87.06 48 LEU B O 1
ATOM 3438 N N . GLU B 1 49 ? -6.969 3.662 -1.854 1 82.81 49 GLU B N 1
ATOM 3439 C CA . GLU B 1 49 ? -7.535 3.391 -3.172 1 82.81 49 GLU B CA 1
ATOM 3440 C C . GLU B 1 49 ? -8.719 2.434 -3.076 1 82.81 49 GLU B C 1
ATOM 3442 O O . GLU B 1 49 ? -9.531 2.344 -4.004 1 82.81 49 GLU B O 1
ATOM 3447 N N . SER B 1 50 ? -8.75 1.734 -2.031 1 77.31 50 SER B N 1
ATOM 3448 C CA . SER B 1 50 ? -9.805 0.737 -1.882 1 77.31 50 SER B CA 1
ATOM 3449 C C . SER B 1 50 ? -11.086 1.36 -1.326 1 77.31 50 SER B C 1
ATOM 3451 O O . SER B 1 50 ? -12.148 0.735 -1.345 1 77.31 50 SER B O 1
ATOM 3453 N N . ILE B 1 51 ? -10.961 2.613 -0.928 1 75.88 51 ILE B N 1
ATOM 3454 C CA . ILE B 1 51 ? -12.094 3.285 -0.3 1 75.88 51 ILE B CA 1
ATOM 3455 C C . ILE B 1 51 ? -12.945 3.963 -1.369 1 75.88 51 ILE B C 1
ATOM 3457 O O . ILE B 1 51 ? -12.422 4.656 -2.244 1 75.88 51 ILE B O 1
ATOM 3461 N N . ILE B 1 52 ? -14.18 3.688 -1.301 1 67.88 52 ILE B N 1
ATOM 3462 C CA . ILE B 1 52 ? -15.125 4.211 -2.281 1 67.88 52 ILE B CA 1
ATOM 3463 C C . ILE B 1 52 ? -15.172 5.734 -2.193 1 67.88 52 ILE B C 1
ATOM 3465 O O . ILE B 1 52 ? -15.125 6.422 -3.215 1 67.88 52 ILE B O 1
ATOM 3469 N N . ASN B 1 53 ? -15.219 6.324 -0.899 1 73.25 53 ASN B N 1
ATOM 3470 C CA . ASN B 1 53 ? -15.273 7.766 -0.679 1 73.25 53 ASN B CA 1
ATOM 3471 C C . ASN B 1 53 ? -14.172 8.227 0.276 1 73.25 53 ASN B C 1
ATOM 3473 O O . ASN B 1 53 ? -14.43 8.461 1.457 1 73.25 53 ASN B O 1
ATOM 3477 N N . PRO B 1 54 ? -13.047 8.422 -0.352 1 73.19 54 PRO B N 1
ATOM 3478 C CA . PRO B 1 54 ? -11.922 8.781 0.509 1 73.19 54 PRO B CA 1
ATOM 3479 C C . PRO B 1 54 ? -12.156 10.078 1.278 1 73.19 54 PRO B C 1
ATOM 3481 O O . PRO B 1 54 ? -11.484 10.336 2.279 1 73.19 54 PRO B O 1
ATOM 3484 N N . MET B 1 55 ? -13.094 10.914 0.804 1 71.94 55 MET B N 1
ATOM 3485 C CA . MET B 1 55 ? -13.383 12.188 1.459 1 71.94 55 MET B CA 1
ATOM 3486 C C . MET B 1 55 ? -13.836 11.969 2.896 1 71.94 55 MET B C 1
ATOM 3488 O O . MET B 1 55 ? -13.664 12.844 3.748 1 71.94 55 MET B O 1
ATOM 3492 N N . LEU B 1 56 ? -14.414 10.773 3.117 1 75.69 56 LEU B N 1
ATOM 3493 C CA . LEU B 1 56 ? -14.852 10.43 4.465 1 75.69 56 LEU B CA 1
ATOM 3494 C C . LEU B 1 56 ? -13.68 10.422 5.438 1 75.69 56 LEU B C 1
ATOM 3496 O O . LEU B 1 56 ? -13.852 10.656 6.633 1 75.69 56 LEU B O 1
ATOM 3500 N N . LEU B 1 57 ? -12.516 10.164 4.883 1 78.69 57 LEU B N 1
ATOM 3501 C CA . LEU B 1 57 ? -11.328 10.047 5.723 1 78.69 57 LEU B CA 1
ATOM 3502 C C . LEU B 1 57 ? -10.586 11.375 5.809 1 78.69 57 LEU B C 1
ATOM 3504 O O . LEU B 1 57 ? -9.883 11.633 6.785 1 78.69 57 LEU B O 1
ATOM 3508 N N . ILE B 1 58 ? -10.742 12.219 4.793 1 79.31 58 ILE B N 1
ATOM 3509 C CA . ILE B 1 58 ? -9.953 13.438 4.668 1 79.31 58 ILE B CA 1
ATOM 3510 C C . ILE B 1 58 ? -10.312 14.406 5.793 1 79.31 58 ILE B C 1
ATOM 3512 O O . ILE B 1 58 ? -9.43 14.93 6.477 1 79.31 58 ILE B O 1
ATOM 3516 N N . SER B 1 59 ? -11.594 14.492 6.082 1 81.88 59 SER B N 1
ATOM 3517 C CA . SER B 1 59 ? -12.039 15.523 7.012 1 81.88 59 SER B CA 1
ATOM 3518 C C . SER B 1 59 ? -11.547 15.242 8.43 1 81.88 59 SER B C 1
ATOM 3520 O O . SER B 1 59 ? -10.883 16.078 9.039 1 81.88 59 SER B O 1
ATOM 3522 N N . PRO B 1 60 ? -11.82 14.039 8.891 1 84.88 60 PRO B N 1
ATOM 3523 C CA . PRO B 1 60 ? -11.359 13.805 10.258 1 84.88 60 PRO B CA 1
ATOM 3524 C C . PRO B 1 60 ? -9.836 13.828 10.383 1 84.88 60 PRO B C 1
ATOM 3526 O O . PRO B 1 60 ? -9.305 14.367 11.359 1 84.88 60 PRO B O 1
ATOM 3529 N N . LEU B 1 61 ? -9.117 13.289 9.445 1 88.38 61 LEU B N 1
ATOM 3530 C CA . LEU B 1 61 ? -7.656 13.242 9.5 1 88.38 61 LEU B CA 1
ATOM 3531 C C . LEU B 1 61 ? -7.062 14.641 9.352 1 88.38 61 LEU B C 1
ATOM 3533 O O . LEU B 1 61 ? -6.098 14.992 10.039 1 88.38 61 LEU B O 1
ATOM 3537 N N . LEU B 1 62 ? -7.664 15.422 8.508 1 90.81 62 LEU B N 1
ATOM 3538 C CA . LEU B 1 62 ? -7.199 16.781 8.281 1 90.81 62 LEU B CA 1
ATOM 3539 C C . LEU B 1 62 ? -7.453 17.656 9.5 1 90.81 62 LEU B C 1
ATOM 3541 O O . LEU B 1 62 ? -6.629 18.5 9.852 1 90.81 62 LEU B O 1
ATOM 3545 N N . SER B 1 63 ? -8.617 17.453 10.133 1 91.12 63 SER B N 1
ATOM 3546 C CA . SER B 1 63 ? -8.914 18.203 11.344 1 91.12 63 SER B CA 1
ATOM 3547 C C . SER B 1 63 ? -7.887 17.922 12.438 1 91.12 63 SER B C 1
ATOM 3549 O O . SER B 1 63 ? -7.414 18.844 13.109 1 91.12 63 SER B O 1
ATOM 3551 N N . GLN B 1 64 ? -7.57 16.719 12.578 1 91.5 64 GLN B N 1
ATOM 3552 C CA . GLN B 1 64 ? -6.551 16.344 13.555 1 91.5 64 GLN B CA 1
ATOM 3553 C C . GLN B 1 64 ? -5.199 16.969 13.203 1 91.5 64 GLN B C 1
ATOM 3555 O O . GLN B 1 64 ? -4.504 17.484 14.078 1 91.5 64 GLN B O 1
ATOM 3560 N N . GLU B 1 65 ? -4.844 16.891 11.938 1 94.25 65 GLU B N 1
ATOM 3561 C CA . GLU B 1 65 ? -3.596 17.484 11.461 1 94.25 65 GLU B CA 1
ATOM 3562 C C . GLU B 1 65 ? -3.564 18.984 11.727 1 94.25 65 GLU B C 1
ATOM 3564 O O . GLU B 1 65 ? -2.562 19.516 12.211 1 94.25 65 GLU B O 1
ATOM 3569 N N . ALA B 1 66 ? -4.668 19.609 11.422 1 95.19 66 ALA B N 1
ATOM 3570 C CA . ALA B 1 66 ? -4.762 21.062 11.602 1 95.19 66 ALA B CA 1
ATOM 3571 C C . ALA B 1 66 ? -4.555 21.438 13.062 1 95.19 66 ALA B C 1
ATOM 3573 O O . ALA B 1 66 ? -3.84 22.406 13.367 1 95.19 66 ALA B O 1
ATOM 3574 N N . VAL B 1 67 ? -5.133 20.688 13.922 1 94.81 67 VAL B N 1
ATOM 3575 C CA . VAL B 1 67 ? -5.023 20.938 15.352 1 94.81 67 VAL B CA 1
ATOM 3576 C C . VAL B 1 67 ? -3.584 20.703 15.812 1 94.81 67 VAL B C 1
ATOM 3578 O O . VAL B 1 67 ? -2.988 21.578 16.453 1 94.81 67 VAL B O 1
ATOM 3581 N N . LEU B 1 68 ? -2.99 19.609 15.43 1 94.31 68 LEU B N 1
ATOM 3582 C CA . LEU B 1 68 ? -1.651 19.234 15.883 1 94.31 68 LEU B CA 1
ATOM 3583 C C . LEU B 1 68 ? -0.604 20.172 15.281 1 94.31 68 LEU B C 1
ATOM 3585 O O . LEU B 1 68 ? 0.333 20.578 15.977 1 94.31 68 LEU B O 1
ATOM 3589 N N . SER B 1 69 ? -0.758 20.484 14 1 96.12 69 SER B N 1
ATOM 3590 C CA . SER B 1 69 ? 0.158 21.422 13.352 1 96.12 69 SER B CA 1
ATOM 3591 C C . SER B 1 69 ? 0.112 22.781 14.031 1 96.12 69 SER B C 1
ATOM 3593 O O . SER B 1 69 ? 1.152 23.406 14.25 1 96.12 69 SER B O 1
ATOM 3595 N N . SER B 1 70 ? -1.062 23.219 14.383 1 93.5 70 SER B N 1
ATOM 3596 C CA . SER B 1 70 ? -1.225 24.516 15.047 1 93.5 70 SER B CA 1
ATOM 3597 C C . SER B 1 70 ? -0.674 24.469 16.469 1 93.5 70 SER B C 1
ATOM 3599 O O . SER B 1 70 ? -0.136 25.453 16.969 1 93.5 70 SER B O 1
ATOM 3601 N N . LYS B 1 71 ? -0.821 23.344 17.062 1 92.88 71 LYS B N 1
ATOM 3602 C CA . LYS B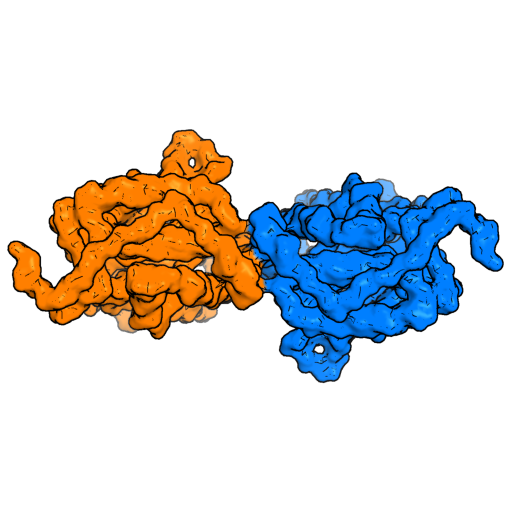 1 71 ? -0.271 23.156 18.406 1 92.88 71 LYS B CA 1
ATOM 3603 C C . LYS B 1 71 ? 1.245 23.328 18.406 1 92.88 71 LYS B C 1
ATOM 3605 O O . LYS B 1 71 ? 1.809 23.906 19.328 1 92.88 71 LYS B O 1
ATOM 3610 N N . LEU B 1 72 ? 1.882 22.828 17.406 1 92.31 72 LEU B N 1
ATOM 3611 C CA . LEU B 1 72 ? 3.326 22.969 17.266 1 92.31 72 LEU B CA 1
ATOM 3612 C C . LEU B 1 72 ? 3.721 24.453 17.219 1 92.31 72 LEU B C 1
ATOM 3614 O O . LEU B 1 72 ? 4.871 24.797 17.516 1 92.31 72 LEU B O 1
ATOM 3618 N N . GLU B 1 73 ? 2.738 25.359 16.906 1 89.69 73 GLU B N 1
ATOM 3619 C CA . GLU B 1 73 ? 2.994 26.797 16.844 1 89.69 73 GLU B CA 1
ATOM 3620 C C . GLU B 1 73 ? 2.508 27.516 18.094 1 89.69 73 GLU B C 1
ATOM 3622 O O . GLU B 1 73 ? 2.535 28.734 18.172 1 89.69 73 GLU B O 1
ATOM 3627 N N . GLY B 1 74 ? 1.89 26.766 19.031 1 87.5 74 GLY B N 1
ATOM 3628 C CA . GLY B 1 74 ? 1.533 27.359 20.297 1 87.5 74 GLY B CA 1
ATOM 3629 C C . GLY B 1 74 ? 0.035 27.469 20.516 1 87.5 74 GLY B C 1
ATOM 3630 O O . GLY B 1 74 ? -0.418 28 21.531 1 87.5 74 GLY B O 1
ATOM 3631 N N . THR B 1 75 ? -0.738 26.953 19.516 1 88.25 75 THR B N 1
ATOM 3632 C CA . THR B 1 75 ? -2.188 26.938 19.672 1 88.25 75 THR B CA 1
ATOM 3633 C C . THR B 1 75 ? -2.6 25.859 20.672 1 88.25 75 THR B C 1
ATOM 3635 O O . THR B 1 75 ? -2.043 24.75 20.672 1 88.25 75 THR B O 1
ATOM 3638 N N . HIS B 1 76 ? -3.66 26.078 21.469 1 90.44 76 HIS B N 1
ATOM 3639 C CA . HIS B 1 76 ? -4.035 25.172 22.547 1 90.44 76 HIS B CA 1
ATOM 3640 C C . HIS B 1 76 ? -5.371 24.5 22.266 1 90.44 76 HIS B C 1
ATOM 3642 O O . HIS B 1 76 ? -5.77 23.578 22.984 1 90.44 76 HIS B O 1
ATOM 3648 N N . ALA B 1 77 ? -5.988 24.969 21.234 1 91.44 77 ALA B N 1
ATOM 3649 C CA . ALA B 1 77 ? -7.273 24.375 20.891 1 91.44 77 ALA B CA 1
ATOM 3650 C C . ALA B 1 77 ? -7.133 22.875 20.625 1 91.44 77 ALA B C 1
ATOM 3652 O O . ALA B 1 77 ? -6.168 22.453 19.984 1 91.44 77 ALA B O 1
ATOM 3653 N N . THR B 1 78 ? -8.07 22.047 21.141 1 91.25 78 THR B N 1
ATOM 3654 C CA . THR B 1 78 ? -8.102 20.609 20.922 1 91.25 78 THR B CA 1
ATOM 3655 C C . THR B 1 78 ? -9.055 20.25 19.781 1 91.25 78 THR B C 1
ATOM 3657 O O . THR B 1 78 ? -9.773 21.109 19.281 1 91.25 78 THR B O 1
ATOM 3660 N N . LEU B 1 79 ? -8.938 19.016 19.375 1 90.38 79 LEU B N 1
ATOM 3661 C CA . LEU B 1 79 ? -9.859 18.531 18.344 1 90.38 79 LEU B CA 1
ATOM 3662 C C . LEU B 1 79 ? -11.305 18.672 18.828 1 90.38 79 LEU B C 1
ATOM 3664 O O . LEU B 1 79 ? -12.18 19.062 18.062 1 90.38 79 LEU B O 1
ATOM 3668 N N . LYS B 1 80 ? -11.5 18.375 20.047 1 87.94 80 LYS B N 1
ATOM 3669 C CA . LYS B 1 80 ? -12.836 18.516 20.625 1 87.94 80 LYS B CA 1
ATOM 3670 C C . LYS B 1 80 ? -13.32 19.953 20.547 1 87.94 80 LYS B C 1
ATOM 3672 O O . LYS B 1 80 ? -14.492 20.219 20.25 1 87.94 80 LYS B O 1
ATOM 3677 N N . ASP B 1 81 ? -12.445 20.859 20.828 1 91.62 81 ASP B N 1
ATOM 3678 C CA . ASP B 1 81 ? -12.781 22.266 20.734 1 91.62 81 ASP B CA 1
ATOM 3679 C C . ASP B 1 81 ? -13.203 22.641 19.312 1 91.62 81 ASP B C 1
ATOM 3681 O O . ASP B 1 81 ? -14.211 23.328 19.109 1 91.62 81 ASP B O 1
ATOM 3685 N N . LEU B 1 82 ? -12.477 22.188 18.375 1 90.69 82 LEU B N 1
ATOM 3686 C CA . LEU B 1 82 ? -12.758 22.469 16.969 1 90.69 82 LEU B CA 1
ATOM 3687 C C . LEU B 1 82 ? -14.125 21.922 16.562 1 90.69 82 LEU B C 1
ATOM 3689 O O . LEU B 1 82 ? -14.938 22.625 15.977 1 90.69 82 LEU B O 1
ATOM 3693 N N . LEU B 1 83 ? -14.367 20.672 16.906 1 88.81 83 LEU B N 1
ATOM 3694 C CA . LEU B 1 83 ? -15.602 20 16.5 1 88.81 83 LEU B CA 1
ATOM 3695 C C . LEU B 1 83 ? -16.812 20.641 17.172 1 88.81 83 LEU B C 1
ATOM 3697 O O . LEU B 1 83 ? -17.859 20.812 16.547 1 88.81 83 LEU B O 1
ATOM 3701 N N . ASN B 1 84 ? -16.641 21 18.375 1 89.56 84 ASN B N 1
ATOM 3702 C CA . ASN B 1 84 ? -17.703 21.703 19.078 1 89.56 84 ASN B CA 1
ATOM 3703 C C . ASN B 1 84 ? -17.984 23.062 18.469 1 89.56 84 ASN B C 1
ATOM 3705 O O . ASN B 1 84 ? -19.141 23.453 18.297 1 89.56 84 ASN B O 1
ATOM 3709 N N . TYR B 1 85 ? -16.984 23.75 18.188 1 89.94 85 TYR B N 1
ATOM 3710 C CA . TYR B 1 85 ? -17.125 25.047 17.547 1 89.94 85 TYR B CA 1
ATOM 3711 C C . TYR B 1 85 ? -17.891 24.922 16.234 1 89.94 85 TYR B C 1
ATOM 3713 O O . TYR B 1 85 ? -18.797 25.703 15.961 1 89.94 85 TYR B O 1
ATOM 3721 N N . GLU B 1 86 ? -17.531 24 15.484 1 88.19 86 GLU B N 1
ATOM 3722 C CA . GLU B 1 86 ? -18.172 23.797 14.18 1 88.19 86 GLU B CA 1
ATOM 3723 C C . GLU B 1 86 ? -19.625 23.391 14.328 1 88.19 86 GLU B C 1
ATOM 3725 O O . GLU B 1 86 ? -20.453 23.672 13.461 1 88.19 86 GLU B O 1
ATOM 3730 N N . ALA B 1 87 ? -19.875 22.766 15.398 1 89.19 87 ALA B N 1
ATOM 3731 C CA . ALA B 1 87 ? -21.25 22.375 15.695 1 89.19 87 ALA B CA 1
ATOM 3732 C C . ALA B 1 87 ? -22.078 23.547 16.203 1 89.19 87 ALA B C 1
ATOM 3734 O O . ALA B 1 87 ? -23.297 23.453 16.359 1 89.19 87 ALA B O 1
ATOM 3735 N N . GLY B 1 88 ? -21.406 24.609 16.453 1 87.56 88 GLY B N 1
ATOM 3736 C CA . GLY B 1 88 ? -22.094 25.797 16.969 1 87.56 88 GLY B CA 1
ATOM 3737 C C . GLY B 1 88 ? -22.125 25.859 18.469 1 87.56 88 GLY B C 1
ATOM 3738 O O . GLY B 1 88 ? -22.828 26.703 19.047 1 87.56 88 GLY B O 1
ATOM 3739 N N . ASN B 1 89 ? -21.375 25.016 19.094 1 88.62 89 ASN B N 1
ATOM 3740 C CA . ASN B 1 89 ? -21.297 25.047 20.547 1 88.62 89 ASN B CA 1
ATOM 3741 C C . ASN B 1 89 ? -20.344 26.109 21.047 1 88.62 89 ASN B C 1
ATOM 3743 O O . ASN B 1 89 ? -19.422 26.516 20.328 1 88.62 89 ASN B O 1
ATOM 3747 N N . LYS B 1 90 ? -20.594 26.562 22.25 1 86.88 90 LYS B N 1
ATOM 3748 C CA . LYS B 1 90 ? -19.656 27.484 22.875 1 86.88 90 LYS B CA 1
ATOM 3749 C C . LYS B 1 90 ? -18.391 26.75 23.328 1 86.88 90 LYS B C 1
ATOM 3751 O O . LYS B 1 90 ? -18.469 25.625 23.828 1 86.88 90 LYS B O 1
ATOM 3756 N N . VAL B 1 91 ? -17.281 27.375 22.984 1 88.56 91 VAL B N 1
ATOM 3757 C CA . VAL B 1 91 ? -16 26.828 23.406 1 88.56 91 VAL B CA 1
ATOM 3758 C C . VAL B 1 91 ? -15.18 27.891 24.109 1 88.56 91 VAL B C 1
ATOM 3760 O O . VAL B 1 91 ? -15.297 29.078 23.797 1 88.56 91 VAL B O 1
ATOM 3763 N N . ASP B 1 92 ? -14.438 27.422 25.156 1 86.88 92 ASP B N 1
ATOM 3764 C CA . ASP B 1 92 ? -13.602 28.328 25.922 1 86.88 92 ASP B CA 1
ATOM 3765 C C . ASP B 1 92 ? -12.211 28.453 25.297 1 86.88 92 ASP B C 1
ATOM 3767 O O . ASP B 1 92 ? -11.203 28.141 25.938 1 86.88 92 ASP B O 1
ATOM 3771 N N . ILE B 1 93 ? -12.125 28.766 24.031 1 85.44 93 ILE B N 1
ATOM 3772 C CA . ILE B 1 93 ? -10.898 28.969 23.281 1 85.44 93 ILE B CA 1
ATOM 3773 C C . ILE B 1 93 ? -10.984 30.281 22.5 1 85.44 93 ILE B C 1
ATOM 3775 O O . ILE B 1 93 ? -12.062 30.672 22.031 1 85.44 93 ILE B O 1
ATOM 3779 N N . GLU B 1 94 ? -9.891 30.906 22.5 1 84.19 94 GLU B N 1
ATOM 3780 C CA . GLU B 1 94 ? -9.844 32.156 21.75 1 84.19 94 GLU B CA 1
ATOM 3781 C C . GLU B 1 94 ? -10.234 31.922 20.281 1 84.19 94 GLU B C 1
ATOM 3783 O O . GLU B 1 94 ? -9.82 30.938 19.672 1 84.19 94 GLU B O 1
ATOM 3788 N N . ARG B 1 95 ? -11.016 32.781 19.812 1 81.88 95 ARG B N 1
ATOM 3789 C CA . ARG B 1 95 ? -11.547 32.656 18.453 1 81.88 95 ARG B CA 1
ATOM 3790 C C . ARG B 1 95 ? -10.414 32.594 17.422 1 81.88 95 ARG B C 1
ATOM 3792 O O . ARG B 1 95 ? -10.5 31.828 16.469 1 81.88 95 ARG B O 1
ATOM 3799 N N . ASP B 1 96 ? -9.406 33.312 17.719 1 86.12 96 ASP B N 1
ATOM 3800 C CA . ASP B 1 96 ? -8.281 33.344 16.797 1 86.12 96 ASP B CA 1
ATOM 3801 C C . ASP B 1 96 ? -7.621 31.984 16.672 1 86.12 96 ASP B C 1
ATOM 3803 O O . ASP B 1 96 ? -7.203 31.578 15.578 1 86.12 96 ASP B O 1
ATOM 3807 N N . GLU B 1 97 ? -7.559 31.281 17.75 1 90.06 97 GLU B N 1
ATOM 3808 C CA . GLU B 1 97 ? -6.945 29.953 17.734 1 90.06 97 GLU B CA 1
ATOM 3809 C C . GLU B 1 97 ? -7.75 28.984 16.875 1 90.06 97 GLU B C 1
ATOM 3811 O O . GLU B 1 97 ? -7.18 28.203 16.094 1 90.06 97 GLU B O 1
ATOM 3816 N N . LEU B 1 98 ? -9.008 29.078 17 1 91.19 98 LEU B N 1
ATOM 3817 C CA . LEU B 1 98 ? -9.867 28.203 16.219 1 91.19 98 LEU B CA 1
ATOM 3818 C C . LEU B 1 98 ? -9.812 28.562 14.742 1 91.19 98 LEU B C 1
ATOM 3820 O O . LEU B 1 98 ? -9.758 27.672 13.883 1 91.19 98 LEU B O 1
ATOM 3824 N N . HIS B 1 99 ? -9.773 29.797 14.461 1 92.06 99 HIS B N 1
ATOM 3825 C CA . HIS B 1 99 ? -9.719 30.25 13.078 1 92.06 99 HIS B CA 1
ATOM 3826 C C . HIS B 1 99 ? -8.414 29.828 12.406 1 92.06 99 HIS B C 1
ATOM 3828 O O . HIS B 1 99 ? -8.391 29.547 11.211 1 92.06 99 HIS B O 1
ATOM 3834 N N . GLU B 1 100 ? -7.344 29.812 13.203 1 93.31 100 GLU B N 1
ATOM 3835 C CA . GLU B 1 100 ? -6.066 29.344 12.672 1 93.31 100 GLU B CA 1
ATOM 3836 C C . GLU B 1 100 ? -6.164 27.891 12.203 1 93.31 100 GLU B C 1
ATOM 3838 O O . GLU B 1 100 ? -5.633 27.547 11.148 1 93.31 100 GLU B O 1
ATOM 3843 N N . ILE B 1 101 ? -6.871 27.109 12.977 1 94.62 101 ILE B N 1
ATOM 3844 C CA . ILE B 1 101 ? -7.051 25.703 12.656 1 94.62 101 ILE B CA 1
ATOM 3845 C C . ILE B 1 101 ? -7.941 25.562 11.43 1 94.62 101 ILE B C 1
ATOM 3847 O O . ILE B 1 101 ? -7.629 24.797 10.508 1 94.62 101 ILE B O 1
ATOM 3851 N N . ILE B 1 102 ? -9 26.297 11.391 1 94.06 102 ILE B N 1
ATOM 3852 C CA . ILE B 1 102 ? -9.93 26.266 10.266 1 94.06 102 ILE B CA 1
ATOM 3853 C C . ILE B 1 102 ? -9.219 26.734 8.992 1 94.06 102 ILE B C 1
ATOM 3855 O O . ILE B 1 102 ? -9.383 26.125 7.934 1 94.06 102 ILE B O 1
ATOM 3859 N N . ASN B 1 103 ? -8.383 27.797 9.141 1 96.19 103 ASN B N 1
ATOM 3860 C CA . ASN B 1 103 ? -7.645 28.328 7.996 1 96.19 103 ASN B CA 1
ATOM 3861 C C . ASN B 1 103 ? -6.656 27.297 7.449 1 96.19 103 ASN B C 1
ATOM 3863 O O . ASN B 1 103 ? -6.422 27.234 6.238 1 96.19 103 ASN B O 1
ATOM 3867 N N . TYR B 1 104 ? -6.043 26.531 8.359 1 96.31 104 TYR B N 1
ATOM 3868 C CA . TYR B 1 104 ? -5.148 25.453 7.945 1 96.31 104 TYR B CA 1
ATOM 3869 C C . TYR B 1 104 ? -5.855 24.484 7.008 1 96.31 104 TYR B C 1
ATOM 3871 O O . TYR B 1 104 ? -5.328 24.141 5.949 1 96.31 104 TYR B O 1
ATOM 3879 N N . ARG B 1 105 ? -7.035 24.094 7.344 1 94.25 105 ARG B N 1
ATOM 3880 C CA . ARG B 1 105 ? -7.832 23.188 6.531 1 94.25 105 ARG B CA 1
ATOM 3881 C C . ARG B 1 105 ? -8.211 23.828 5.199 1 94.25 105 ARG B C 1
ATOM 3883 O O . ARG B 1 105 ? -8.102 23.203 4.148 1 94.25 105 ARG B O 1
ATOM 3890 N N . LYS B 1 106 ? -8.648 25.094 5.289 1 95.56 106 LYS B N 1
ATOM 3891 C CA . LYS B 1 106 ? -9.031 25.812 4.086 1 95.56 106 LYS B CA 1
ATOM 3892 C C . LYS B 1 106 ? -7.863 25.922 3.107 1 95.56 106 LYS B C 1
ATOM 3894 O O . LYS B 1 106 ? -8.055 25.844 1.892 1 95.56 106 LYS B O 1
ATOM 3899 N N . ALA B 1 107 ? -6.684 26.125 3.682 1 97.25 107 ALA B N 1
ATOM 3900 C CA . ALA B 1 107 ? -5.492 26.234 2.844 1 97.25 107 ALA B CA 1
ATOM 3901 C C . ALA B 1 107 ? -5.242 24.938 2.074 1 97.25 107 ALA B C 1
ATOM 3903 O O . ALA B 1 107 ? -4.957 24.969 0.874 1 97.25 107 ALA B O 1
ATOM 3904 N N . LEU B 1 108 ? -5.359 23.844 2.744 1 95.12 108 LEU B N 1
ATOM 3905 C CA . LEU B 1 108 ? -5.168 22.562 2.074 1 95.12 108 LEU B CA 1
ATOM 3906 C C . LEU B 1 108 ? -6.219 22.359 0.991 1 95.12 108 LEU B C 1
ATOM 3908 O O . LEU B 1 108 ? -5.898 21.922 -0.117 1 95.12 108 LEU B O 1
ATOM 3912 N N . PHE B 1 109 ? -7.477 22.656 1.271 1 92.94 109 PHE B N 1
ATOM 3913 C CA . PHE B 1 109 ? -8.555 22.469 0.305 1 92.94 109 PHE B CA 1
ATOM 3914 C C . PHE B 1 109 ? -8.352 23.359 -0.908 1 92.94 109 PHE B C 1
ATOM 3916 O O . PHE B 1 109 ? -8.641 22.969 -2.037 1 92.94 109 PHE B O 1
ATOM 3923 N N . TYR B 1 110 ? -7.926 24.562 -0.623 1 95.94 110 TYR B N 1
ATOM 3924 C CA . TYR B 1 110 ? -7.602 25.438 -1.733 1 95.94 110 TYR B CA 1
ATOM 3925 C C . TYR B 1 110 ? -6.578 24.812 -2.662 1 95.94 110 TYR B C 1
ATOM 3927 O O . TYR B 1 110 ? -6.758 24.797 -3.883 1 95.94 110 TYR B O 1
ATOM 3935 N N . ALA B 1 111 ? -5.512 24.328 -2.062 1 96.19 111 ALA B N 1
ATOM 3936 C CA . ALA B 1 111 ? -4.477 23.688 -2.873 1 96.19 111 ALA B CA 1
ATOM 3937 C C . ALA B 1 111 ? -5.047 22.516 -3.676 1 96.19 111 ALA B C 1
ATOM 3939 O O . ALA B 1 111 ? -4.773 22.391 -4.871 1 96.19 111 ALA B O 1
ATOM 3940 N N . LEU B 1 112 ? -5.836 21.703 -3.082 1 91.31 112 LEU B N 1
ATOM 3941 C CA . LEU B 1 112 ? -6.422 20.531 -3.719 1 91.31 112 LEU B CA 1
ATOM 3942 C C . LEU B 1 112 ? -7.285 20.938 -4.906 1 91.31 112 LEU B C 1
ATOM 3944 O O . LEU B 1 112 ? -7.305 20.234 -5.93 1 91.31 112 LEU B O 1
ATOM 3948 N N . GLU B 1 113 ? -7.969 22 -4.73 1 92.31 113 GLU B N 1
ATOM 3949 C CA . GLU B 1 113 ? -8.883 22.469 -5.773 1 92.31 113 GLU B CA 1
ATOM 3950 C C . GLU B 1 113 ? -8.109 23.094 -6.934 1 92.31 113 GLU B C 1
ATOM 3952 O O . GLU B 1 113 ? -8.633 23.188 -8.047 1 92.31 113 GLU B O 1
ATOM 3957 N N . ASN B 1 114 ? -6.879 23.453 -6.668 1 94.75 114 ASN B N 1
ATOM 3958 C CA . ASN B 1 114 ? -6.238 24.312 -7.66 1 94.75 114 ASN B CA 1
ATOM 3959 C C . ASN B 1 114 ? -5.004 23.641 -8.258 1 94.75 114 ASN B C 1
ATOM 3961 O O . ASN B 1 114 ? -4.465 24.109 -9.266 1 94.75 114 ASN B O 1
ATOM 3965 N N . ILE B 1 115 ? -4.566 22.562 -7.695 1 94.38 115 ILE B N 1
ATOM 3966 C CA . ILE B 1 115 ? -3.355 21.938 -8.227 1 94.38 115 ILE B CA 1
ATOM 3967 C C . ILE B 1 115 ? -3.729 20.734 -9.094 1 94.38 115 ILE B C 1
ATOM 3969 O O . ILE B 1 115 ? -4.758 20.094 -8.867 1 94.38 115 ILE B O 1
ATOM 3973 N N . SER B 1 116 ? -2.922 20.516 -10.109 1 92.81 116 SER B N 1
ATOM 3974 C CA . SER B 1 116 ? -2.91 19.266 -10.859 1 92.81 116 SER B CA 1
ATOM 3975 C C . SER B 1 116 ? -1.699 18.422 -10.492 1 92.81 116 SER B C 1
ATOM 3977 O O . SER B 1 116 ? -0.676 18.938 -10.047 1 92.81 116 SER B O 1
ATOM 3979 N N . THR B 1 117 ? -1.869 17.141 -10.602 1 92.31 117 THR B N 1
ATOM 3980 C CA . THR B 1 117 ? -0.74 16.266 -10.305 1 92.31 117 THR B CA 1
ATOM 3981 C C . THR B 1 117 ? 0.244 16.234 -11.469 1 92.31 117 THR B C 1
ATOM 3983 O O . THR B 1 117 ? -0.059 16.734 -12.555 1 92.31 117 THR B O 1
ATOM 3986 N N . ILE B 1 118 ? 1.342 15.766 -11.273 1 90.56 118 ILE B N 1
ATOM 3987 C CA . ILE B 1 118 ? 2.48 15.891 -12.18 1 90.56 118 ILE B CA 1
ATOM 3988 C C . ILE B 1 118 ? 2.135 15.273 -13.531 1 90.56 118 ILE B C 1
ATOM 3990 O O . ILE B 1 118 ? 2.564 15.773 -14.578 1 90.56 118 ILE B O 1
ATOM 3994 N N . ASN B 1 119 ? 1.348 14.211 -13.578 1 86.06 119 ASN B N 1
ATOM 3995 C CA . ASN B 1 119 ? 1.042 13.555 -14.852 1 86.06 119 ASN B CA 1
ATOM 3996 C C . ASN B 1 119 ? -0.369 13.883 -15.328 1 86.06 119 ASN B C 1
ATOM 3998 O O . ASN B 1 119 ? -0.782 13.453 -16.406 1 86.06 119 ASN B O 1
ATOM 4002 N N . ASN B 1 120 ? -1.172 14.406 -14.547 1 77.94 120 ASN B N 1
ATOM 4003 C CA . ASN B 1 120 ? -2.525 14.797 -14.93 1 77.94 120 ASN B CA 1
ATOM 4004 C C . ASN B 1 120 ? -2.625 16.297 -15.172 1 77.94 120 ASN B C 1
ATOM 4006 O O . ASN B 1 120 ? -3.102 17.047 -14.312 1 77.94 120 ASN B O 1
ATOM 4010 N N . ILE B 1 121 ? -2.104 16.609 -16.281 1 65.12 121 ILE B N 1
ATOM 4011 C CA . ILE B 1 121 ? -2.082 18.047 -16.547 1 65.12 121 ILE B CA 1
ATOM 4012 C C . ILE B 1 121 ? -3.451 18.5 -17.047 1 65.12 121 ILE B C 1
ATOM 4014 O O . ILE B 1 121 ? -3.824 18.203 -18.188 1 65.12 121 ILE B O 1
ATOM 4018 N N . ASP B 1 122 ? -4.449 18.266 -16.156 1 64.75 122 ASP B N 1
ATOM 4019 C CA . ASP B 1 122 ? -5.695 18.875 -16.594 1 64.75 122 ASP B CA 1
ATOM 4020 C C . ASP B 1 122 ? -5.508 20.375 -16.812 1 64.75 122 ASP B C 1
ATOM 4022 O O . ASP B 1 122 ? -4.668 21.016 -16.172 1 64.75 122 ASP B O 1
ATOM 4026 N N . SER B 1 123 ? -6.035 20.938 -17.891 1 63.72 123 SER B N 1
ATOM 4027 C CA . SER B 1 123 ? -5.891 22.281 -18.453 1 63.72 123 SER B CA 1
ATOM 4028 C C . SER B 1 123 ? -6.074 23.359 -17.375 1 63.72 123 SER B C 1
ATOM 4030 O O . SER B 1 123 ? -5.555 24.469 -17.516 1 63.72 123 SER B O 1
ATOM 4032 N N . LYS B 1 124 ? -6.727 22.938 -16.281 1 69.81 124 LYS B N 1
ATOM 4033 C CA . LYS B 1 124 ? -7.043 24.078 -15.414 1 69.81 124 LYS B CA 1
ATOM 4034 C C . LYS B 1 124 ? -6.242 24.016 -14.117 1 69.81 124 LYS B C 1
ATOM 4036 O O . LYS B 1 124 ? -6.207 25 -13.359 1 69.81 124 LYS B O 1
ATOM 4041 N N . GLY B 1 125 ? -5.488 23.016 -13.836 1 87.19 125 GLY B N 1
ATOM 4042 C CA . GLY B 1 125 ? -4.789 22.922 -12.562 1 87.19 125 GLY B CA 1
ATOM 4043 C C . GLY B 1 125 ? -3.375 23.469 -12.617 1 87.19 125 GLY B C 1
ATOM 4044 O O . GLY B 1 125 ? -2.715 23.406 -13.656 1 87.19 125 GLY B O 1
ATOM 4045 N N . LEU B 1 126 ? -2.902 24.094 -11.547 1 92.81 126 LEU B N 1
ATOM 4046 C CA . LEU B 1 126 ? -1.551 24.625 -11.391 1 92.81 126 LEU B CA 1
ATOM 4047 C C . LEU B 1 126 ? -0.618 23.578 -10.805 1 92.81 126 LEU B C 1
ATOM 4049 O O . LEU B 1 126 ? -1.062 22.672 -10.094 1 92.81 126 LEU B O 1
ATOM 4053 N N . PRO B 1 127 ? 0.662 23.656 -11.211 1 95.12 127 PRO B N 1
ATOM 4054 C CA . PRO B 1 127 ? 1.623 22.828 -10.484 1 95.12 127 PRO B CA 1
ATOM 4055 C C . PRO B 1 127 ? 1.812 23.266 -9.039 1 95.12 127 PRO B C 1
ATOM 4057 O O . PRO B 1 127 ? 1.392 24.375 -8.664 1 95.12 127 PRO B O 1
ATOM 4060 N N . LEU B 1 128 ? 2.297 22.391 -8.219 1 96.69 128 LEU B N 1
ATOM 4061 C CA . LEU B 1 128 ? 2.717 22.844 -6.895 1 96.69 128 LEU B CA 1
ATOM 4062 C C . LEU B 1 128 ? 3.85 23.859 -6.992 1 96.69 128 LEU B C 1
ATOM 4064 O O . LEU B 1 128 ? 4.98 23.5 -7.328 1 96.69 128 LEU B O 1
ATOM 4068 N N . SER B 1 129 ? 3.564 25.125 -6.766 1 97.38 129 SER B N 1
ATOM 4069 C CA . SER B 1 129 ? 4.457 26.25 -7.059 1 97.38 129 SER B CA 1
ATOM 4070 C C . SER B 1 129 ? 4.43 27.281 -5.941 1 97.38 129 SER B C 1
ATOM 4072 O O . SER B 1 129 ? 3.635 27.172 -5.004 1 97.38 129 SER B O 1
ATOM 4074 N N . ASN B 1 130 ? 5.344 28.25 -6.152 1 98.19 130 ASN B N 1
ATOM 4075 C CA . ASN B 1 130 ? 5.359 29.375 -5.219 1 98.19 130 ASN B CA 1
ATOM 4076 C C . ASN B 1 130 ? 4.035 30.141 -5.234 1 98.19 130 ASN B C 1
ATOM 4078 O O . ASN B 1 130 ? 3.609 30.672 -4.211 1 98.19 130 ASN B O 1
ATOM 4082 N N . ARG B 1 131 ? 3.361 30.125 -6.336 1 97.62 131 ARG B N 1
ATOM 4083 C CA . ARG B 1 131 ? 2.047 30.75 -6.414 1 97.62 131 ARG B CA 1
ATOM 4084 C C . ARG B 1 131 ? 1.06 30.078 -5.465 1 97.62 131 ARG B C 1
ATOM 4086 O O . ARG B 1 131 ? 0.368 30.75 -4.703 1 97.62 131 ARG B O 1
ATOM 4093 N N . ILE B 1 132 ? 0.989 28.75 -5.539 1 98.06 132 ILE B N 1
ATOM 4094 C CA . ILE B 1 132 ? 0.112 27.984 -4.66 1 98.06 132 ILE B CA 1
ATOM 4095 C C . ILE B 1 132 ? 0.518 28.203 -3.205 1 98.06 132 ILE B C 1
ATOM 4097 O O . ILE B 1 132 ? -0.336 28.422 -2.344 1 98.06 132 ILE B O 1
ATOM 4101 N N . ILE B 1 133 ? 1.838 28.203 -2.924 1 98.62 133 ILE B N 1
ATOM 4102 C CA . ILE B 1 133 ? 2.367 28.344 -1.573 1 98.62 133 ILE B CA 1
ATOM 4103 C C . ILE B 1 133 ? 1.971 29.719 -1.013 1 98.62 133 ILE B C 1
ATOM 4105 O O . ILE B 1 133 ? 1.504 29.812 0.124 1 98.62 133 ILE B O 1
ATOM 4109 N N . LYS B 1 134 ? 2.092 30.734 -1.805 1 98.5 134 LYS B N 1
ATOM 4110 C CA . LYS B 1 134 ? 1.76 32.094 -1.382 1 98.5 134 LYS B CA 1
ATOM 4111 C C . LYS B 1 134 ? 0.263 32.219 -1.122 1 98.5 134 LYS B C 1
ATOM 4113 O O . LYS B 1 134 ? -0.144 32.875 -0.145 1 98.5 134 LYS B O 1
ATOM 4118 N N . GLU B 1 135 ? -0.542 31.656 -1.958 1 98.25 135 GLU B N 1
ATOM 4119 C CA . GLU B 1 135 ? -1.986 31.734 -1.761 1 98.25 135 GLU B CA 1
ATOM 4120 C C . GLU B 1 135 ? -2.416 30.969 -0.512 1 98.25 135 GLU B C 1
ATOM 4122 O O . GLU B 1 135 ? -3.283 31.422 0.236 1 98.25 135 GLU B O 1
ATOM 4127 N N . MET B 1 136 ? -1.87 29.797 -0.349 1 98.31 136 MET B N 1
ATOM 4128 C CA . MET B 1 136 ? -2.148 29.047 0.879 1 98.31 136 MET B CA 1
ATOM 4129 C C . MET B 1 136 ? -1.793 29.891 2.107 1 98.31 136 MET B C 1
ATOM 4131 O O . MET B 1 136 ? -2.541 29.906 3.086 1 98.31 136 MET B O 1
ATOM 4135 N N . HIS B 1 137 ? -0.638 30.562 2.045 1 98.19 137 HIS B N 1
ATOM 4136 C CA . HIS B 1 137 ? -0.191 31.391 3.154 1 98.19 137 HIS B CA 1
ATOM 4137 C C . HIS B 1 137 ? -1.166 32.531 3.412 1 98.19 137 HIS B C 1
ATOM 4139 O O . HIS B 1 137 ? -1.474 32.844 4.566 1 98.19 137 HIS B O 1
ATOM 4145 N N . LYS B 1 138 ? -1.667 33.125 2.383 1 97.81 138 LYS B N 1
ATOM 4146 C CA . LYS B 1 138 ? -2.668 34.188 2.498 1 97.81 138 LYS B CA 1
ATOM 4147 C C . LYS B 1 138 ? -3.912 33.688 3.229 1 97.81 138 LYS B C 1
ATOM 4149 O O . LYS B 1 138 ? -4.418 34.344 4.133 1 97.81 138 LYS B O 1
ATOM 4154 N N . ILE B 1 139 ? -4.391 32.531 2.859 1 97.56 139 ILE B N 1
ATOM 4155 C CA . ILE B 1 139 ? -5.566 31.906 3.477 1 97.56 139 ILE B CA 1
ATOM 4156 C C . ILE B 1 139 ? -5.27 31.578 4.938 1 97.56 139 ILE B C 1
ATOM 4158 O O . ILE B 1 139 ? -6.09 31.844 5.82 1 97.56 139 ILE B O 1
ATOM 4162 N N . LEU B 1 140 ? -4.066 31.078 5.18 1 96.19 140 LEU B N 1
ATOM 4163 C CA . LEU B 1 140 ? -3.646 30.641 6.508 1 96.19 140 LEU B CA 1
ATOM 4164 C C . LEU B 1 140 ? -3.682 31.797 7.5 1 96.19 140 LEU B C 1
ATOM 4166 O O . LEU B 1 140 ? -4.055 31.609 8.664 1 96.19 140 LEU B O 1
ATOM 4170 N N . LEU B 1 141 ? -3.334 33.031 7.098 1 94.38 141 LEU B N 1
ATOM 4171 C CA . LEU B 1 141 ? -3.193 34.156 8.008 1 94.38 141 LEU B CA 1
ATOM 4172 C C . LEU B 1 141 ? -4.43 35.062 7.961 1 94.38 141 LEU B C 1
ATOM 4174 O O . LEU B 1 141 ? -4.469 36.094 8.602 1 94.38 141 LEU B O 1
ATOM 4178 N N . ASP B 1 142 ? -5.422 34.594 7.277 1 90.88 142 ASP B N 1
ATOM 4179 C CA . ASP B 1 142 ? -6.617 35.438 7.109 1 90.88 142 ASP B CA 1
ATOM 4180 C C . ASP B 1 142 ? -7.359 35.594 8.43 1 90.88 142 ASP B C 1
ATOM 4182 O O . ASP B 1 142 ? -7.797 34.625 9.031 1 90.88 142 ASP B O 1
ATOM 4186 N N . ASN B 1 143 ? -7.449 36.781 8.906 1 85.5 143 ASN B N 1
ATOM 4187 C CA . ASN B 1 143 ? -8.266 37.219 10.047 1 85.5 143 ASN B CA 1
ATOM 4188 C C . ASN B 1 143 ? -7.867 36.469 11.32 1 85.5 143 ASN B C 1
ATOM 4190 O O . ASN B 1 143 ? -8.727 36.031 12.078 1 85.5 143 ASN B O 1
ATOM 4194 N N . VAL B 1 144 ? -6.605 36.188 11.5 1 84.75 144 VAL B N 1
ATOM 4195 C CA . VAL B 1 144 ? -6.066 35.562 12.703 1 84.75 144 VAL B CA 1
ATOM 4196 C C . VAL B 1 144 ? -4.828 36.312 13.172 1 84.75 144 VAL B C 1
ATOM 4198 O O . VAL B 1 144 ? -4.527 37.406 12.664 1 84.75 144 VAL B O 1
ATOM 4201 N N . ARG B 1 145 ? -4.227 35.781 14.211 1 75.44 145 ARG B N 1
ATOM 4202 C CA . ARG B 1 145 ? -2.957 36.375 14.648 1 75.44 145 ARG B CA 1
ATOM 4203 C C . ARG B 1 145 ? -1.935 36.375 13.523 1 75.44 145 ARG B C 1
ATOM 4205 O O . ARG B 1 145 ? -1.763 35.344 12.836 1 75.44 145 ARG B O 1
ATOM 4212 N N . GLY B 1 146 ? -1.319 37.438 13.109 1 72.56 146 GLY B N 1
ATOM 4213 C CA . GLY B 1 146 ? -0.34 37.531 12.039 1 72.56 146 GLY B CA 1
ATOM 4214 C C . GLY B 1 146 ? -0.913 38.094 10.75 1 72.56 146 GLY B C 1
ATOM 4215 O O . GLY B 1 146 ? -0.204 38.188 9.75 1 72.56 146 GLY B O 1
ATOM 4216 N N . SER B 1 147 ? -2.254 38.375 10.75 1 81.88 147 SER B N 1
ATOM 4217 C CA . SER B 1 147 ? -2.922 38.875 9.562 1 81.88 147 SER B CA 1
ATOM 4218 C C . SER B 1 147 ? -2.252 40.156 9.055 1 81.88 147 SER B C 1
ATOM 4220 O O . SER B 1 147 ? -2.418 40.531 7.891 1 81.88 147 SER B O 1
ATOM 4222 N N . SER B 1 148 ? -1.437 40.688 9.898 1 82.69 148 SER B N 1
ATOM 4223 C CA . SER B 1 148 ? -0.74 41.906 9.516 1 82.69 148 SER B CA 1
ATOM 4224 C C . SER B 1 148 ? 0.672 41.625 9.023 1 82.69 148 SER B C 1
ATOM 4226 O O . SER B 1 148 ? 1.415 42.531 8.664 1 82.69 148 SER B O 1
ATOM 4228 N N . LYS B 1 149 ? 0.981 40.406 9.008 1 87 149 LYS B N 1
ATOM 4229 C CA . LYS B 1 149 ? 2.346 40.031 8.68 1 87 149 LYS B CA 1
ATOM 4230 C C . LYS B 1 149 ? 2.477 39.656 7.203 1 87 149 LYS B C 1
ATOM 4232 O O . LYS B 1 149 ? 2.967 38.562 6.863 1 87 149 LYS B O 1
ATOM 4237 N N . ASN B 1 150 ? 1.958 40.438 6.277 1 89.62 150 ASN B N 1
ATOM 4238 C CA . ASN B 1 150 ? 2.111 40.375 4.828 1 89.62 150 ASN B CA 1
ATOM 4239 C C . ASN B 1 150 ? 1.632 39.062 4.25 1 89.62 150 ASN B C 1
ATOM 4241 O O . ASN B 1 150 ? 2.385 38.375 3.559 1 89.62 150 ASN B O 1
ATOM 4245 N N . PRO B 1 151 ? 0.385 38.719 4.508 1 93.31 151 PRO B N 1
ATOM 4246 C CA . PRO B 1 151 ? -0.163 37.469 4.016 1 93.31 151 PRO B CA 1
ATOM 4247 C C . PRO B 1 151 ? 0.037 37.281 2.512 1 93.31 151 PRO B C 1
ATOM 4249 O O . PRO B 1 151 ? -0.219 38.188 1.735 1 93.31 151 PRO B O 1
ATOM 4252 N N . GLY B 1 152 ? 0.558 36.125 2.141 1 96.12 152 GLY B N 1
ATOM 4253 C CA . GLY B 1 152 ? 0.695 35.75 0.743 1 96.12 152 GLY B CA 1
ATOM 4254 C C . GLY B 1 152 ? 1.958 36.312 0.1 1 96.12 152 GLY B C 1
ATOM 4255 O O . GLY B 1 152 ? 2.17 36.125 -1.103 1 96.12 152 GLY B O 1
ATOM 4256 N N . ASN B 1 153 ? 2.771 36.938 0.898 1 96.56 153 ASN B N 1
ATOM 4257 C CA . ASN B 1 153 ? 4.012 37.531 0.376 1 96.56 153 ASN B CA 1
ATOM 4258 C C . ASN B 1 153 ? 5.219 37.062 1.194 1 96.56 153 ASN B C 1
ATOM 4260 O O . ASN B 1 153 ? 5.113 36.875 2.404 1 96.56 153 ASN B O 1
ATOM 4264 N N . PHE B 1 154 ? 6.363 36.969 0.486 1 97.75 154 PHE B N 1
ATOM 4265 C CA . PHE B 1 154 ? 7.605 36.625 1.175 1 97.75 154 PHE B CA 1
ATOM 4266 C C . PHE B 1 154 ? 8.031 37.781 2.094 1 97.75 154 PHE B C 1
ATOM 4268 O O . PHE B 1 154 ? 7.648 38.906 1.888 1 97.75 154 PHE B O 1
ATOM 4275 N N . LYS B 1 155 ? 8.797 37.375 3.119 1 96.25 155 LYS B N 1
ATOM 4276 C CA . LYS B 1 155 ? 9.281 38.344 4.113 1 96.25 155 LYS B CA 1
ATOM 4277 C C . LYS B 1 155 ? 10.086 39.438 3.455 1 96.25 155 LYS B C 1
ATOM 4279 O O . LYS B 1 155 ? 10.805 39.219 2.482 1 96.25 155 LYS B O 1
ATOM 4284 N N . ARG B 1 156 ? 10 40.594 4.023 1 94.06 156 ARG B N 1
ATOM 4285 C CA . ARG B 1 156 ? 10.734 41.75 3.549 1 94.06 156 ARG B CA 1
ATOM 4286 C C . ARG B 1 156 ? 11.875 42.094 4.496 1 94.06 156 ARG B C 1
ATOM 4288 O O . ARG B 1 156 ? 12.758 42.875 4.152 1 94.06 156 ARG B O 1
ATOM 4295 N N . SER B 1 157 ? 11.812 41.531 5.684 1 93.38 157 SER B N 1
ATOM 4296 C CA . SER B 1 157 ? 12.844 41.719 6.699 1 93.38 157 SER B CA 1
ATOM 4297 C C . SER B 1 157 ? 13.312 40.406 7.266 1 93.38 157 SER B C 1
ATOM 4299 O O . SER B 1 157 ? 12.617 39.375 7.145 1 93.38 157 SER B O 1
ATOM 4301 N N . GLN B 1 158 ? 14.469 40.5 7.844 1 92.88 158 GLN B N 1
ATOM 4302 C CA . GLN B 1 158 ? 15.039 39.281 8.438 1 92.88 158 GLN B CA 1
ATOM 4303 C C . GLN B 1 158 ? 14.164 38.75 9.57 1 92.88 158 GLN B C 1
ATOM 4305 O O . GLN B 1 158 ? 13.703 39.531 10.414 1 92.88 158 GLN B O 1
ATOM 4310 N N . ASN B 1 159 ? 13.758 37.531 9.531 1 91.12 159 ASN B N 1
ATOM 4311 C CA . ASN B 1 159 ? 13.086 36.875 10.648 1 91.12 159 ASN B CA 1
ATOM 4312 C C . ASN B 1 159 ? 14.008 35.906 11.367 1 91.12 159 ASN B C 1
ATOM 4314 O O . ASN B 1 159 ? 15.156 35.719 10.961 1 91.12 159 ASN B O 1
ATOM 4318 N N . TYR B 1 160 ? 13.547 35.438 12.516 1 87.75 160 TYR B N 1
ATOM 4319 C CA . TYR B 1 160 ? 14.352 34.562 13.383 1 87.75 160 TYR B CA 1
ATOM 4320 C C . TYR B 1 160 ? 13.516 33.438 13.961 1 87.75 160 TYR B C 1
ATOM 4322 O O . TYR B 1 160 ? 12.297 33.562 14.125 1 87.75 160 TYR B O 1
ATOM 4330 N N . ILE B 1 161 ? 14.117 32.344 14.133 1 86.19 161 ILE B N 1
ATOM 4331 C CA . ILE B 1 161 ? 13.461 31.203 14.797 1 86.19 161 ILE B CA 1
ATOM 4332 C C . ILE B 1 161 ? 13.977 31.078 16.219 1 86.19 161 ILE B C 1
ATOM 4334 O O . ILE B 1 161 ? 15.195 31.078 16.453 1 86.19 161 ILE B O 1
ATOM 4338 N N . GLY B 1 162 ? 13.172 31 17.094 1 78.56 162 GLY B N 1
ATOM 4339 C CA . GLY B 1 162 ? 13.516 30.906 18.5 1 78.56 162 GLY B CA 1
ATOM 4340 C C . GLY B 1 162 ? 12.727 31.859 19.375 1 78.56 162 GLY B C 1
ATOM 4341 O O . GLY B 1 162 ? 11.648 32.312 19 1 78.56 162 GLY B O 1
ATOM 4342 N N . SER B 1 163 ? 13.125 31.953 20.656 1 70.06 163 SER B N 1
ATOM 4343 C CA . SER B 1 163 ? 12.508 32.875 21.609 1 70.06 163 SER B CA 1
ATOM 4344 C C . SER B 1 163 ? 13.32 34.156 21.734 1 70.06 163 SER B C 1
ATOM 4346 O O . SER B 1 163 ? 14.445 34.25 21.234 1 70.06 163 SER B O 1
ATOM 4348 N N . VAL B 1 164 ? 12.68 35.156 22.219 1 62.22 164 VAL B N 1
ATOM 4349 C CA . VAL B 1 164 ? 13.305 36.469 22.406 1 62.22 164 VAL B CA 1
ATOM 4350 C C . VAL B 1 164 ? 14.633 36.312 23.141 1 62.22 164 VAL B C 1
ATOM 4352 O O . VAL B 1 164 ? 15.617 36.969 22.828 1 62.22 164 VAL B O 1
ATOM 4355 N N . SER B 1 165 ? 14.594 35.406 24.016 1 66.25 165 SER B N 1
ATOM 4356 C CA . SER B 1 165 ? 15.773 35.25 24.859 1 66.25 165 SER B CA 1
ATOM 4357 C C . SER B 1 165 ? 16.797 34.312 24.203 1 66.25 165 SER B C 1
ATOM 4359 O O . SER B 1 165 ? 17.969 34.312 24.578 1 66.25 165 SER B O 1
ATOM 4361 N N . SER B 1 166 ? 16.375 33.562 23.156 1 74.75 166 SER B N 1
ATOM 4362 C CA . SER B 1 166 ? 17.281 32.562 22.562 1 74.75 166 SER B CA 1
ATOM 4363 C C . SER B 1 166 ? 16.875 32.25 21.141 1 74.75 166 SER B C 1
ATOM 4365 O O . SER B 1 166 ? 15.945 31.438 20.922 1 74.75 166 SER B O 1
ATOM 4367 N N . ILE B 1 167 ? 17.578 33 20.266 1 78.06 167 ILE B N 1
ATOM 4368 C CA . ILE B 1 167 ? 17.375 32.688 18.844 1 78.06 167 ILE B CA 1
ATOM 4369 C C . ILE B 1 167 ? 18.141 31.406 18.484 1 78.06 167 ILE B C 1
ATOM 4371 O O . ILE B 1 167 ? 19.344 31.312 18.719 1 78.06 167 ILE B O 1
ATOM 4375 N N . SER B 1 168 ? 17.469 30.453 17.969 1 78.44 168 SER B N 1
ATOM 4376 C CA . SER B 1 168 ? 18.078 29.156 17.672 1 78.44 168 SER B CA 1
ATOM 4377 C C . SER B 1 168 ? 18.578 29.094 16.234 1 78.44 168 SER B C 1
ATOM 4379 O O . SER B 1 168 ? 19.5 28.344 15.914 1 78.44 168 SER B O 1
ATOM 4381 N N . TYR B 1 169 ? 17.984 29.875 15.375 1 86.69 169 TYR B N 1
ATOM 4382 C CA . TYR B 1 169 ? 18.312 29.781 13.961 1 86.69 169 TYR B CA 1
ATOM 4383 C C . TYR B 1 169 ? 17.984 31.078 13.234 1 86.69 169 TYR B C 1
ATOM 4385 O O . TYR B 1 169 ? 16.938 31.688 13.492 1 86.69 169 TYR B O 1
ATOM 4393 N N . THR B 1 170 ? 18.906 31.547 12.383 1 90.69 170 THR B N 1
ATOM 4394 C CA . THR B 1 170 ? 18.656 32.688 11.516 1 90.69 170 THR B CA 1
ATOM 4395 C C . THR B 1 170 ? 18.453 32.25 10.07 1 90.69 170 THR B C 1
ATOM 4397 O O . THR B 1 170 ? 19.406 31.891 9.383 1 90.69 170 THR B O 1
ATOM 4400 N N . PRO B 1 171 ? 17.281 32.344 9.539 1 94.31 171 PRO B N 1
ATOM 4401 C CA . PRO B 1 171 ? 16.922 31.859 8.203 1 94.31 171 PRO B CA 1
ATOM 4402 C C . PRO B 1 171 ? 17.547 32.688 7.086 1 94.31 171 PRO B C 1
ATOM 4404 O O . PRO B 1 171 ? 18.25 33.688 7.363 1 94.31 171 PRO B O 1
ATOM 4407 N N . VAL B 1 172 ? 17.344 32.312 5.867 1 95.31 172 VAL B N 1
ATOM 4408 C CA . VAL B 1 172 ? 17.828 32.969 4.668 1 95.31 172 VAL B CA 1
ATOM 4409 C C . VAL B 1 172 ? 17.375 34.438 4.695 1 95.31 172 VAL B C 1
ATOM 4411 O O . VAL B 1 172 ? 16.25 34.75 5.055 1 95.31 172 VAL B O 1
ATOM 4414 N N . PRO B 1 173 ? 18.281 35.375 4.316 1 95.75 173 PRO B N 1
ATOM 4415 C CA . PRO B 1 173 ? 17.906 36.781 4.305 1 95.75 173 PRO B CA 1
ATOM 4416 C C . PRO B 1 173 ? 16.75 37.094 3.361 1 95.75 173 PRO B C 1
ATOM 4418 O O . PRO B 1 173 ? 16.578 36.406 2.352 1 95.75 173 PRO B O 1
ATOM 4421 N N . ALA B 1 174 ? 15.977 38.125 3.732 1 96.06 174 ALA B N 1
ATOM 4422 C CA . ALA B 1 174 ? 14.789 38.5 2.969 1 96.06 174 ALA B CA 1
ATOM 4423 C C . ALA B 1 174 ? 15.141 38.719 1.5 1 96.06 174 ALA B C 1
ATOM 4425 O O . ALA B 1 174 ? 14.398 38.281 0.61 1 96.06 174 ALA B O 1
ATOM 4426 N N . GLU B 1 175 ? 16.266 39.312 1.202 1 96.31 175 GLU B N 1
ATOM 4427 C CA . GLU B 1 175 ? 16.656 39.656 -0.16 1 96.31 175 GLU B CA 1
ATOM 4428 C C . GLU B 1 175 ? 16.922 38.406 -1.001 1 96.31 175 GLU B C 1
ATOM 4430 O O . GLU B 1 175 ? 16.75 38.438 -2.221 1 96.31 175 GLU B O 1
ATOM 4435 N N . LYS B 1 176 ? 17.281 37.344 -0.344 1 97.5 176 LYS B N 1
ATOM 4436 C CA . LYS B 1 176 ? 17.625 36.094 -1.056 1 97.5 176 LYS B CA 1
ATOM 4437 C C . LYS B 1 176 ? 16.453 35.125 -1.075 1 97.5 176 LYS B C 1
ATOM 4439 O O . LYS B 1 176 ? 16.469 34.156 -1.82 1 97.5 176 LYS B O 1
ATOM 4444 N N . THR B 1 177 ? 15.492 35.406 -0.339 1 97.88 177 THR B N 1
ATOM 4445 C CA . THR B 1 177 ? 14.367 34.5 -0.136 1 97.88 177 THR B CA 1
ATOM 4446 C C . THR B 1 177 ? 13.711 34.156 -1.466 1 97.88 177 THR B C 1
ATOM 4448 O O . THR B 1 177 ? 13.484 32.969 -1.765 1 97.88 177 THR B O 1
ATOM 4451 N N . PRO B 1 178 ? 13.445 35.125 -2.389 1 98.12 178 PRO B N 1
ATOM 4452 C CA . PRO B 1 178 ? 12.812 34.75 -3.66 1 98.12 178 PRO B CA 1
ATOM 4453 C C . PRO B 1 178 ? 13.656 33.781 -4.484 1 98.12 178 PRO B C 1
ATOM 4455 O O . PRO B 1 178 ? 13.109 32.875 -5.094 1 98.12 178 PRO B O 1
ATOM 4458 N N . GLU B 1 179 ? 14.93 33.969 -4.461 1 98.25 179 GLU B N 1
ATOM 4459 C CA . GLU B 1 179 ? 15.828 33.094 -5.203 1 98.25 179 GLU B CA 1
ATOM 4460 C C . GLU B 1 179 ? 15.789 31.656 -4.652 1 98.25 179 GLU B C 1
ATOM 4462 O O . GLU B 1 179 ? 15.695 30.688 -5.418 1 98.25 179 GLU B O 1
ATOM 4467 N N . TYR B 1 180 ? 15.859 31.5 -3.363 1 98.38 180 TYR B N 1
ATOM 4468 C CA . TYR B 1 180 ? 15.859 30.188 -2.727 1 98.38 180 TYR B CA 1
ATOM 4469 C C . TYR B 1 180 ? 14.516 29.5 -2.902 1 98.38 180 TYR B C 1
ATOM 4471 O O . TYR B 1 180 ? 14.453 28.281 -3.09 1 98.38 180 TYR B O 1
ATOM 4479 N N . MET B 1 181 ? 13.438 30.328 -2.852 1 98.69 181 MET B N 1
ATOM 4480 C CA . MET B 1 181 ? 12.117 29.734 -3.049 1 98.69 181 MET B CA 1
ATOM 4481 C C . MET B 1 181 ? 11.93 29.297 -4.496 1 98.69 181 MET B C 1
ATOM 4483 O O . MET B 1 181 ? 11.25 28.312 -4.77 1 98.69 181 MET B O 1
ATOM 4487 N N . SER B 1 182 ? 12.492 30 -5.426 1 98.62 182 SER B N 1
ATOM 4488 C CA . SER B 1 182 ? 12.484 29.578 -6.82 1 98.62 182 SER B CA 1
ATOM 4489 C C . SER B 1 182 ? 13.242 28.25 -6.996 1 98.62 182 SER B C 1
ATOM 4491 O O . SER B 1 182 ? 12.789 27.359 -7.715 1 98.62 182 SER B O 1
ATOM 4493 N N . ASN B 1 183 ? 14.375 28.188 -6.352 1 98.75 183 ASN B N 1
ATOM 4494 C CA . ASN B 1 183 ? 15.156 26.953 -6.387 1 98.75 183 ASN B CA 1
ATOM 4495 C C . ASN B 1 183 ? 14.383 25.797 -5.766 1 98.75 183 ASN B C 1
ATOM 4497 O O . ASN B 1 183 ? 14.398 24.672 -6.301 1 98.75 183 ASN B O 1
ATOM 4501 N N . LEU B 1 184 ? 13.727 26.078 -4.664 1 98.62 184 LEU B N 1
ATOM 4502 C CA . LEU B 1 184 ? 12.93 25.047 -4.016 1 98.62 184 LEU B CA 1
ATOM 4503 C C . LEU B 1 184 ? 11.812 24.562 -4.934 1 98.62 184 LEU B C 1
ATOM 4505 O O . LEU B 1 184 ? 11.555 23.359 -5.027 1 98.62 184 LEU B O 1
ATOM 4509 N N . GLU B 1 185 ? 11.156 25.531 -5.578 1 98.44 185 GLU B N 1
ATOM 4510 C CA . GLU B 1 185 ? 10.094 25.172 -6.516 1 98.44 185 GLU B CA 1
ATOM 4511 C C . GLU B 1 185 ? 10.617 24.266 -7.625 1 98.44 185 GLU B C 1
ATOM 4513 O O . GLU B 1 185 ? 9.984 23.266 -7.973 1 98.44 185 GLU B O 1
ATOM 4518 N N . GLN B 1 186 ? 11.773 24.531 -8.188 1 98.38 186 GLN B N 1
ATOM 4519 C CA . GLN B 1 186 ? 12.383 23.688 -9.211 1 98.38 186 GLN B CA 1
ATOM 4520 C C . GLN B 1 186 ? 12.648 22.281 -8.68 1 98.38 186 GLN B C 1
ATOM 4522 O O . GLN B 1 186 ? 12.438 21.297 -9.391 1 98.38 186 GLN B O 1
ATOM 4527 N N . TYR B 1 187 ? 13.078 22.219 -7.465 1 98.44 187 TYR B N 1
ATOM 4528 C CA . TYR B 1 187 ? 13.414 20.938 -6.855 1 98.44 187 TYR B CA 1
ATOM 4529 C C . TYR B 1 187 ? 12.164 20.094 -6.629 1 98.44 187 TYR B C 1
ATOM 4531 O O . TYR B 1 187 ? 12.211 18.875 -6.738 1 98.44 187 TYR B O 1
ATOM 4539 N N . ILE B 1 188 ? 11.062 20.781 -6.312 1 98 188 ILE B N 1
ATOM 4540 C CA . ILE B 1 188 ? 9.789 20.094 -6.145 1 98 188 ILE B CA 1
ATOM 4541 C C . ILE B 1 188 ? 9.453 19.312 -7.414 1 98 188 ILE B C 1
ATOM 4543 O O . ILE B 1 188 ? 8.844 18.25 -7.352 1 98 188 ILE B O 1
ATOM 4547 N N . HIS B 1 189 ? 9.906 19.797 -8.555 1 96.5 189 HIS B N 1
ATOM 4548 C CA . HIS B 1 189 ? 9.586 19.188 -9.836 1 96.5 189 HIS B CA 1
ATOM 4549 C C . HIS B 1 189 ? 10.742 18.328 -10.344 1 96.5 189 HIS B C 1
ATOM 4551 O O . HIS B 1 189 ? 10.672 17.766 -11.438 1 96.5 189 HIS B O 1
ATOM 4557 N N . TYR B 1 190 ? 11.828 18.234 -9.539 1 96.81 190 TYR B N 1
ATOM 4558 C CA . TYR B 1 190 ? 13.016 17.469 -9.914 1 96.81 190 TYR B CA 1
ATOM 4559 C C . TYR B 1 190 ? 12.805 15.984 -9.664 1 96.81 190 TYR B C 1
ATOM 4561 O O . TYR B 1 190 ? 12.227 15.594 -8.648 1 96.81 190 TYR B O 1
ATOM 4569 N N . ASP B 1 191 ? 13.211 15.141 -10.594 1 94.31 191 ASP B N 1
ATOM 4570 C CA . ASP B 1 191 ? 13.125 13.688 -10.461 1 94.31 191 ASP B CA 1
ATOM 4571 C C . ASP B 1 191 ? 14.305 13.141 -9.656 1 94.31 191 ASP B C 1
ATOM 4573 O O . ASP B 1 191 ? 15.328 12.758 -10.227 1 94.31 191 ASP B O 1
ATOM 4577 N N . ASP B 1 192 ? 14.156 13.07 -8.367 1 95 192 ASP B N 1
ATOM 4578 C CA . ASP B 1 192 ? 15.219 12.625 -7.469 1 95 192 ASP B CA 1
ATOM 4579 C C . ASP B 1 192 ? 15.141 11.125 -7.227 1 95 192 ASP B C 1
ATOM 4581 O O . ASP B 1 192 ? 14.312 10.438 -7.82 1 95 192 ASP B O 1
ATOM 4585 N N . LEU B 1 193 ? 16.031 10.586 -6.371 1 92.5 193 LEU B N 1
ATOM 4586 C CA . LEU B 1 193 ? 16.219 9.148 -6.16 1 92.5 193 LEU B CA 1
ATOM 4587 C C . LEU B 1 193 ? 14.992 8.539 -5.492 1 92.5 193 LEU B C 1
ATOM 4589 O O . LEU B 1 193 ? 14.578 7.43 -5.84 1 92.5 193 LEU B O 1
ATOM 4593 N N . ASP B 1 194 ? 14.398 9.227 -4.527 1 95.94 194 ASP B N 1
ATOM 4594 C CA . ASP B 1 194 ? 13.336 8.734 -3.652 1 95.94 194 ASP B CA 1
ATOM 4595 C C . ASP B 1 194 ? 12.422 9.875 -3.203 1 95.94 194 ASP B C 1
ATOM 4597 O O . ASP B 1 194 ? 12.891 10.875 -2.664 1 95.94 194 ASP B O 1
ATOM 4601 N N . LEU B 1 195 ? 11.172 9.727 -3.43 1 97.62 195 LEU B N 1
ATOM 4602 C CA . LEU B 1 195 ? 10.227 10.812 -3.195 1 97.62 195 LEU B CA 1
ATOM 4603 C C . LEU B 1 195 ? 10.117 11.125 -1.707 1 97.62 195 LEU B C 1
ATOM 4605 O O . LEU B 1 195 ? 9.883 12.273 -1.328 1 97.62 195 LEU B O 1
ATOM 4609 N N . LEU B 1 196 ? 10.281 10.094 -0.814 1 98.56 196 LEU B N 1
ATOM 4610 C CA . LEU B 1 196 ? 10.188 10.336 0.621 1 98.56 196 LEU B CA 1
ATOM 4611 C C . LEU B 1 196 ? 11.414 11.102 1.121 1 98.56 196 LEU B C 1
ATOM 4613 O O . LEU B 1 196 ? 11.289 11.992 1.96 1 98.56 196 LEU B O 1
ATOM 4617 N N . VAL B 1 197 ? 12.555 10.758 0.583 1 98.31 197 VAL B N 1
ATOM 4618 C CA . VAL B 1 197 ? 13.758 11.508 0.916 1 98.31 197 VAL B CA 1
ATOM 4619 C C . VAL B 1 197 ? 13.656 12.93 0.36 1 98.31 197 VAL B C 1
ATOM 4621 O O . VAL B 1 197 ? 14.031 13.891 1.031 1 98.31 197 VAL B O 1
ATOM 4624 N N . GLN B 1 198 ? 13.148 13.039 -0.85 1 98.25 198 GLN B N 1
ATOM 4625 C CA . GLN B 1 198 ? 12.93 14.359 -1.432 1 98.25 198 GLN B CA 1
ATOM 4626 C C . GLN B 1 198 ? 11.984 15.195 -0.569 1 98.25 198 GLN B C 1
ATOM 4628 O O . GLN B 1 198 ? 12.203 16.391 -0.365 1 98.25 198 GLN B O 1
ATOM 4633 N N . SER B 1 199 ? 10.938 14.586 -0.06 1 98.75 199 SER B N 1
ATOM 4634 C CA . SER B 1 199 ? 10 15.266 0.826 1 98.75 199 SER B CA 1
ATOM 4635 C C . SER B 1 199 ? 10.688 15.75 2.098 1 98.75 199 SER B C 1
ATOM 4637 O O . SER B 1 199 ? 10.391 16.828 2.602 1 98.75 199 SER B O 1
ATOM 4639 N N . ALA B 1 200 ? 11.602 14.898 2.623 1 98.69 200 ALA B N 1
ATOM 4640 C CA . ALA B 1 200 ? 12.391 15.273 3.793 1 98.69 200 ALA B CA 1
ATOM 4641 C C . ALA B 1 200 ? 13.234 16.516 3.504 1 98.69 200 ALA B C 1
ATOM 4643 O O . ALA B 1 200 ? 13.32 17.422 4.336 1 98.69 200 ALA B O 1
ATOM 4644 N N . ILE B 1 201 ? 13.82 16.547 2.338 1 98.69 201 ILE B N 1
ATOM 4645 C CA . ILE B 1 201 ? 14.68 17.641 1.931 1 98.69 201 ILE B CA 1
ATOM 4646 C C . ILE B 1 201 ? 13.844 18.906 1.733 1 98.69 201 ILE B C 1
ATOM 4648 O O . ILE B 1 201 ? 14.219 19.984 2.199 1 98.69 201 ILE B O 1
ATOM 4652 N N . ILE B 1 202 ? 12.695 18.766 1.089 1 98.75 202 ILE B N 1
ATOM 4653 C CA . ILE B 1 202 ? 11.812 19.891 0.807 1 98.75 202 ILE B CA 1
ATOM 4654 C C . ILE B 1 202 ? 11.352 20.531 2.117 1 98.75 202 ILE B C 1
ATOM 4656 O O . ILE B 1 202 ? 11.398 21.75 2.275 1 98.75 202 ILE B O 1
ATOM 4660 N N . HIS B 1 203 ? 10.953 19.672 3.039 1 98.69 203 HIS B N 1
ATOM 4661 C CA . HIS B 1 203 ? 10.477 20.172 4.32 1 98.69 203 HIS B CA 1
ATOM 4662 C C . HIS B 1 203 ? 11.578 20.922 5.062 1 98.69 203 HIS B C 1
ATOM 4664 O O . HIS B 1 203 ? 11.375 22.062 5.508 1 98.69 203 HIS B O 1
ATOM 4670 N N . ALA B 1 204 ? 12.758 20.344 5.137 1 98.12 204 ALA B N 1
ATOM 4671 C CA . ALA B 1 204 ? 13.875 20.953 5.84 1 98.12 204 ALA B CA 1
ATOM 4672 C C . ALA B 1 204 ? 14.305 22.25 5.16 1 98.12 204 ALA B C 1
ATOM 4674 O O . ALA B 1 204 ? 14.539 23.266 5.832 1 98.12 204 ALA B O 1
ATOM 4675 N N . GLN B 1 205 ? 14.422 22.188 3.848 1 98.19 205 GLN B N 1
ATOM 4676 C CA . GLN B 1 205 ? 14.844 23.359 3.088 1 98.19 205 GLN B CA 1
ATOM 4677 C C . GLN B 1 205 ? 13.867 24.516 3.275 1 98.19 205 GLN B C 1
ATOM 4679 O O . GLN B 1 205 ? 14.281 25.656 3.469 1 98.19 205 GLN B O 1
ATOM 4684 N N . PHE B 1 206 ? 12.57 24.25 3.209 1 98.5 206 PHE B N 1
ATOM 4685 C CA . PHE B 1 206 ? 11.555 25.281 3.406 1 98.5 206 PHE B CA 1
ATOM 4686 C C . PHE B 1 206 ? 11.688 25.922 4.781 1 98.5 206 PHE B C 1
ATOM 4688 O O . PHE B 1 206 ? 11.633 27.141 4.914 1 98.5 206 PHE B O 1
ATOM 4695 N N . GLU B 1 207 ? 11.859 25.062 5.773 1 97.06 207 GLU B N 1
ATOM 4696 C CA . GLU B 1 207 ? 11.992 25.562 7.141 1 97.06 207 GLU B CA 1
ATOM 4697 C C . GLU B 1 207 ? 13.258 26.406 7.297 1 97.06 207 GLU B C 1
ATOM 4699 O O . GLU B 1 207 ? 13.266 27.391 8.047 1 97.06 207 GLU B O 1
ATOM 4704 N N . MET B 1 208 ? 14.312 26.047 6.605 1 95.94 208 MET B N 1
ATOM 4705 C CA . MET B 1 208 ? 15.555 26.812 6.699 1 95.94 208 MET B CA 1
ATOM 4706 C C . MET B 1 208 ? 15.438 28.125 5.949 1 95.94 208 MET B C 1
ATOM 4708 O O . MET B 1 208 ? 16 29.141 6.375 1 95.94 208 MET B O 1
ATOM 4712 N N . ILE B 1 209 ? 14.75 28.125 4.816 1 97.5 209 ILE B N 1
ATOM 4713 C CA . ILE B 1 209 ? 14.508 29.375 4.094 1 97.5 209 ILE B CA 1
ATOM 4714 C C . ILE B 1 209 ? 13.609 30.281 4.918 1 97.5 209 ILE B C 1
ATOM 4716 O O . ILE B 1 209 ? 13.906 31.469 5.102 1 97.5 209 ILE B O 1
ATOM 4720 N N . HIS B 1 210 ? 12.516 29.656 5.41 1 97.31 210 HIS B N 1
ATOM 4721 C CA . HIS B 1 210 ? 11.555 30.359 6.254 1 97.31 210 HIS B CA 1
ATOM 4722 C C . HIS B 1 210 ? 11.062 31.641 5.582 1 97.31 210 HIS B C 1
ATOM 4724 O O . HIS B 1 210 ? 11.281 32.75 6.098 1 97.31 210 HIS B O 1
ATOM 4730 N N . PRO B 1 211 ? 10.359 31.547 4.531 1 98.06 211 PRO B N 1
ATOM 4731 C CA . PRO B 1 211 ? 10.188 32.656 3.574 1 98.06 211 PRO B CA 1
ATOM 4732 C C . PRO B 1 211 ? 9.164 33.688 4.039 1 98.06 211 PRO B C 1
ATOM 4734 O O . PRO B 1 211 ? 9.07 34.781 3.469 1 98.06 211 PRO B O 1
ATOM 4737 N N . PHE B 1 212 ? 8.367 33.406 5.035 1 97.56 212 PHE B N 1
ATOM 4738 C CA . PHE B 1 212 ? 7.301 34.281 5.457 1 97.56 212 PHE B CA 1
ATOM 4739 C C . PHE B 1 212 ? 7.598 34.875 6.832 1 97.56 212 PHE B C 1
ATOM 4741 O O . PHE B 1 212 ? 8.477 34.375 7.547 1 97.56 212 PHE B O 1
ATOM 4748 N N . GLU B 1 213 ? 6.902 35.906 7.199 1 94.62 213 GLU B N 1
ATOM 4749 C CA . GLU B 1 213 ? 7.078 36.562 8.5 1 94.62 213 GLU B CA 1
ATOM 4750 C C . GLU B 1 213 ? 6.477 35.688 9.617 1 94.62 213 GLU B C 1
ATOM 4752 O O . GLU B 1 213 ? 6.953 35.719 10.75 1 94.62 213 GLU B O 1
ATOM 4757 N N . ASP B 1 214 ? 5.469 35 9.266 1 92.81 214 ASP B N 1
ATOM 4758 C CA . ASP B 1 214 ? 4.777 34.062 10.156 1 92.81 214 ASP B CA 1
ATOM 4759 C C . ASP B 1 214 ? 4.113 32.938 9.367 1 92.81 214 ASP B C 1
ATOM 4761 O O . ASP B 1 214 ? 3.99 33.031 8.141 1 92.81 214 ASP B O 1
ATOM 4765 N N . GLY B 1 215 ? 3.822 31.844 10.055 1 94.94 215 GLY B N 1
ATOM 4766 C CA . GLY B 1 215 ? 3.051 30.781 9.422 1 94.94 215 GLY B CA 1
ATOM 4767 C C . GLY B 1 215 ? 3.912 29.781 8.695 1 94.94 215 GLY B C 1
ATOM 4768 O O . GLY B 1 215 ? 3.395 28.844 8.078 1 94.94 215 GLY B O 1
ATOM 4769 N N . ASN B 1 216 ? 5.266 29.922 8.797 1 96.38 216 ASN B N 1
ATOM 4770 C CA . ASN B 1 216 ? 6.18 29.078 8.039 1 96.38 216 ASN B CA 1
ATOM 4771 C C . ASN B 1 216 ? 6.02 27.609 8.422 1 96.38 216 ASN B C 1
ATOM 4773 O O . ASN B 1 216 ? 5.91 26.75 7.543 1 96.38 216 ASN B O 1
ATOM 4777 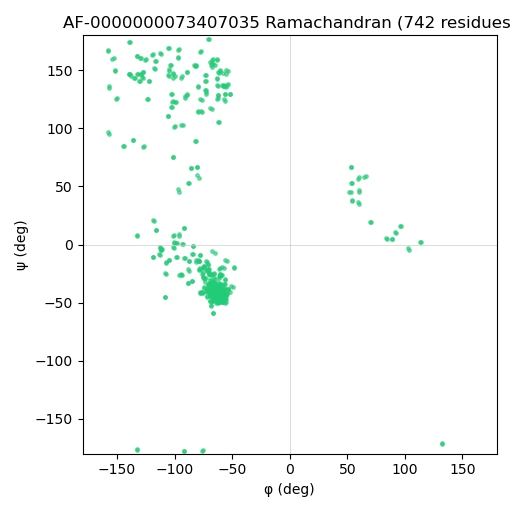N N . GLY B 1 217 ? 5.922 27.281 9.68 1 96.25 217 GLY B N 1
ATOM 4778 C CA . GLY B 1 217 ? 5.797 25.906 10.125 1 96.25 217 GLY B CA 1
ATOM 4779 C C . GLY B 1 217 ? 4.582 25.203 9.555 1 96.25 217 GLY B C 1
ATOM 4780 O O . GLY B 1 217 ? 4.684 24.078 9.055 1 96.25 217 GLY B O 1
ATOM 4781 N N . ARG B 1 218 ? 3.424 25.875 9.602 1 96.75 218 ARG B N 1
ATOM 4782 C CA . ARG B 1 218 ? 2.172 25.297 9.117 1 96.75 218 ARG B CA 1
ATOM 4783 C C . ARG B 1 218 ? 2.217 25.078 7.613 1 96.75 218 ARG B C 1
ATOM 4785 O O . ARG B 1 218 ? 1.814 24.031 7.121 1 96.75 218 ARG B O 1
ATOM 4792 N N . ILE B 1 219 ? 2.77 26.031 6.867 1 98.06 219 ILE B N 1
ATOM 4793 C CA . ILE B 1 219 ? 2.908 25.859 5.426 1 98.06 219 ILE B CA 1
ATOM 4794 C C . ILE B 1 219 ? 3.881 24.719 5.129 1 98.06 219 ILE B C 1
ATOM 4796 O O . ILE B 1 219 ? 3.627 23.891 4.254 1 98.06 219 ILE B O 1
ATOM 4800 N N . GLY B 1 220 ? 5.027 24.703 5.863 1 98.31 220 GLY B N 1
ATOM 4801 C CA . GLY B 1 220 ? 6.012 23.641 5.703 1 98.31 220 GLY B CA 1
ATOM 4802 C C . GLY B 1 220 ? 5.422 22.266 5.883 1 98.31 220 GLY B C 1
ATOM 4803 O O . GLY B 1 220 ? 5.75 21.344 5.129 1 98.31 220 GLY B O 1
ATOM 4804 N N . ARG B 1 221 ? 4.582 22.141 6.871 1 98.06 221 ARG B N 1
ATOM 4805 C CA . ARG B 1 221 ? 3.979 20.844 7.152 1 98.06 221 ARG B CA 1
ATOM 4806 C C . ARG B 1 221 ? 2.891 20.516 6.133 1 98.06 221 ARG B C 1
ATOM 4808 O O . ARG B 1 221 ? 2.664 19.344 5.816 1 98.06 221 ARG B O 1
ATOM 4815 N N . LEU B 1 222 ? 2.207 21.5 5.523 1 98.06 222 LEU B N 1
ATOM 4816 C CA . LEU B 1 222 ? 1.231 21.297 4.457 1 98.06 222 LEU B CA 1
ATOM 4817 C C . LEU B 1 222 ? 1.917 20.828 3.174 1 98.06 222 LEU B C 1
ATOM 4819 O O . LEU B 1 222 ? 1.313 20.125 2.359 1 98.06 222 LEU B O 1
ATOM 4823 N N . LEU B 1 223 ? 3.193 21.172 3.018 1 98.5 223 LEU B N 1
ATOM 4824 C CA . LEU B 1 223 ? 3.914 20.828 1.796 1 98.5 223 LEU B CA 1
ATOM 4825 C C . LEU B 1 223 ? 4.168 19.328 1.72 1 98.5 223 LEU B C 1
ATOM 4827 O O . LEU B 1 223 ? 4.312 18.781 0.628 1 98.5 223 LEU B O 1
ATOM 4831 N N . ILE B 1 224 ? 4.188 18.672 2.881 1 98.44 224 ILE B N 1
ATOM 4832 C CA . ILE B 1 224 ? 4.5 17.25 2.912 1 98.44 224 ILE B CA 1
ATOM 4833 C C . ILE B 1 224 ? 3.391 16.469 2.215 1 98.44 224 ILE B C 1
ATOM 4835 O O . ILE B 1 224 ? 3.627 15.828 1.184 1 98.44 224 ILE B O 1
ATOM 4839 N N . PRO B 1 225 ? 2.109 16.562 2.693 1 97.62 225 PRO B N 1
ATOM 4840 C CA . PRO B 1 225 ? 1.054 15.82 2.002 1 97.62 225 PRO B CA 1
ATOM 4841 C C . PRO B 1 225 ? 0.815 16.312 0.579 1 97.62 225 PRO B C 1
ATOM 4843 O O . PRO B 1 225 ? 0.495 15.531 -0.311 1 97.62 225 PRO B O 1
ATOM 4846 N N . LEU B 1 226 ? 0.963 17.594 0.308 1 97.81 226 LEU B N 1
ATOM 4847 C CA . LEU B 1 226 ? 0.706 18.156 -1.013 1 97.81 226 LEU B CA 1
ATOM 4848 C C . LEU B 1 226 ? 1.732 17.656 -2.025 1 97.81 226 LEU B C 1
ATOM 4850 O O . LEU B 1 226 ? 1.39 17.375 -3.174 1 97.81 226 LEU B O 1
ATOM 4854 N N . PHE B 1 227 ? 3.002 17.578 -1.582 1 98.5 227 PHE B N 1
ATOM 4855 C CA . PHE B 1 227 ? 4.043 17.078 -2.469 1 98.5 227 PHE B CA 1
ATOM 4856 C C . PHE B 1 227 ? 3.791 15.625 -2.836 1 98.5 227 PHE B C 1
ATOM 4858 O O . PHE B 1 227 ? 3.883 15.25 -4.008 1 98.5 227 PHE B O 1
ATOM 4865 N N . LEU B 1 228 ? 3.496 14.828 -1.849 1 98.12 228 LEU B N 1
ATOM 4866 C CA . LEU B 1 228 ? 3.252 13.406 -2.082 1 98.12 228 LEU B CA 1
ATOM 4867 C C . LEU B 1 228 ? 2.039 13.203 -2.984 1 98.12 228 LEU B C 1
ATOM 4869 O O . LEU B 1 228 ? 2.018 12.289 -3.805 1 98.12 228 LEU B O 1
ATOM 4873 N N . TYR B 1 229 ? 1.018 14.078 -2.838 1 96 229 TYR B N 1
ATOM 4874 C CA . TYR B 1 229 ? -0.15 14.07 -3.713 1 96 229 TYR B CA 1
ATOM 4875 C C . TYR B 1 229 ? 0.219 14.523 -5.117 1 96 229 TYR B C 1
ATOM 4877 O O . TYR B 1 229 ? -0.117 13.859 -6.102 1 96 229 TYR B O 1
ATOM 4885 N N . TYR B 1 230 ? 0.922 15.625 -5.203 1 96.62 230 TYR B N 1
ATOM 4886 C CA . TYR B 1 230 ? 1.328 16.203 -6.48 1 96.62 230 TYR B CA 1
ATOM 4887 C C . TYR B 1 230 ? 2.135 15.195 -7.301 1 96.62 230 TYR B C 1
ATOM 4889 O O . TYR B 1 230 ? 1.934 15.07 -8.508 1 96.62 230 TYR B O 1
ATOM 4897 N N . GLN B 1 231 ? 2.994 14.445 -6.617 1 96.62 231 GLN B N 1
ATOM 4898 C CA . GLN B 1 231 ? 3.854 13.469 -7.273 1 96.62 231 GLN B CA 1
ATOM 4899 C C . GLN B 1 231 ? 3.125 12.141 -7.477 1 96.62 231 GLN B C 1
ATOM 4901 O O . GLN B 1 231 ? 3.725 11.156 -7.914 1 96.62 231 GLN B O 1
ATOM 4906 N N . GLU B 1 232 ? 1.882 12 -7.055 1 94.75 232 GLU B N 1
ATOM 4907 C CA . GLU B 1 232 ? 0.986 10.875 -7.289 1 94.75 232 GLU B CA 1
ATOM 4908 C C . GLU B 1 232 ? 1.44 9.641 -6.52 1 94.75 232 GLU B C 1
ATOM 4910 O O . GLU B 1 232 ? 1.176 8.508 -6.938 1 94.75 232 GLU B O 1
ATOM 4915 N N . LEU B 1 233 ? 2.279 9.922 -5.504 1 96.31 233 LEU B N 1
ATOM 4916 C CA . LEU B 1 233 ? 2.584 8.836 -4.574 1 96.31 233 LEU B CA 1
ATOM 4917 C C . LEU B 1 233 ? 1.354 8.461 -3.758 1 96.31 233 LEU B C 1
ATOM 4919 O O . LEU B 1 233 ? 1.169 7.289 -3.412 1 96.31 233 LEU B O 1
ATOM 4923 N N . LEU B 1 234 ? 0.549 9.438 -3.441 1 95.19 234 LEU B N 1
ATOM 4924 C CA . LEU B 1 234 ? -0.743 9.25 -2.793 1 95.19 234 LEU B CA 1
ATOM 4925 C C . LEU B 1 234 ? -1.865 9.852 -3.627 1 95.19 234 LEU B C 1
ATOM 4927 O O . LEU B 1 234 ? -1.71 10.945 -4.188 1 95.19 234 LEU B O 1
ATOM 4931 N N . SER B 1 235 ? -2.973 9.188 -3.674 1 91.88 235 SER B N 1
ATOM 4932 C CA . SER B 1 235 ? -4.113 9.633 -4.469 1 91.88 235 SER B CA 1
ATOM 4933 C C . SER B 1 235 ? -4.828 10.805 -3.807 1 91.88 235 SER B C 1
ATOM 4935 O O . SER B 1 235 ? -5.559 11.547 -4.465 1 91.88 235 SER B O 1
ATOM 4937 N N . TYR B 1 236 ? -4.609 10.984 -2.479 1 90.56 236 TYR B N 1
ATOM 4938 C CA . TYR B 1 236 ? -5.148 12.094 -1.694 1 90.56 236 TYR B CA 1
ATOM 4939 C C . TYR B 1 236 ? -4.113 12.609 -0.701 1 90.56 236 TYR B C 1
ATOM 4941 O O . TYR B 1 236 ? -3.275 11.844 -0.216 1 90.56 236 TYR B O 1
ATOM 4949 N N . PRO B 1 237 ? -4.129 13.836 -0.443 1 92.75 237 PRO B N 1
ATOM 4950 C CA . PRO B 1 237 ? -3.15 14.383 0.498 1 92.75 237 PRO B CA 1
ATOM 4951 C C . PRO B 1 237 ? -3.541 14.156 1.957 1 92.75 237 PRO B C 1
ATOM 4953 O O . PRO B 1 237 ? -3.777 15.117 2.693 1 92.75 237 PRO B O 1
ATOM 4956 N N . THR B 1 238 ? -3.561 12.883 2.439 1 92.12 238 THR B N 1
ATOM 4957 C CA . THR B 1 238 ? -4.09 12.523 3.752 1 92.12 238 THR B CA 1
ATOM 4958 C C . THR B 1 238 ? -2.99 11.961 4.645 1 92.12 238 THR B C 1
ATOM 4960 O O . THR B 1 238 ? -3.273 11.328 5.668 1 92.12 238 THR B O 1
ATOM 4963 N N . PHE B 1 239 ? -1.749 12.109 4.242 1 96 239 PHE B N 1
ATOM 4964 C CA . PHE B 1 239 ? -0.621 11.695 5.062 1 96 239 PHE B CA 1
ATOM 4965 C C . PHE B 1 239 ? -0.024 12.883 5.809 1 96 239 PHE B C 1
ATOM 4967 O O . PHE B 1 239 ? 0.478 13.82 5.188 1 96 239 PHE B O 1
ATOM 4974 N N . TYR B 1 240 ? 0.008 12.773 7.137 1 96.19 240 TYR B N 1
ATOM 4975 C CA . TYR B 1 240 ? 0.429 13.914 7.953 1 96.19 240 TYR B CA 1
ATOM 4976 C C . TYR B 1 240 ? 1.506 13.5 8.945 1 96.19 240 TYR B C 1
ATOM 4978 O O . TYR B 1 240 ? 1.469 12.391 9.484 1 96.19 240 TYR B O 1
ATOM 4986 N N . MET B 1 241 ? 2.41 14.406 9.227 1 97.31 241 MET B N 1
ATOM 4987 C CA . MET B 1 241 ? 3.566 14.102 10.07 1 97.31 241 MET B CA 1
ATOM 4988 C C . MET B 1 241 ? 3.492 14.859 11.391 1 97.31 241 MET B C 1
ATOM 4990 O O . MET B 1 241 ? 4.332 14.664 12.273 1 97.31 241 MET B O 1
ATOM 4994 N N . SER B 1 242 ? 2.492 15.688 11.578 1 97.06 242 SER B N 1
ATOM 4995 C CA . SER B 1 242 ? 2.467 16.562 12.742 1 97.06 242 SER B CA 1
ATOM 4996 C C . SER B 1 242 ? 2.359 15.758 14.039 1 97.06 242 SER B C 1
ATOM 4998 O O . SER B 1 242 ? 2.912 16.156 15.07 1 97.06 242 SER B O 1
ATOM 5000 N N . SER B 1 243 ? 1.597 14.625 13.984 1 95 243 SER B N 1
ATOM 5001 C CA . SER B 1 243 ? 1.5 13.789 15.172 1 95 243 SER B CA 1
ATOM 5002 C C . SER B 1 243 ? 2.871 13.289 15.609 1 95 243 SER B C 1
ATOM 5004 O O . SER B 1 243 ? 3.174 13.242 16.797 1 95 243 SER B O 1
ATOM 5006 N N . TYR B 1 244 ? 3.711 12.938 14.656 1 97.62 244 TYR B N 1
ATOM 5007 C CA . TYR B 1 244 ? 5.055 12.453 14.961 1 97.62 244 TYR B CA 1
ATOM 5008 C C . TYR B 1 244 ? 5.938 13.594 15.461 1 97.62 244 TYR B C 1
ATOM 5010 O O . TYR B 1 244 ? 6.652 13.438 16.453 1 97.62 244 TYR B O 1
ATOM 5018 N N . PHE B 1 245 ? 5.918 14.789 14.812 1 97.31 245 PHE B N 1
ATOM 5019 C CA . PHE B 1 245 ? 6.723 15.945 15.195 1 97.31 245 PHE B CA 1
ATOM 5020 C C . PHE B 1 245 ? 6.355 16.422 16.594 1 97.31 245 PHE B C 1
ATOM 5022 O O . PHE B 1 245 ? 7.227 16.828 17.375 1 97.31 245 PHE B O 1
ATOM 5029 N N . GLU B 1 246 ? 5.102 16.328 16.922 1 94.88 246 GLU B N 1
ATOM 5030 C CA . GLU B 1 246 ? 4.594 16.844 18.188 1 94.88 246 GLU B CA 1
ATOM 5031 C C . GLU B 1 246 ? 4.969 15.93 19.344 1 94.88 246 GLU B C 1
ATOM 5033 O O . GLU B 1 246 ? 5.031 16.359 20.5 1 94.88 246 GLU B O 1
ATOM 5038 N N . ARG B 1 247 ? 5.195 14.633 19.094 1 94.38 247 ARG B N 1
ATOM 5039 C CA . ARG B 1 247 ? 5.562 13.68 20.141 1 94.38 247 ARG B CA 1
ATOM 5040 C C . ARG B 1 247 ? 6.824 14.125 20.875 1 94.38 247 ARG B C 1
ATOM 5042 O O . ARG B 1 247 ? 6.93 13.969 22.094 1 94.38 247 ARG B O 1
ATOM 5049 N N . ASP B 1 248 ? 7.742 14.656 20.109 1 94.06 248 ASP B N 1
ATOM 5050 C CA . ASP B 1 248 ? 8.953 15.258 20.656 1 94.06 248 ASP B CA 1
ATOM 5051 C C . ASP B 1 248 ? 9.383 16.469 19.844 1 94.06 248 ASP B C 1
ATOM 5053 O O . ASP B 1 248 ? 10.305 16.391 19.031 1 94.06 248 ASP B O 1
ATOM 5057 N N . ARG B 1 249 ? 8.773 17.516 20.219 1 92.62 249 ARG B N 1
ATOM 5058 C CA . ARG B 1 249 ? 8.961 18.781 19.5 1 92.62 249 ARG B CA 1
ATOM 5059 C C . ARG B 1 249 ? 10.422 19.219 19.547 1 92.62 249 ARG B C 1
ATOM 5061 O O . ARG B 1 249 ? 10.969 19.688 18.547 1 92.62 249 ARG B O 1
ATOM 5068 N N . SER B 1 250 ? 11.023 19.047 20.672 1 92.62 250 SER B N 1
ATOM 5069 C CA . SER B 1 250 ? 12.414 19.453 20.844 1 92.62 250 SER B CA 1
ATOM 5070 C C . SER B 1 250 ? 13.344 18.672 19.922 1 92.62 250 SER B C 1
ATOM 5072 O O . SER B 1 250 ? 14.273 19.234 19.344 1 92.62 250 SER B O 1
ATOM 5074 N N . LEU B 1 251 ? 13.07 17.375 19.828 1 95.56 251 LEU B N 1
ATOM 5075 C CA . LEU B 1 251 ? 13.875 16.531 18.953 1 95.56 251 LEU B CA 1
ATOM 5076 C C . LEU B 1 251 ? 13.711 16.938 17.484 1 95.56 251 LEU B C 1
ATOM 5078 O O . LEU B 1 251 ? 14.688 16.984 16.734 1 95.56 251 LEU B O 1
ATOM 5082 N N . TYR B 1 252 ? 12.531 17.25 17.141 1 95.31 252 TYR B N 1
ATOM 5083 C CA . TYR B 1 252 ? 12.219 17.719 15.797 1 95.31 252 TYR B CA 1
ATOM 5084 C C . TYR B 1 252 ? 13 18.984 15.461 1 95.31 252 TYR B C 1
ATOM 5086 O O . TYR B 1 252 ? 13.711 19.031 14.453 1 95.31 252 TYR B O 1
ATOM 5094 N N . ILE B 1 253 ? 12.977 19.922 16.344 1 91.5 253 ILE B N 1
ATOM 5095 C CA . ILE B 1 253 ? 13.641 21.203 16.141 1 91.5 253 ILE B CA 1
ATOM 5096 C C . ILE B 1 253 ? 15.156 21 16.125 1 91.5 253 ILE B C 1
ATOM 5098 O O . ILE B 1 253 ? 15.859 21.609 15.32 1 91.5 253 ILE B O 1
ATOM 5102 N N . SER B 1 254 ? 15.602 20.156 16.984 1 93.5 254 SER B N 1
ATOM 5103 C CA . SER B 1 254 ? 17.031 19.891 17.062 1 93.5 254 SER B CA 1
ATOM 5104 C C . SER B 1 254 ? 17.562 19.281 15.758 1 93.5 254 SER B C 1
ATOM 5106 O O . SER B 1 254 ? 18.656 19.625 15.305 1 93.5 254 SER B O 1
ATOM 5108 N N . HIS B 1 255 ? 16.812 18.375 15.156 1 95.5 255 HIS B N 1
ATOM 5109 C CA . HIS B 1 255 ? 17.234 17.75 13.898 1 95.5 255 HIS B CA 1
ATOM 5110 C C . HIS B 1 255 ? 17.312 18.781 12.781 1 95.5 255 HIS B C 1
ATOM 5112 O O . HIS B 1 255 ? 18.25 18.781 11.984 1 95.5 255 HIS B O 1
ATOM 5118 N N . LEU B 1 256 ? 16.359 19.672 12.734 1 93.69 256 LEU B N 1
ATOM 5119 C CA . LEU B 1 256 ? 16.375 20.719 11.719 1 93.69 256 LEU B CA 1
ATOM 5120 C C . LEU B 1 256 ? 17.578 21.656 11.93 1 93.69 256 LEU B C 1
ATOM 5122 O O . LEU B 1 256 ? 18.281 21.984 10.984 1 93.69 256 LEU B O 1
ATOM 5126 N N . SER B 1 257 ? 17.828 22 13.195 1 90.88 257 SER B N 1
ATOM 5127 C CA . SER B 1 257 ? 18.906 22.906 13.531 1 90.88 257 SER B CA 1
ATOM 5128 C C . SER B 1 257 ? 20.266 22.281 13.211 1 90.88 257 SER B C 1
ATOM 5130 O O . SER B 1 257 ? 21.203 22.984 12.805 1 90.88 257 SER B O 1
ATOM 5132 N N . ASN B 1 258 ? 20.391 21.016 13.344 1 93.94 258 ASN B N 1
ATOM 5133 C CA . ASN B 1 258 ? 21.641 20.312 13.141 1 93.94 258 ASN B CA 1
ATOM 5134 C C . ASN B 1 258 ? 22.016 20.25 11.656 1 93.94 258 ASN B C 1
ATOM 5136 O O . ASN B 1 258 ? 23.172 20.031 11.312 1 93.94 258 ASN B O 1
ATOM 5140 N N . ILE B 1 259 ? 21.047 20.375 10.758 1 94.31 259 ILE B N 1
ATOM 5141 C CA . ILE B 1 259 ? 21.359 20.422 9.336 1 94.31 259 ILE B CA 1
ATOM 5142 C C . ILE B 1 259 ? 22.203 21.656 9.039 1 94.31 259 ILE B C 1
ATOM 5144 O O . ILE B 1 259 ? 23.25 21.562 8.398 1 94.31 259 ILE B O 1
ATOM 5148 N N . SER B 1 260 ? 21.734 22.859 9.57 1 89.31 260 SER B N 1
ATOM 5149 C CA . SER B 1 260 ? 22.438 24.109 9.336 1 89.31 260 SER B CA 1
ATOM 5150 C C . SER B 1 260 ? 23.75 24.172 10.102 1 89.31 260 SER B C 1
ATOM 5152 O O . SER B 1 260 ? 24.75 24.688 9.602 1 89.31 260 SER B O 1
ATOM 5154 N N . LYS B 1 261 ? 23.828 23.625 11.258 1 87.25 261 LYS B N 1
ATOM 5155 C CA . LYS B 1 261 ? 25 23.703 12.125 1 87.25 261 LYS B CA 1
ATOM 5156 C C . LYS B 1 261 ? 26.094 22.734 11.68 1 87.25 261 LYS B C 1
ATOM 5158 O O . LYS B 1 261 ? 27.266 23.094 11.648 1 87.25 261 LYS B O 1
ATOM 5163 N N . ASP B 1 262 ? 25.641 21.516 11.281 1 91.06 262 ASP B N 1
ATOM 5164 C CA . ASP B 1 262 ? 26.641 20.453 11.102 1 91.06 262 ASP B CA 1
ATOM 5165 C C . ASP B 1 262 ? 26.422 19.734 9.773 1 91.06 262 ASP B C 1
ATOM 5167 O O . ASP B 1 262 ? 27.031 18.688 9.523 1 91.06 262 ASP B O 1
ATOM 5171 N N . ASN B 1 263 ? 25.531 20.234 8.945 1 93.94 263 ASN B N 1
ATOM 5172 C CA . ASN B 1 263 ? 25.188 19.562 7.703 1 93.94 263 ASN B CA 1
ATOM 5173 C C . ASN B 1 263 ? 24.766 18.109 7.949 1 93.94 263 ASN B C 1
ATOM 5175 O O . ASN B 1 263 ? 25.125 17.219 7.191 1 93.94 263 ASN B O 1
ATOM 5179 N N . ASN B 1 264 ? 24.062 17.891 9.016 1 96.06 264 ASN B N 1
ATOM 5180 C CA . ASN B 1 264 ? 23.703 16.547 9.453 1 96.06 264 ASN B CA 1
ATOM 5181 C C . ASN B 1 264 ? 22.438 16.062 8.773 1 96.06 264 ASN B C 1
ATOM 5183 O O . ASN B 1 264 ? 21.438 15.773 9.445 1 96.06 264 ASN B O 1
ATOM 5187 N N . TRP B 1 265 ? 22.516 15.883 7.496 1 97.5 265 TRP B N 1
ATOM 5188 C CA . TRP B 1 265 ? 21.391 15.391 6.707 1 97.5 265 TRP B CA 1
ATOM 5189 C C . TRP B 1 265 ? 21.094 13.93 7.035 1 97.5 265 TRP B C 1
ATOM 5191 O O . TRP B 1 265 ? 19.938 13.5 7 1 97.5 265 TRP B O 1
ATOM 5201 N N . LYS B 1 266 ? 22.094 13.148 7.402 1 97.75 266 LYS B N 1
ATOM 5202 C CA . LYS B 1 266 ? 21.906 11.734 7.676 1 97.75 266 LYS B CA 1
ATOM 5203 C C . LYS B 1 266 ? 20.938 11.523 8.844 1 97.75 266 LYS B C 1
ATOM 5205 O O . LYS B 1 266 ? 19.969 10.766 8.727 1 97.75 266 LYS B O 1
ATOM 5210 N N . ASP B 1 267 ? 21.219 12.258 9.945 1 98 267 ASP B N 1
ATOM 5211 C CA . ASP B 1 267 ? 20.328 12.133 11.109 1 98 267 ASP B CA 1
ATOM 5212 C C . ASP B 1 267 ? 18.922 12.625 10.789 1 98 267 ASP B C 1
ATOM 5214 O O . ASP B 1 267 ? 17.938 12.062 11.273 1 98 267 ASP B O 1
ATOM 5218 N N . TRP B 1 268 ? 18.812 13.648 10.016 1 98.19 268 TRP B N 1
ATOM 5219 C CA . TRP B 1 268 ? 17.5 14.156 9.617 1 98.19 268 TRP B CA 1
ATOM 5220 C C . TRP B 1 268 ? 16.75 13.125 8.797 1 98.19 268 TRP B C 1
ATOM 5222 O O . TRP B 1 268 ? 15.562 12.867 9.047 1 98.19 268 TRP B O 1
ATOM 5232 N N . PHE B 1 269 ? 17.469 12.484 7.805 1 98.5 269 PHE B N 1
ATOM 5233 C CA . PHE B 1 269 ? 16.828 11.445 7.004 1 98.5 269 PHE B CA 1
ATOM 5234 C C . PHE B 1 269 ? 16.328 10.312 7.891 1 98.5 269 PHE B C 1
ATOM 5236 O O . PHE B 1 269 ? 15.188 9.875 7.75 1 98.5 269 PHE B O 1
ATOM 5243 N N . GLU B 1 270 ? 17.172 9.867 8.836 1 98.44 270 GLU B N 1
ATOM 5244 C CA . GLU B 1 270 ? 16.781 8.781 9.734 1 98.44 270 GLU B CA 1
ATOM 5245 C C . GLU B 1 270 ? 15.539 9.141 10.539 1 98.44 270 GLU B C 1
ATOM 5247 O O . GLU B 1 270 ? 14.578 8.367 10.586 1 98.44 270 GLU B O 1
ATOM 5252 N N . TYR B 1 271 ? 15.547 10.344 11.125 1 98.44 271 TYR B N 1
ATOM 5253 C CA . TYR B 1 271 ? 14.445 10.828 11.945 1 98.44 271 TYR B CA 1
ATOM 5254 C C . TYR B 1 271 ? 13.164 10.93 11.117 1 98.44 271 TYR B C 1
ATOM 5256 O O . TYR B 1 271 ? 12.109 10.43 11.531 1 98.44 271 TYR B O 1
ATOM 5264 N N . TYR B 1 272 ? 13.25 11.555 9.961 1 98.62 272 TYR B N 1
ATOM 5265 C CA . TYR B 1 272 ? 12.102 11.812 9.109 1 98.62 272 TYR B CA 1
ATOM 5266 C C . TYR B 1 272 ? 11.508 10.508 8.594 1 98.62 272 TYR B C 1
ATOM 5268 O O . TYR B 1 272 ? 10.289 10.32 8.617 1 98.62 272 TYR B O 1
ATOM 5276 N N . LEU B 1 273 ? 12.359 9.57 8.133 1 98.62 273 LEU B N 1
ATOM 5277 C CA . LEU B 1 273 ? 11.891 8.305 7.57 1 98.62 273 LEU B CA 1
ATOM 5278 C C . LEU B 1 273 ? 11.258 7.43 8.648 1 98.62 273 LEU B C 1
ATOM 5280 O O . LEU B 1 273 ? 10.266 6.742 8.391 1 98.62 273 LEU B O 1
ATOM 5284 N N . GLU B 1 274 ? 11.82 7.434 9.844 1 98.5 274 GLU B N 1
ATOM 5285 C CA . GLU B 1 274 ? 11.164 6.762 10.953 1 98.5 274 GLU B CA 1
ATOM 5286 C C . GLU B 1 274 ? 9.773 7.332 11.203 1 98.5 274 GLU B C 1
ATOM 5288 O O . GLU B 1 274 ? 8.82 6.582 11.445 1 98.5 274 GLU B O 1
ATOM 5293 N N . GLY B 1 275 ? 9.656 8.648 11.156 1 98.5 275 GLY B N 1
ATOM 5294 C CA . GLY B 1 275 ? 8.367 9.305 11.281 1 98.5 275 GLY B CA 1
ATOM 5295 C C . GLY B 1 275 ? 7.387 8.906 10.188 1 98.5 275 GLY B C 1
ATOM 5296 O O . GLY B 1 275 ? 6.199 8.727 10.453 1 98.5 275 GLY B O 1
ATOM 5297 N N . VAL B 1 276 ? 7.902 8.766 8.977 1 98.5 276 VAL B N 1
ATOM 5298 C CA . VAL B 1 276 ? 7.062 8.352 7.855 1 98.5 276 VAL B CA 1
ATOM 5299 C C . VAL B 1 276 ? 6.504 6.957 8.117 1 98.5 276 VAL B C 1
ATOM 5301 O O . VAL B 1 276 ? 5.309 6.715 7.93 1 98.5 276 VAL B O 1
ATOM 5304 N N . ILE B 1 277 ? 7.375 6.02 8.547 1 98.31 277 ILE B N 1
ATOM 5305 C CA . ILE B 1 277 ? 6.957 4.648 8.82 1 98.31 277 ILE B CA 1
ATOM 5306 C C . ILE B 1 277 ? 5.852 4.645 9.867 1 98.31 277 ILE B C 1
ATOM 5308 O O . ILE B 1 277 ? 4.77 4.102 9.641 1 98.31 277 ILE B O 1
ATOM 5312 N N . LEU B 1 278 ? 6.066 5.336 10.953 1 97.94 278 LEU B N 1
ATOM 5313 C CA . LEU B 1 278 ? 5.125 5.34 12.07 1 97.94 278 LEU B CA 1
ATOM 5314 C C . LEU B 1 278 ? 3.824 6.031 11.68 1 97.94 278 LEU B C 1
ATOM 5316 O O . LEU B 1 278 ? 2.736 5.523 11.969 1 97.94 278 LEU B O 1
ATOM 5320 N N . SER B 1 279 ? 3.918 7.164 11.031 1 97.56 279 SER B N 1
ATOM 5321 C CA . SER B 1 279 ? 2.738 7.934 10.648 1 97.56 279 SER B CA 1
ATOM 5322 C C . SER B 1 279 ? 1.911 7.199 9.602 1 97.56 279 SER B C 1
ATOM 5324 O O . SER B 1 279 ? 0.68 7.254 9.625 1 97.56 279 SER B O 1
ATOM 5326 N N . ALA B 1 280 ? 2.605 6.562 8.648 1 97.25 280 ALA B N 1
ATOM 5327 C CA . ALA B 1 280 ? 1.887 5.793 7.633 1 97.25 280 ALA B CA 1
ATOM 5328 C C . ALA B 1 280 ? 1.129 4.629 8.266 1 97.25 280 ALA B C 1
ATOM 5330 O O . ALA B 1 280 ? -0.031 4.379 7.926 1 97.25 280 ALA B O 1
ATOM 5331 N N . GLU B 1 281 ? 1.774 3.916 9.148 1 96 281 GLU B N 1
ATOM 5332 C CA . GLU B 1 281 ? 1.143 2.795 9.836 1 96 281 GLU B CA 1
ATOM 5333 C C . GLU B 1 281 ? -0.043 3.262 10.672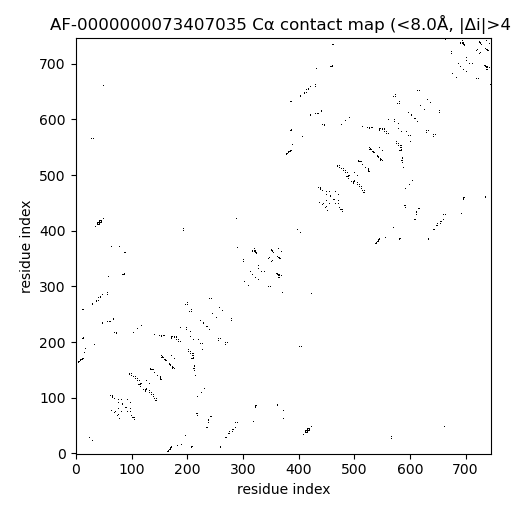 1 96 281 GLU B C 1
ATOM 5335 O O . GLU B 1 281 ? -1.105 2.637 10.656 1 96 281 GLU B O 1
ATOM 5340 N N . GLU B 1 282 ? 0.117 4.387 11.359 1 94.44 282 GLU B N 1
ATOM 5341 C CA . GLU B 1 282 ? -0.97 4.941 12.156 1 94.44 282 GLU B CA 1
ATOM 5342 C C . GLU B 1 282 ? -2.127 5.402 11.273 1 94.44 282 GLU B C 1
ATOM 5344 O O . GLU B 1 282 ? -3.293 5.184 11.609 1 94.44 282 GLU B O 1
ATOM 5349 N N . SER B 1 283 ? -1.788 6.055 10.211 1 92.5 283 SER B N 1
ATOM 5350 C CA . SER B 1 283 ? -2.816 6.523 9.289 1 92.5 283 SER B CA 1
ATOM 5351 C C . SER B 1 283 ? -3.596 5.355 8.688 1 92.5 283 SER B C 1
ATOM 5353 O O . SER B 1 283 ? -4.82 5.422 8.555 1 92.5 283 SER B O 1
ATOM 5355 N N . THR B 1 284 ? -2.863 4.289 8.312 1 92.19 284 THR B N 1
ATOM 5356 C CA . THR B 1 284 ? -3.51 3.1 7.77 1 92.19 284 THR B CA 1
ATOM 5357 C C . THR B 1 284 ? -4.48 2.498 8.781 1 92.19 284 THR B C 1
ATOM 5359 O O . THR B 1 284 ? -5.629 2.201 8.445 1 92.19 284 THR B O 1
ATOM 5362 N N . LYS B 1 285 ? -4.023 2.381 10 1 91.94 285 LYS B N 1
ATOM 5363 C CA . LYS B 1 285 ? -4.859 1.812 11.055 1 91.94 285 LYS B CA 1
ATOM 5364 C C . LYS B 1 285 ? -6.105 2.664 11.289 1 91.94 285 LYS B C 1
ATOM 5366 O O . LYS B 1 285 ? -7.215 2.141 11.375 1 91.94 285 LYS B O 1
ATOM 5371 N N . LYS B 1 286 ? -5.941 3.947 11.359 1 90.25 286 LYS B N 1
ATOM 5372 C CA . LYS B 1 286 ? -7.066 4.852 11.57 1 90.25 286 LYS B CA 1
ATOM 5373 C C . LYS B 1 286 ? -8.062 4.777 10.414 1 90.25 286 LYS B C 1
ATOM 5375 O O . LYS B 1 286 ? -9.273 4.723 10.633 1 90.25 286 LYS B O 1
ATOM 5380 N N . ALA B 1 287 ? -7.52 4.812 9.266 1 86.88 287 ALA B N 1
ATOM 5381 C CA . ALA B 1 287 ? -8.367 4.723 8.078 1 86.88 287 ALA B CA 1
ATOM 5382 C C . ALA B 1 287 ? -9.164 3.416 8.078 1 86.88 287 ALA B C 1
ATOM 5384 O O . ALA B 1 287 ? -10.352 3.406 7.754 1 86.88 287 ALA B O 1
ATOM 5385 N N . GLN B 1 288 ? -8.492 2.336 8.422 1 87.19 288 GLN B N 1
ATOM 5386 C CA . GLN B 1 288 ? -9.148 1.033 8.508 1 87.19 288 GLN B CA 1
ATOM 5387 C C . GLN B 1 288 ? -10.266 1.042 9.539 1 87.19 288 GLN B C 1
ATOM 5389 O O . GLN B 1 288 ? -11.352 0.509 9.297 1 87.19 288 GLN B O 1
ATOM 5394 N N . ASP B 1 289 ? -9.961 1.613 10.68 1 90.44 289 ASP B N 1
ATOM 5395 C CA . ASP B 1 289 ? -10.953 1.679 11.75 1 90.44 289 ASP B CA 1
ATOM 5396 C C . ASP B 1 289 ? -12.156 2.516 11.336 1 90.44 289 ASP B C 1
ATOM 5398 O O . ASP B 1 289 ? -13.297 2.146 11.617 1 90.44 289 ASP B O 1
ATOM 5402 N N . ILE B 1 290 ? -11.898 3.604 10.695 1 88.06 290 ILE B N 1
ATOM 5403 C CA . ILE B 1 290 ? -12.977 4.473 10.234 1 88.06 290 ILE B CA 1
ATOM 5404 C C . ILE B 1 290 ? -13.844 3.727 9.219 1 88.06 290 ILE B C 1
ATOM 5406 O O . ILE B 1 290 ? -15.07 3.721 9.328 1 88.06 290 ILE B O 1
ATOM 5410 N N . LEU B 1 291 ? -13.219 3.074 8.297 1 85 291 LEU B N 1
ATOM 5411 C CA . LEU B 1 291 ? -13.945 2.357 7.25 1 85 291 LEU B CA 1
ATOM 5412 C C . LEU B 1 291 ? -14.742 1.201 7.84 1 85 291 LEU B C 1
ATOM 5414 O O . LEU B 1 291 ? -15.875 0.946 7.422 1 85 291 LEU B O 1
ATOM 5418 N N . SER B 1 292 ? -14.117 0.524 8.734 1 86.88 292 SER B N 1
ATOM 5419 C CA . SER B 1 292 ? -14.805 -0.581 9.391 1 86.88 292 SER B CA 1
ATOM 5420 C C . SER B 1 292 ? -16.078 -0.103 10.094 1 86.88 292 SER B C 1
ATOM 5422 O O . SER B 1 292 ? -17.125 -0.721 9.969 1 86.88 292 SER B O 1
ATOM 5424 N N . LEU B 1 293 ? -15.938 0.959 10.812 1 90.38 293 LEU B N 1
ATOM 5425 C CA . LEU B 1 293 ? -17.094 1.53 11.492 1 90.38 293 LEU B CA 1
ATOM 5426 C C . LEU B 1 293 ? -18.172 1.951 10.492 1 90.38 293 LEU B C 1
ATOM 5428 O O . LEU B 1 293 ? -19.344 1.669 10.688 1 90.38 293 LEU B O 1
ATOM 5432 N N . TYR B 1 294 ? -17.766 2.598 9.453 1 87.81 294 TYR B N 1
ATOM 5433 C CA . TYR B 1 294 ? -18.688 3.027 8.406 1 87.81 294 TYR B CA 1
ATOM 5434 C C . TYR B 1 294 ? -19.453 1.841 7.836 1 87.81 294 TYR B C 1
ATOM 5436 O O . TYR B 1 294 ? -20.672 1.89 7.707 1 87.81 294 TYR B O 1
ATOM 5444 N N . ASN B 1 295 ? -18.719 0.777 7.535 1 84.12 295 ASN B N 1
ATOM 5445 C CA . ASN B 1 295 ? -19.312 -0.396 6.914 1 84.12 295 ASN B CA 1
ATOM 5446 C C . ASN B 1 295 ? -20.266 -1.106 7.867 1 84.12 295 ASN B C 1
ATOM 5448 O O . ASN B 1 295 ? -21.328 -1.578 7.457 1 84.12 295 ASN B O 1
ATOM 5452 N N . ILE B 1 296 ? -19.906 -1.184 9.078 1 88.81 296 ILE B N 1
ATOM 5453 C CA . ILE B 1 296 ? -20.766 -1.797 10.078 1 88.81 296 ILE B CA 1
ATOM 5454 C C . ILE B 1 296 ? -22.078 -1.017 10.18 1 88.81 296 ILE B C 1
ATOM 5456 O O . ILE B 1 296 ? -23.156 -1.603 10.141 1 88.81 296 ILE B O 1
ATOM 5460 N N . MET B 1 297 ? -21.938 0.268 10.297 1 91.94 297 MET B N 1
ATOM 5461 C CA . MET B 1 297 ? -23.141 1.1 10.414 1 91.94 297 MET B CA 1
ATOM 5462 C C . MET B 1 297 ? -23.984 1.034 9.141 1 91.94 297 MET B C 1
ATOM 5464 O O . MET B 1 297 ? -25.203 0.951 9.211 1 91.94 297 MET B O 1
ATOM 5468 N N . LYS B 1 298 ? -23.312 1.045 8.039 1 88.19 298 LYS B N 1
ATOM 5469 C CA . LYS B 1 298 ? -24 0.992 6.75 1 88.19 298 LYS B CA 1
ATOM 5470 C C . LYS B 1 298 ? -24.797 -0.303 6.602 1 88.19 298 LYS B C 1
ATOM 5472 O O . LYS B 1 298 ? -25.938 -0.286 6.156 1 88.19 298 LYS B O 1
ATOM 5477 N N . GLU B 1 299 ? -24.219 -1.39 7.047 1 83.88 299 GLU B N 1
ATOM 5478 C CA . GLU B 1 299 ? -24.812 -2.705 6.805 1 83.88 299 GLU B CA 1
ATOM 5479 C C . GLU B 1 299 ? -25.797 -3.08 7.91 1 83.88 299 GLU B C 1
ATOM 5481 O O . GLU B 1 299 ? -26.812 -3.711 7.645 1 83.88 299 GLU B O 1
ATOM 5486 N N . GLN B 1 300 ? -25.516 -2.645 9.094 1 89.25 300 GLN B N 1
ATOM 5487 C CA . GLN B 1 300 ? -26.281 -3.176 10.219 1 89.25 300 GLN B CA 1
ATOM 5488 C C . GLN B 1 300 ? -27.25 -2.133 10.773 1 89.25 300 GLN B C 1
ATOM 5490 O O . GLN B 1 300 ? -28.25 -2.479 11.391 1 89.25 300 GLN B O 1
ATOM 5495 N N . VAL B 1 301 ? -26.938 -0.885 10.562 1 92.06 301 VAL B N 1
ATOM 5496 C CA . VAL B 1 301 ? -27.703 0.148 11.258 1 92.06 301 VAL B CA 1
ATOM 5497 C C . VAL B 1 301 ? -28.609 0.877 10.258 1 92.06 301 VAL B C 1
ATOM 5499 O O . VAL B 1 301 ? -29.797 1.06 10.508 1 92.06 301 VAL B O 1
ATOM 5502 N N . ILE B 1 302 ? -28.078 1.22 9.141 1 90.31 302 ILE B N 1
ATOM 5503 C CA . ILE B 1 302 ? -28.75 2.09 8.18 1 90.31 302 ILE B CA 1
ATOM 5504 C C . ILE B 1 302 ? -30.031 1.411 7.668 1 90.31 302 ILE B C 1
ATOM 5506 O O . ILE B 1 302 ? -31.078 2.039 7.586 1 90.31 302 ILE B O 1
ATOM 5510 N N . PRO B 1 303 ? -29.906 0.074 7.387 1 86.88 303 PRO B N 1
ATOM 5511 C CA . PRO B 1 303 ? -31.141 -0.572 6.941 1 86.88 303 PRO B CA 1
ATOM 5512 C C . PRO B 1 303 ? -32.25 -0.496 7.988 1 86.88 303 PRO B C 1
ATOM 5514 O O . PRO B 1 303 ? -33.438 -0.434 7.637 1 86.88 303 PRO B O 1
ATOM 5517 N N . LYS B 1 304 ? -31.938 -0.376 9.219 1 91.19 304 LYS B N 1
ATOM 5518 C CA . LYS B 1 304 ? -32.906 -0.338 10.305 1 91.19 304 LYS B CA 1
ATOM 5519 C C . LYS B 1 304 ? -33.594 1.032 10.398 1 91.19 304 LYS B C 1
ATOM 5521 O O . LYS B 1 304 ? -34.625 1.18 11.039 1 91.19 304 LYS B O 1
ATOM 5526 N N . LEU B 1 305 ? -32.969 2.035 9.867 1 92.75 305 LEU B N 1
ATOM 5527 C CA . LEU B 1 305 ? -33.562 3.375 9.906 1 92.75 305 LEU B CA 1
ATOM 5528 C C . LEU B 1 305 ? -34.75 3.473 8.984 1 92.75 305 LEU B C 1
ATOM 5530 O O . LEU B 1 305 ? -35.594 4.352 9.156 1 92.75 305 LEU B O 1
ATOM 5534 N N . ASN B 1 306 ? -34.844 2.58 7.973 1 90.12 306 ASN B N 1
ATOM 5535 C CA . ASN B 1 306 ? -35.938 2.557 7.016 1 90.12 306 ASN B CA 1
ATOM 5536 C C . ASN B 1 306 ? -36.156 3.93 6.391 1 90.12 306 ASN B C 1
ATOM 5538 O O . ASN B 1 306 ? -37.281 4.434 6.383 1 90.12 306 ASN B O 1
ATOM 5542 N N . SER B 1 307 ? -35.094 4.539 6.004 1 89.44 307 SER B N 1
ATOM 5543 C CA . SER B 1 307 ? -35.156 5.879 5.422 1 89.44 307 SER B CA 1
ATOM 5544 C C . SER B 1 307 ? -34.281 5.98 4.168 1 89.44 307 SER B C 1
ATOM 5546 O O . SER B 1 307 ? -33.188 5.422 4.117 1 89.44 307 SER B O 1
ATOM 5548 N N . VAL B 1 308 ? -34.719 6.699 3.207 1 86.69 308 VAL B N 1
ATOM 5549 C CA . VAL B 1 308 ? -34 6.91 1.961 1 86.69 308 VAL B CA 1
ATOM 5550 C C . VAL B 1 308 ? -32.781 7.809 2.215 1 86.69 308 VAL B C 1
ATOM 5552 O O . VAL B 1 308 ? -31.844 7.816 1.427 1 86.69 308 VAL B O 1
ATOM 5555 N N . SER B 1 309 ? -32.812 8.508 3.373 1 91.5 309 SER B N 1
ATOM 5556 C CA . SER B 1 309 ? -31.734 9.445 3.682 1 91.5 309 SER B CA 1
ATOM 5557 C C . SER B 1 309 ? -30.672 8.805 4.566 1 91.5 309 SER B C 1
ATOM 5559 O O . SER B 1 309 ? -29.766 9.484 5.062 1 91.5 309 SER B O 1
ATOM 5561 N N . GLY B 1 310 ? -30.797 7.535 4.746 1 92.44 310 GLY B N 1
ATOM 5562 C CA . GLY B 1 310 ? -29.938 6.844 5.691 1 92.44 310 GLY B CA 1
ATOM 5563 C C . GLY B 1 310 ? -28.469 6.965 5.348 1 92.44 310 GLY B C 1
ATOM 5564 O O . GLY B 1 310 ? -27.656 7.332 6.199 1 92.44 310 GLY B O 1
ATOM 5565 N N . ILE B 1 311 ? -28.156 6.762 4.102 1 87.75 311 ILE B N 1
ATOM 5566 C CA . ILE B 1 311 ? -26.766 6.785 3.666 1 87.75 311 ILE B CA 1
ATOM 5567 C C . ILE B 1 311 ? -26.234 8.211 3.723 1 87.75 311 ILE B C 1
ATOM 5569 O O . ILE B 1 311 ? -25.094 8.445 4.152 1 87.75 311 ILE B O 1
ATOM 5573 N N . GLN B 1 312 ? -27.031 9.109 3.354 1 89.88 312 GLN B N 1
ATOM 5574 C CA . GLN B 1 312 ? -26.625 10.508 3.41 1 89.88 312 GLN B CA 1
ATOM 5575 C C . GLN B 1 312 ? -26.375 10.953 4.848 1 89.88 312 GLN B C 1
ATOM 5577 O O . GLN B 1 312 ? -25.453 11.734 5.113 1 89.88 312 GLN B O 1
ATOM 5582 N N . LEU B 1 313 ? -27.25 10.531 5.707 1 94.56 313 LEU B N 1
ATOM 5583 C CA . LEU B 1 313 ? -27.062 10.836 7.121 1 94.56 313 LEU B CA 1
ATOM 5584 C C . LEU B 1 313 ? -25.75 10.25 7.645 1 94.56 313 LEU B C 1
ATOM 5586 O O . LEU B 1 313 ? -25.016 10.914 8.375 1 94.56 313 LEU B O 1
ATOM 5590 N N . LEU B 1 314 ? -25.547 9.031 7.215 1 92.44 314 LEU B N 1
ATOM 5591 C CA . LEU B 1 314 ? -24.297 8.367 7.605 1 92.44 314 LEU B CA 1
ATOM 5592 C C . LEU B 1 314 ? -23.094 9.164 7.125 1 92.44 314 LEU B C 1
ATOM 5594 O O . LEU B 1 314 ? -22.172 9.422 7.898 1 92.44 314 LEU B O 1
ATOM 5598 N N . ASP B 1 315 ? -23.109 9.57 5.895 1 87.31 315 ASP B N 1
ATOM 5599 C CA . ASP B 1 315 ? -22.031 10.375 5.324 1 87.31 315 ASP B CA 1
ATOM 5600 C C . ASP B 1 315 ? -21.828 11.664 6.113 1 87.31 315 ASP B C 1
ATOM 5602 O O . ASP B 1 315 ? -20.688 12.07 6.371 1 87.31 315 ASP B O 1
ATOM 5606 N N . PHE B 1 316 ? -22.922 12.297 6.438 1 90.19 316 PHE B N 1
ATOM 5607 C CA . PHE B 1 316 ? -22.875 13.547 7.191 1 90.19 316 PHE B CA 1
ATOM 5608 C C . PHE B 1 316 ? -22.203 13.344 8.539 1 90.19 316 PHE B C 1
ATOM 5610 O O . PHE B 1 316 ? -21.328 14.133 8.922 1 90.19 316 PHE B O 1
ATOM 5617 N N . ILE B 1 317 ? -22.547 12.305 9.234 1 91.5 317 ILE B N 1
ATOM 5618 C CA . ILE B 1 317 ? -22.016 12.023 10.562 1 91.5 317 ILE B CA 1
ATOM 5619 C C . ILE B 1 317 ? -20.5 11.828 10.484 1 91.5 317 ILE B C 1
ATOM 5621 O O . ILE B 1 317 ? -19.766 12.32 11.336 1 91.5 317 ILE B O 1
ATOM 5625 N N . PHE B 1 318 ? -20.016 11.211 9.461 1 88.25 318 PHE B N 1
ATOM 5626 C CA . PHE B 1 318 ? -18.594 10.914 9.336 1 88.25 318 PHE B CA 1
ATOM 5627 C C . PHE B 1 318 ? -17.828 12.148 8.883 1 88.25 318 PHE B C 1
ATOM 5629 O O . PHE B 1 318 ? -16.625 12.266 9.133 1 88.25 318 PHE B O 1
ATOM 5636 N N . SER B 1 319 ? -18.516 13.062 8.289 1 85.5 319 SER B N 1
ATOM 5637 C CA . SER B 1 319 ? -17.875 14.32 7.91 1 85.5 319 SER B CA 1
ATOM 5638 C C . SER B 1 319 ? -17.875 15.312 9.07 1 85.5 319 SER B C 1
ATOM 5640 O O . SER B 1 319 ? -17 16.172 9.156 1 85.5 319 SER B O 1
ATOM 5642 N N . ALA B 1 320 ? -18.875 15.219 9.883 1 88 320 ALA B N 1
ATOM 5643 C CA . ALA B 1 320 ? -19.047 16.078 11.047 1 88 320 ALA B CA 1
ATOM 5644 C C . ALA B 1 320 ? -19.484 15.273 12.273 1 88 320 ALA B C 1
ATOM 5646 O O . ALA B 1 320 ? -20.656 15.234 12.609 1 88 320 ALA B O 1
ATOM 5647 N N . PRO B 1 321 ? -18.484 14.797 13.016 1 88.62 321 PRO B N 1
ATOM 5648 C CA . PRO B 1 321 ? -18.781 13.836 14.078 1 88.62 321 PRO B CA 1
ATOM 5649 C C . PRO B 1 321 ? -19.5 14.469 15.273 1 88.62 321 PRO B C 1
ATOM 5651 O O . PRO B 1 321 ? -19.984 13.766 16.141 1 88.62 321 PRO B O 1
ATOM 5654 N N . ILE B 1 322 ? -19.531 15.805 15.406 1 91 322 ILE B N 1
ATOM 5655 C CA . ILE B 1 322 ? -20.297 16.578 16.359 1 91 322 ILE B CA 1
ATOM 5656 C C . ILE B 1 322 ? -21.172 17.594 15.625 1 91 322 ILE B C 1
ATOM 5658 O O . ILE B 1 322 ? -20.688 18.344 14.781 1 91 322 ILE B O 1
ATOM 5662 N N . PHE B 1 323 ? -22.438 17.5 15.938 1 94.06 323 PHE B N 1
ATOM 5663 C CA . PHE B 1 323 ? -23.328 18.328 15.141 1 94.06 323 PHE B CA 1
ATOM 5664 C C . PHE B 1 323 ? -24.641 18.594 15.891 1 94.06 323 PHE B C 1
ATOM 5666 O O . PHE B 1 323 ? -24.891 17.984 16.938 1 94.06 323 PHE B O 1
ATOM 5673 N N . LYS B 1 324 ? -25.359 19.516 15.383 1 95.38 324 LYS B N 1
ATOM 5674 C CA . LYS B 1 324 ? -26.734 19.797 15.844 1 95.38 324 LYS B CA 1
ATOM 5675 C C . LYS B 1 324 ? -27.75 19.25 14.852 1 95.38 324 LYS B C 1
ATOM 5677 O O . LYS B 1 324 ? -27.453 19.094 13.664 1 95.38 324 LYS B O 1
ATOM 5682 N N . ALA B 1 325 ? -28.938 18.969 15.398 1 95.56 325 ALA B N 1
ATOM 5683 C CA . ALA B 1 325 ? -30.016 18.438 14.562 1 95.56 325 ALA B CA 1
ATOM 5684 C C . ALA B 1 325 ? -30.312 19.375 13.398 1 95.56 325 ALA B C 1
ATOM 5686 O O . ALA B 1 325 ? -30.625 18.922 12.289 1 95.56 325 ALA B O 1
ATOM 5687 N N . GLU B 1 326 ? -30.172 20.609 13.656 1 95 326 GLU B N 1
ATOM 5688 C CA . GLU B 1 326 ? -30.484 21.609 12.633 1 95 326 GLU B CA 1
ATOM 5689 C C . GLU B 1 326 ? -29.531 21.484 11.445 1 95 326 GLU B C 1
ATOM 5691 O O . GLU B 1 326 ? -29.953 21.672 10.297 1 95 326 GLU B O 1
ATOM 5696 N N . GLN B 1 327 ? -28.328 21.219 11.672 1 95.19 327 GLN B N 1
ATOM 5697 C CA . GLN B 1 327 ? -27.328 21.062 10.609 1 95.19 327 GLN B CA 1
ATOM 5698 C C . GLN B 1 327 ? -27.656 19.875 9.719 1 95.19 327 GLN B C 1
ATOM 5700 O O . GLN B 1 327 ? -27.484 19.938 8.5 1 95.19 327 GLN B O 1
ATOM 5705 N N . VAL B 1 328 ? -28.141 18.828 10.344 1 95.5 328 VAL B N 1
ATOM 5706 C CA . VAL B 1 328 ? -28.531 17.625 9.602 1 95.5 328 VAL B CA 1
ATOM 5707 C C . VAL B 1 328 ? -29.734 17.922 8.727 1 95.5 328 VAL B C 1
ATOM 5709 O O . VAL B 1 328 ? -29.75 17.609 7.539 1 95.5 328 VAL B O 1
ATOM 5712 N N . SER B 1 329 ? -30.734 18.547 9.367 1 96.5 329 SER B N 1
ATOM 5713 C CA . SER B 1 329 ? -31.953 18.891 8.648 1 96.5 329 SER B CA 1
ATOM 5714 C C . SER B 1 329 ? -31.656 19.75 7.43 1 96.5 329 SER B C 1
ATOM 5716 O O . SER B 1 329 ? -32.188 19.5 6.344 1 96.5 329 SER B O 1
ATOM 5718 N N . GLU B 1 330 ? -30.797 20.719 7.574 1 95.81 330 GLU B N 1
ATOM 5719 C CA . GLU B 1 330 ? -30.453 21.641 6.5 1 95.81 330 GLU B CA 1
ATOM 5720 C C . GLU B 1 330 ? -29.641 20.938 5.41 1 95.81 330 GLU B C 1
ATOM 5722 O O . GLU B 1 330 ? -29.891 21.141 4.219 1 95.81 330 GLU B O 1
ATOM 5727 N N . HIS B 1 331 ? -28.703 20.078 5.832 1 93.56 331 HIS B N 1
ATOM 5728 C CA . HIS B 1 331 ? -27.797 19.438 4.895 1 93.56 331 HIS B CA 1
ATOM 5729 C C . HIS B 1 331 ? -28.531 18.391 4.059 1 93.56 331 HIS B C 1
ATOM 5731 O O . HIS B 1 331 ? -28.281 18.266 2.859 1 93.56 331 HIS B O 1
ATOM 5737 N N . LEU B 1 332 ? -29.391 17.656 4.719 1 93.94 332 LEU B N 1
ATOM 5738 C CA . LEU B 1 332 ? -30.078 16.562 4.035 1 93.94 332 LEU B CA 1
ATOM 5739 C C . LEU B 1 332 ? -31.391 17.031 3.432 1 93.94 332 LEU B C 1
ATOM 5741 O O . LEU B 1 332 ? -32.031 16.297 2.658 1 93.94 332 LEU B O 1
ATOM 5745 N N . LYS B 1 333 ? -31.797 18.219 3.818 1 95.25 333 LYS B N 1
ATOM 5746 C CA . LYS B 1 333 ? -33.062 18.797 3.344 1 95.25 333 LYS B CA 1
ATOM 5747 C C . LYS B 1 333 ? -34.25 17.922 3.729 1 95.25 333 LYS B C 1
ATOM 5749 O O . LYS B 1 333 ? -35.062 17.578 2.883 1 95.25 333 LYS B O 1
ATOM 5754 N N . ILE B 1 334 ? -34.25 17.5 4.934 1 95.12 334 ILE B N 1
ATOM 5755 C CA . ILE B 1 334 ? -35.375 16.75 5.488 1 95.12 334 ILE B CA 1
ATOM 5756 C C . ILE B 1 334 ? -35.969 17.516 6.656 1 95.12 334 ILE B C 1
ATOM 5758 O O . ILE B 1 334 ? -35.375 18.438 7.195 1 95.12 334 ILE B O 1
ATOM 5762 N N . SER B 1 335 ? -37.188 17.125 7.039 1 95.06 335 SER B N 1
ATOM 5763 C CA . SER B 1 335 ? -37.906 17.828 8.102 1 95.06 335 SER B CA 1
ATOM 5764 C C . SER B 1 335 ? -37.25 17.609 9.453 1 95.06 335 SER B C 1
ATOM 5766 O O . SER B 1 335 ? -36.562 16.609 9.656 1 95.06 335 SER B O 1
ATOM 5768 N N . LYS B 1 336 ? -37.5 18.531 10.375 1 94.81 336 LYS B N 1
ATOM 5769 C CA . LYS B 1 336 ? -37 18.406 11.734 1 94.81 336 LYS B CA 1
ATOM 5770 C C . LYS B 1 336 ? -37.5 17.125 12.391 1 94.81 336 LYS B C 1
ATOM 5772 O O . LYS B 1 336 ? -36.75 16.438 13.086 1 94.81 336 LYS B O 1
ATOM 5777 N N . ARG B 1 337 ? -38.719 16.844 12.086 1 95.5 337 ARG B N 1
ATOM 5778 C CA . ARG B 1 337 ? -39.344 15.641 12.656 1 95.5 337 ARG B CA 1
ATOM 5779 C C . ARG B 1 337 ? -38.594 14.383 12.188 1 95.5 337 ARG B C 1
ATOM 5781 O O . ARG B 1 337 ? -38.25 13.523 13 1 95.5 337 ARG B O 1
ATOM 5788 N N . THR B 1 338 ? -38.375 14.297 10.891 1 95.62 338 THR B N 1
ATOM 5789 C CA . THR B 1 338 ? -37.688 13.156 10.32 1 95.62 338 THR B CA 1
ATOM 5790 C C . THR B 1 338 ? -36.25 13.086 10.867 1 95.62 338 THR B C 1
ATOM 5792 O O . THR B 1 338 ? -35.75 11.992 11.156 1 95.62 338 THR B O 1
ATOM 5795 N N . THR B 1 339 ? -35.625 14.227 10.992 1 97 339 THR B N 1
ATOM 5796 C CA . THR B 1 339 ? -34.25 14.305 11.516 1 97 339 THR B CA 1
ATOM 5797 C C . THR B 1 339 ? -34.188 13.711 12.914 1 97 339 THR B C 1
ATOM 5799 O O . THR B 1 339 ? -33.375 12.836 13.188 1 97 339 THR B O 1
ATOM 5802 N N . TYR B 1 340 ? -35.125 14.148 13.742 1 96 340 TYR B N 1
ATOM 5803 C CA . TYR B 1 340 ? -35.094 13.68 15.125 1 96 340 TYR B CA 1
ATOM 5804 C C . TYR B 1 340 ? -35.406 12.195 15.203 1 96 340 TYR B C 1
ATOM 5806 O O . TYR B 1 340 ? -34.844 11.477 16.031 1 96 340 TYR B O 1
ATOM 5814 N N . THR B 1 341 ? -36.25 11.766 14.367 1 96.31 341 THR B N 1
ATOM 5815 C CA . THR B 1 341 ? -36.594 10.344 14.328 1 96.31 341 THR B CA 1
ATOM 5816 C C . THR B 1 341 ? -35.375 9.508 13.992 1 96.31 341 THR B C 1
ATOM 5818 O O . THR B 1 341 ? -35.094 8.516 14.664 1 96.31 341 THR B O 1
ATOM 5821 N N . LEU B 1 342 ? -34.688 9.945 12.992 1 96.69 342 LEU B N 1
ATOM 5822 C CA . LEU B 1 342 ? -33.5 9.227 12.547 1 96.69 342 LEU B CA 1
ATOM 5823 C C . LEU B 1 342 ? -32.406 9.273 13.609 1 96.69 342 LEU B C 1
ATOM 5825 O O . LEU B 1 342 ? -31.766 8.258 13.883 1 96.69 342 LEU B O 1
ATOM 5829 N N . LEU B 1 343 ? -32.188 10.414 14.195 1 97 343 LEU B N 1
ATOM 5830 C CA . LEU B 1 343 ? -31.156 10.57 15.203 1 97 343 LEU B CA 1
ATOM 5831 C C . LEU B 1 343 ? -31.469 9.719 16.438 1 97 343 LEU B C 1
ATOM 5833 O O . LEU B 1 343 ? -30.562 9.102 17 1 97 343 LEU B O 1
ATOM 5837 N N . ASN B 1 344 ? -32.719 9.656 16.812 1 96 344 ASN B N 1
ATOM 5838 C CA . ASN B 1 344 ? -33.125 8.844 17.953 1 96 344 ASN B CA 1
ATOM 5839 C C . ASN B 1 344 ? -32.906 7.355 17.688 1 96 344 ASN B C 1
ATOM 5841 O O . ASN B 1 344 ? -32.5 6.613 18.594 1 96 344 ASN B O 1
ATOM 5845 N N . LYS B 1 345 ? -33.125 6.977 16.516 1 96.25 345 LYS B N 1
ATOM 5846 C CA . LYS B 1 345 ? -32.906 5.582 16.156 1 96.25 345 LYS B CA 1
ATOM 5847 C C . LYS B 1 345 ? -31.422 5.238 16.25 1 96.25 345 LYS B C 1
ATOM 5849 O O . LYS B 1 345 ? -31.062 4.145 16.688 1 96.25 345 LYS B O 1
ATOM 5854 N N . LEU B 1 346 ? -30.609 6.133 15.812 1 96.75 346 LEU B N 1
ATOM 5855 C CA . LEU B 1 346 ? -29.172 5.914 15.883 1 96.75 346 LEU B CA 1
ATOM 5856 C C . LEU B 1 346 ? -28.703 5.863 17.328 1 96.75 346 LEU B C 1
ATOM 5858 O O . LEU B 1 346 ? -27.766 5.129 17.656 1 96.75 346 LEU B O 1
ATOM 5862 N N . ILE B 1 347 ? -29.359 6.652 18.188 1 96.5 347 ILE B N 1
ATOM 5863 C CA . ILE B 1 347 ? -29.062 6.613 19.609 1 96.5 347 ILE B CA 1
ATOM 5864 C C . ILE B 1 347 ? -29.469 5.258 20.188 1 96.5 347 ILE B C 1
ATOM 5866 O O . ILE B 1 347 ? -28.703 4.637 20.922 1 96.5 347 ILE B O 1
ATOM 5870 N N . ASP B 1 348 ? -30.578 4.801 19.766 1 96.25 348 ASP B N 1
ATOM 5871 C CA . ASP B 1 348 ? -31.094 3.518 20.234 1 96.25 348 ASP B CA 1
ATOM 5872 C C . ASP B 1 348 ? -30.172 2.371 19.812 1 96.25 348 ASP B C 1
ATOM 5874 O O . ASP B 1 348 ? -30.016 1.393 20.547 1 96.25 348 ASP B O 1
ATOM 5878 N N . GLU B 1 349 ? -29.641 2.545 18.656 1 95.75 349 GLU B N 1
ATOM 5879 C CA . GLU B 1 349 ? -28.75 1.514 18.125 1 95.75 349 GLU B CA 1
ATOM 5880 C C . GLU B 1 349 ? -27.359 1.613 18.75 1 95.75 349 GLU B C 1
ATOM 5882 O O . GLU B 1 349 ? -26.531 0.737 18.531 1 95.75 349 GLU B O 1
ATOM 5887 N N . GLY B 1 350 ? -27.047 2.736 19.422 1 95.62 350 GLY B N 1
ATOM 5888 C CA . GLY B 1 350 ? -25.828 2.857 20.203 1 95.62 350 GLY B CA 1
ATOM 5889 C C . GLY B 1 350 ? -24.703 3.543 19.453 1 95.62 350 GLY B C 1
ATOM 5890 O O . GLY B 1 350 ? -23.547 3.518 19.891 1 95.62 350 GLY B O 1
ATOM 5891 N N . TYR B 1 351 ? -25.047 4.242 18.328 1 96.31 351 TYR B N 1
ATOM 5892 C CA . TYR B 1 351 ? -23.984 4.805 17.516 1 96.31 351 TYR B CA 1
ATOM 5893 C C . TYR B 1 351 ? -23.984 6.324 17.594 1 96.31 351 TYR B C 1
ATOM 5895 O O . TYR B 1 351 ? -23.109 6.98 17 1 96.31 351 TYR B O 1
ATOM 5903 N N . LEU B 1 352 ? -24.953 6.906 18.297 1 96.19 352 LEU B N 1
ATOM 5904 C CA . LEU B 1 352 ? -25 8.336 18.578 1 96.19 352 LEU B CA 1
ATOM 5905 C C . LEU B 1 352 ? -25.281 8.594 20.062 1 96.19 352 LEU B C 1
ATOM 5907 O O . LEU B 1 352 ? -25.969 7.801 20.703 1 96.19 352 LEU B O 1
ATOM 5911 N N . SER B 1 353 ? -24.703 9.648 20.5 1 96.25 353 SER B N 1
ATOM 5912 C CA . SER B 1 353 ? -24.969 10.133 21.859 1 96.25 353 SER B CA 1
ATOM 5913 C C . SER B 1 353 ? -25.25 11.633 21.859 1 96.25 353 SER B C 1
ATOM 5915 O O . SER B 1 353 ? -25.016 12.312 20.859 1 96.25 353 SER B O 1
ATOM 5917 N N . THR B 1 354 ? -25.844 12.125 22.906 1 94.88 354 THR B N 1
ATOM 5918 C CA . THR B 1 354 ? -26.125 13.547 23.047 1 94.88 354 THR B CA 1
ATOM 5919 C C . THR B 1 354 ? -25.547 14.094 24.359 1 94.88 354 THR B C 1
ATOM 5921 O O . THR B 1 354 ? -25.172 13.32 25.234 1 94.88 354 THR B O 1
ATOM 5924 N N . ASP B 1 355 ? -25.359 15.375 24.375 1 91.56 355 ASP B N 1
ATOM 5925 C CA . ASP B 1 355 ? -25.031 16.016 25.656 1 91.56 355 ASP B CA 1
ATOM 5926 C C . ASP B 1 355 ? -26.25 16.141 26.547 1 91.56 355 ASP B C 1
ATOM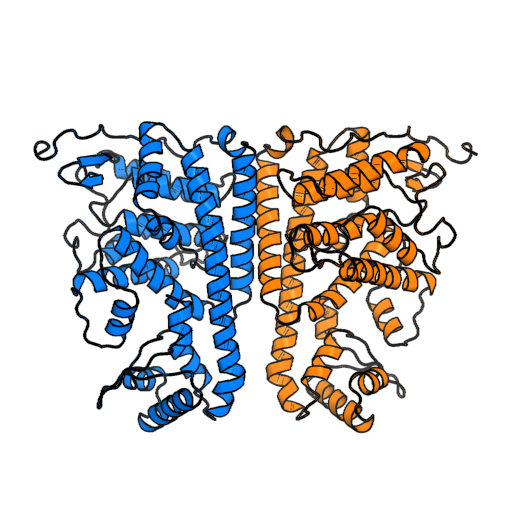 5928 O O . ASP B 1 355 ? -27.312 15.578 26.25 1 91.56 355 ASP B O 1
ATOM 5932 N N . ASN B 1 356 ? -26.109 16.75 27.672 1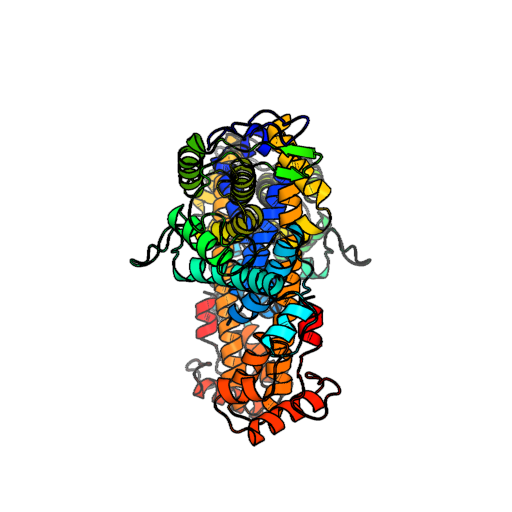 87.38 356 ASN B N 1
ATOM 5933 C CA . ASN B 1 356 ? -27.172 16.812 28.656 1 87.38 356 ASN B CA 1
ATOM 5934 C C . ASN B 1 356 ? -28.031 18.062 28.484 1 87.38 356 ASN B C 1
ATOM 5936 O O . ASN B 1 356 ? -28.844 18.391 29.359 1 87.38 356 ASN B O 1
ATOM 5940 N N . ALA B 1 357 ? -27.938 18.719 27.422 1 87 357 ALA B N 1
ATOM 5941 C CA . ALA B 1 357 ? -28.734 19.922 27.203 1 87 357 ALA B CA 1
ATOM 5942 C C . ALA B 1 357 ? -30.188 19.578 26.938 1 87 357 ALA B C 1
ATOM 5944 O O . ALA B 1 357 ? -30.5 18.562 26.312 1 87 357 ALA B O 1
ATOM 5945 N N . GLN B 1 358 ? -31.109 20.375 27.484 1 83.44 358 GLN B N 1
ATOM 5946 C CA . GLN B 1 358 ? -32.531 20.156 27.297 1 83.44 358 GLN B CA 1
ATOM 5947 C C . GLN B 1 358 ? -32.969 20.609 25.906 1 83.44 358 GLN B C 1
ATOM 5949 O O . GLN B 1 358 ? -33.875 20 25.312 1 83.44 358 GLN B O 1
ATOM 5954 N N . ARG B 1 359 ? -32.406 21.766 25.484 1 85.44 359 ARG B N 1
ATOM 5955 C CA . ARG B 1 359 ? -32.688 22.297 24.156 1 85.44 359 ARG B CA 1
ATOM 5956 C C . ARG B 1 359 ? -31.438 22.359 23.312 1 85.44 359 ARG B C 1
ATOM 5958 O O . ARG B 1 359 ? -30.328 22.5 23.844 1 85.44 359 ARG B O 1
ATOM 5965 N N . ASN B 1 360 ? -31.625 22.234 21.984 1 89.25 360 ASN B N 1
ATOM 5966 C CA . ASN B 1 360 ? -30.516 22.359 21.062 1 89.25 360 ASN B CA 1
ATOM 5967 C C . ASN B 1 360 ? -29.375 21.406 21.422 1 89.25 360 ASN B C 1
ATOM 5969 O O . ASN B 1 360 ? -28.219 21.844 21.562 1 89.25 360 ASN B O 1
ATOM 5973 N N . ARG B 1 361 ? -29.734 20.141 21.562 1 92.81 361 ARG B N 1
ATOM 5974 C CA . ARG B 1 361 ? -28.797 19.109 21.969 1 92.81 361 ARG B CA 1
ATOM 5975 C C . ARG B 1 361 ? -27.688 18.938 20.938 1 92.81 361 ARG B C 1
ATOM 5977 O O . ARG B 1 361 ? -27.906 19.141 19.75 1 92.81 361 ARG B O 1
ATOM 5984 N N . THR B 1 362 ? -26.531 18.688 21.469 1 95.25 362 THR B N 1
ATOM 5985 C CA . THR B 1 362 ? -25.391 18.328 20.625 1 95.25 362 THR B CA 1
ATOM 5986 C C . THR B 1 362 ? -25.297 16.812 20.453 1 95.25 362 THR B C 1
ATOM 5988 O O . THR B 1 362 ? -25.328 16.062 21.438 1 95.25 362 THR B O 1
ATOM 5991 N N . TYR B 1 363 ? -25.25 16.406 19.203 1 96.19 363 TYR B N 1
ATOM 5992 C CA . TYR B 1 363 ? -25.094 14.992 18.875 1 96.19 363 TYR B CA 1
ATOM 5993 C C . TYR B 1 363 ? -23.656 14.664 18.516 1 96.19 363 TYR B C 1
ATOM 5995 O O . TYR B 1 363 ? -22.938 15.5 17.953 1 96.19 363 TYR B O 1
ATOM 6003 N N . TYR B 1 364 ? -23.203 13.508 18.875 1 94.94 364 TYR B N 1
ATOM 6004 C CA . TYR B 1 364 ? -21.859 13.094 18.469 1 94.94 364 TYR B CA 1
ATOM 6005 C C . TYR B 1 364 ? -21.766 11.57 18.359 1 94.94 364 TYR B C 1
ATOM 6007 O O . TYR B 1 364 ? -22.547 10.852 18.984 1 94.94 364 TYR B O 1
ATOM 6015 N N . CYS B 1 365 ? -20.938 11.086 17.5 1 94.5 365 CYS B N 1
ATOM 6016 C CA . CYS B 1 365 ? -20.641 9.664 17.359 1 94.5 365 CYS B CA 1
ATOM 6017 C C . CYS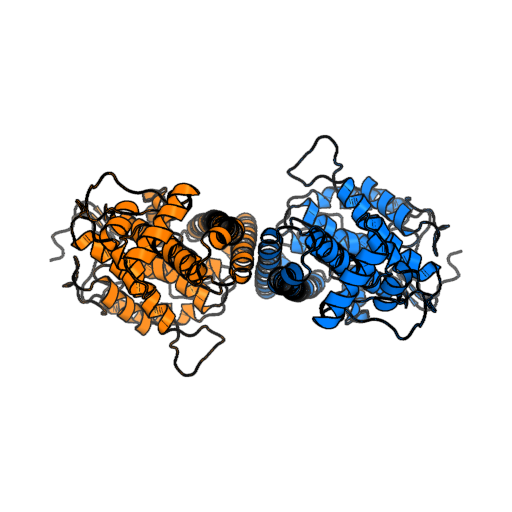 B 1 365 ? -19.406 9.289 18.172 1 94.5 365 CYS B C 1
ATOM 6019 O O . CYS B 1 365 ? -18.281 9.469 17.719 1 94.5 365 CYS B O 1
ATOM 6021 N N . PRO B 1 366 ? -19.547 8.656 19.328 1 94.25 366 PRO B N 1
ATOM 6022 C CA . PRO B 1 366 ? -18.406 8.398 20.219 1 94.25 366 PRO B CA 1
ATOM 6023 C C . PRO B 1 366 ? -17.359 7.477 19.594 1 94.25 366 PRO B C 1
ATOM 6025 O O . PRO B 1 366 ? -16.172 7.66 19.797 1 94.25 366 PRO B O 1
ATOM 6028 N N . GLN B 1 367 ? -17.859 6.465 18.844 1 94.31 367 GLN B N 1
ATOM 6029 C CA . GLN B 1 367 ? -16.938 5.508 18.234 1 94.31 367 GLN B CA 1
ATOM 6030 C C . GLN B 1 367 ? -16.016 6.195 17.25 1 94.31 367 GLN B C 1
ATOM 6032 O O . GLN B 1 367 ? -14.797 5.953 17.25 1 94.31 367 GLN B O 1
ATOM 6037 N N . LEU B 1 368 ? -16.594 7.086 16.469 1 91.56 368 LEU B N 1
ATOM 6038 C CA . LEU B 1 368 ? -15.797 7.793 15.461 1 91.56 368 LEU B CA 1
ATOM 6039 C C . LEU B 1 368 ? -14.812 8.75 16.125 1 91.56 368 LEU B C 1
ATOM 6041 O O . LEU B 1 368 ? -13.648 8.836 15.719 1 91.56 368 LEU B O 1
ATOM 6045 N N . LEU B 1 369 ? -15.266 9.445 17.156 1 90.69 369 LEU B N 1
ATOM 6046 C CA . LEU B 1 369 ? -14.414 10.383 17.875 1 90.69 369 LEU B CA 1
ATOM 6047 C C . LEU B 1 369 ? -13.242 9.664 18.531 1 90.69 369 LEU B C 1
ATOM 6049 O O . LEU B 1 369 ? -12.133 10.188 18.578 1 90.69 369 LEU B O 1
ATOM 6053 N N . SER B 1 370 ? -13.453 8.469 19 1 91.75 370 SER B N 1
ATOM 6054 C CA . SER B 1 370 ? -12.406 7.672 19.625 1 91.75 370 SER B CA 1
ATOM 6055 C C . SER B 1 370 ? -11.336 7.273 18.625 1 91.75 370 SER B C 1
ATOM 6057 O O . SER B 1 370 ? -10.156 7.168 18.969 1 91.75 370 SER B O 1
ATOM 6059 N N . ILE B 1 371 ? -11.766 7.051 17.391 1 90.75 371 ILE B N 1
ATOM 6060 C CA . ILE B 1 371 ? -10.844 6.637 16.328 1 90.75 371 ILE B CA 1
ATOM 6061 C C . ILE B 1 371 ? -9.961 7.816 15.93 1 90.75 371 ILE B C 1
ATOM 6063 O O . ILE B 1 371 ? -8.75 7.656 15.742 1 90.75 371 ILE B O 1
ATOM 6067 N N . VAL B 1 372 ? -10.5 9.016 15.883 1 85.5 372 VAL B N 1
ATOM 6068 C CA . VAL B 1 372 ? -9.797 10.148 15.281 1 85.5 372 VAL B CA 1
ATOM 6069 C C . VAL B 1 372 ? -8.938 10.836 16.328 1 85.5 372 VAL B C 1
ATOM 6071 O O . VAL B 1 372 ? -7.996 11.562 16 1 85.5 372 VAL B O 1
ATOM 6074 N N . GLN B 1 373 ? -9.266 10.625 17.672 1 80.25 373 GLN B N 1
ATOM 6075 C CA . GLN B 1 373 ? -8.492 11.258 18.734 1 80.25 373 GLN B CA 1
ATOM 6076 C C . GLN B 1 373 ? -7.199 10.492 19.016 1 80.25 373 GLN B C 1
ATOM 6078 O O . GLN B 1 373 ? -6.254 11.039 19.578 1 80.25 373 GLN B O 1
#

InterPro domains:
  IPR003812 Fido domain [PF02661] (128-228)
  IPR003812 Fido domain [PS51459] (128-274)
  IPR025758 Fic/DOC N-terminal [PF13784] (32-113)
  IPR026287 Protein adenylyltransferase SoFic-like [PIRSF038925] (28-372)
  IPR036388 Winged helix-like DNA-binding domain superfamily [G3DSA:1.10.10.10] (308-371)
  IPR036390 Winged helix DNA-binding domain superfamily [SSF46785] (310-364)
  IPR036597 Fido-like domain superfamily [G3DSA:1.10.3290.10] (57-291)
  IPR036597 Fido-like domain superfamily [SSF140931] (97-295)
  IPR040198 Fido domain-containing protein [PTHR13504] (55-354)

Solvent-accessible surface area (backbone atoms only — not comparable to full-atom values): 39823 Å² total; per-residue (Å²): 130,75,77,75,52,66,76,67,51,70,74,43,78,77,82,69,62,82,72,91,50,61,78,53,51,61,33,65,67,47,38,35,39,51,48,50,22,35,22,30,44,15,20,32,35,18,38,51,70,68,43,92,60,55,66,54,54,42,45,49,54,45,49,43,41,24,30,42,40,38,35,75,76,70,40,79,61,45,60,67,48,51,38,36,42,74,36,69,43,91,60,102,58,62,66,46,52,52,44,39,31,52,19,43,48,49,21,52,51,50,47,64,74,40,42,26,35,77,85,48,75,48,94,79,38,38,65,83,36,66,66,54,52,23,52,30,42,28,46,38,22,55,87,28,82,56,47,80,45,50,54,44,43,69,29,82,54,76,61,72,41,67,48,76,84,46,43,74,40,26,32,35,48,29,88,49,31,66,58,53,50,50,38,49,37,53,44,73,74,49,90,69,70,44,72,68,59,49,44,51,48,50,37,49,51,45,61,44,37,39,49,36,70,60,65,42,68,55,52,36,59,51,46,48,18,47,48,38,24,31,69,60,67,24,96,56,64,73,60,64,57,38,69,58,42,59,74,42,48,66,59,47,51,48,40,56,49,34,32,78,74,65,64,34,54,60,63,34,50,54,55,50,35,52,39,45,30,53,37,24,50,49,49,37,52,41,51,50,52,52,47,51,51,50,50,49,41,56,68,68,44,33,66,73,64,74,46,94,56,34,64,60,50,50,52,47,40,52,59,40,48,37,32,30,65,64,58,50,18,64,73,69,69,48,51,65,67,57,41,51,53,51,52,51,49,36,34,72,72,68,60,35,47,64,57,90,52,92,66,88,41,42,36,32,28,62,71,60,52,61,62,64,105,129,77,75,76,51,66,76,67,52,68,71,42,78,76,82,70,64,82,69,91,53,62,79,54,51,60,33,64,69,45,36,36,40,50,49,49,23,34,23,30,45,15,19,32,33,17,38,50,69,67,43,91,59,54,66,54,53,41,46,51,54,45,49,42,41,23,30,40,39,39,34,77,74,69,41,80,61,46,61,66,48,50,40,37,42,76,37,67,43,91,60,100,57,60,65,44,52,52,45,40,30,53,19,44,48,50,21,53,51,50,48,62,74,40,42,25,36,77,84,47,74,48,94,78,37,38,65,84,36,66,66,54,52,24,51,29,42,28,44,37,23,56,87,27,84,56,45,82,46,51,55,44,44,69,30,83,54,78,64,74,41,66,48,76,84,45,42,74,39,26,34,35,47,29,87,49,32,64,60,54,50,52,38,49,37,53,43,72,72,49,90,68,71,42,70,67,59,48,44,50,48,52,38,50,50,46,60,44,38,38,48,36,71,60,64,42,67,55,53,37,58,51,44,48,18,47,47,40,25,31,68,62,68,24,96,57,64,74,57,66,57,38,71,56,42,59,74,43,46,66,59,48,52,47,41,57,49,34,31,77,74,66,63,34,52,61,61,35,50,52,54,49,34,52,40,45,30,53,37,24,50,50,48,38,51,43,52,50,51,52,48,50,51,51,50,48,42,54,69,67,45,33,66,73,63,74,48,94,54,35,65,59,50,51,53,48,41,53,60,41,50,36,30,32,65,64,58,51,18,65,72,70,68,48,51,66,67,59,42,51,52,50,52,50,50,37,34,73,73,67,59,35,46,65,55,88,52,91,66,89,41,46,35,31,27,64,70,58,52,63,62,66,105

Secondary structure (DSSP, 8-state):
--TTSSS-PPPP-PPPSS---HHHHTSHHHHHHHHHHHHHHHHHHHHHHH-S-THHHHHHHHHHHHHHHHHTTT----HHHHHHHHTT---SS-HHHHHHHHHHHHHHHHHHHHB--TT---TTPBPS-HHHHHHHHHHHTTTSTTTTS-TTS--SS---EEETTEEEE----GGGHHHHHHHHHHHHTS--S-HHHHHHHHHHHHHHH--SSS-HHHHHHHHHHHHHHHTTSSSSS----HHHHHHTHHHHHHHHHHHHHH--HHHHHHHHHHHHHHHHHHHHHHHHHHHHHHHHIIIIIHHHH--TTHHHHHHHHHH-SEEEHHHHHHHHT--HHHHHHHHHHHHHTTS-EE-S-SSSPEEE-HHHHHHH-/--TTSSS-PPPP-PPPSS---HHHHTSHHHHHHHHHHHHHHHHHHHHHHH-S-THHHHHHHHHHHHHHHHHTTT----HHHHHHHHTT---SS-HHHHHHHHHHHHHHHHHHHHB--TT---TTPBPS-HHHHHHHHHHHTTTSTTTTS-TTS--SS---EEETTEEEE----GGGHHHHHHHHHHHHTS--S-HHHHHHHHHHHHHHH--SSS-HHHHHHHHHHHHHHHTTSSSSS----HHHHHHTHHHHHHHHHHHHHH--HHHHHHHHHHHHHHHHHHHHHHHHHHHHHHHHIIIIIHHHH--TTHHHHHHHHHH-SEEEHHHHHHHHT--HHHHHHHHHHHHHTTS-EE-S-SSSPEEE-HHHHHHH-